Protein AF-0000000087543541 (afdb_homodimer)

pLDDT: mean 94.0, std 7.58, range [51.03, 98.94]

Nearest PDB structures (foldseek):
  6cni-assembly1_A  TM=7.906E-01  e=1.215E-11  Homo sapiens
  3o0t-assembly2_A-2  TM=7.698E-01  e=1.144E-11  Homo sapiens
  3mxo-assembly2_B  TM=7.693E-01  e=2.101E-11  Homo sapiens
  3mxo-assembly2_A-2  TM=7.911E-01  e=8.516E-11  Homo sapiens
  6cni-assembly1_B  TM=8.025E-01  e=9.618E-11  Homo sapiens

InterPro domains:
  IPR013078 Histidine phosphatase superfamily, clade-1 [PF00300] (4-89)
  IPR013078 Histidine phosphatase superfamily, clade-1 [PF00300] (117-219)
  IPR013078 Histidine phosphatase superfamily, clade-1 [SM00855] (3-179)
  IPR013078 Histidine phosphatase superfamily, clade-1 [cd07067] (4-95)
  IPR029033 Histidine phosphatase superfamily [G3DSA:3.40.50.1240] (2-228)
  IPR029033 Histidine phosphatase superfamily [SSF53254] (1-231)
  IPR050275 Phosphoglycerate Mutase/Phosphatase [PTHR48100] (4-212)

Solvent-accessible surface area (backbone atoms only — not comparable to full-atom values): 23632 Å² total; per-residue (Å²): 104,13,37,37,36,41,26,25,24,25,28,41,20,81,77,45,97,54,51,55,32,56,25,75,62,9,49,50,41,14,33,45,42,10,45,41,41,46,63,49,63,65,64,47,68,40,32,34,20,15,72,47,51,25,17,42,50,22,45,50,36,16,45,48,37,19,40,74,71,70,39,70,66,57,70,73,42,75,40,68,41,34,35,56,73,62,61,67,59,52,44,66,69,49,44,71,84,41,30,89,86,36,74,59,48,66,61,30,64,75,38,30,91,82,28,52,71,59,28,52,52,52,49,50,52,50,48,50,46,43,65,65,58,80,69,68,53,90,90,56,82,39,47,68,53,51,40,52,42,36,49,50,42,52,49,54,52,45,72,72,49,58,54,65,36,30,31,38,34,24,22,30,55,58,39,52,27,40,49,47,23,67,62,47,53,22,45,67,72,46,24,54,60,40,36,72,43,41,35,44,45,12,41,28,33,32,35,29,56,68,88,48,60,44,66,44,30,36,39,37,48,61,63,53,45,59,64,72,44,70,83,63,66,40,66,97,103,14,37,38,36,41,26,25,25,23,28,42,20,81,78,44,97,54,53,54,32,55,25,75,62,10,50,50,41,14,33,45,43,12,46,42,42,44,64,49,63,65,64,48,68,40,31,35,19,15,72,47,50,25,16,42,50,23,45,50,35,14,48,47,35,18,41,74,71,70,38,71,66,56,71,72,41,74,41,68,41,35,35,57,72,62,60,66,60,51,44,66,69,49,43,70,83,42,29,89,85,36,72,59,49,65,61,31,64,76,38,29,90,82,28,52,71,60,29,51,52,53,48,50,52,50,47,50,46,44,65,64,59,80,68,67,54,92,89,56,81,40,48,67,53,49,39,50,41,37,49,51,42,53,49,54,51,44,72,73,48,57,53,66,36,30,32,38,34,23,21,29,55,58,38,54,27,40,49,47,24,68,62,47,53,23,45,67,71,48,25,54,59,40,36,71,42,42,36,44,46,11,41,27,34,32,34,28,55,68,88,47,60,43,67,44,30,36,40,36,46,60,62,54,46,59,65,71,43,72,84,65,67,41,67,98

Foldseek 3Di:
DEKEKEWEFFQFDDPDVDRLHHDPLRLVLLQLLLQVCLVVVDAAPAEEEEDGHRLVSSCCNSVVNNVVSVHDHDDYHYDNLQEDFDLVVLCVQQVVVCCVVVVCQVVCCVVCVVNVVVPVVSSLVSVVVQLVVPRDDPPHQGLVNSLVSLVVVLLVPLVPDDQHGYYYYRHHLRSVLSVCCVQVVPRSSVSVVVSQVAWHRFIWMWHDGRSRIHTDDGRHDVSVVVVVPCVSTDRD/DEKEKEWEFFDFDDPDPDRLHHDPLRLVLLQLLLVVCLVVVDAAPAEEEEDGHRLVSSCCNNVVNNVVSVHDHDDYHYDNLQEDFDLVVLCVQQVVVCCVVVVCQVVCCVVCVVNVVVPVVSSLVSVVVQLVQPRDDPPHQGLVNSLVSLVVVLLVPLVPDDQHGYYYYRHHLRSVLSVCCVQVVDRSSVSVVVSQVAWHRFIWMWHDGRSRIHTDDGRHDVSVVVVVPCVSTDND

Structure (mmCIF, N/CA/C/O backbone):
data_AF-0000000087543541-model_v1
#
loop_
_entity.id
_entity.type
_entity.pdbx_description
1 polymer 'Phosphoglycerate mutase'
#
loop_
_atom_site.group_PDB
_atom_site.id
_atom_site.type_symbol
_atom_site.label_atom_id
_atom_site.label_alt_id
_atom_site.label_comp_id
_atom_site.label_asym_id
_atom_site.label_entity_id
_atom_site.label_seq_id
_atom_site.pdbx_PDB_ins_code
_atom_site.Cartn_x
_atom_site.Cartn_y
_atom_site.Cartn_z
_atom_site.occupancy
_atom_site.B_iso_or_equiv
_atom_site.auth_seq_id
_atom_site.auth_comp_id
_atom_site.auth_asym_id
_atom_site.auth_atom_id
_atom_site.pdbx_PDB_model_num
ATOM 1 N N . MET A 1 1 ? 7.945 -7.609 16.188 1 90.81 1 MET A N 1
ATOM 2 C CA . MET A 1 1 ? 6.848 -7.922 15.281 1 90.81 1 MET A CA 1
ATOM 3 C C . MET A 1 1 ? 7.359 -8.664 14.055 1 90.81 1 MET A C 1
ATOM 5 O O . MET A 1 1 ? 8.469 -8.414 13.586 1 90.81 1 MET A O 1
ATOM 9 N N . GLY A 1 2 ? 6.605 -9.703 13.695 1 97 2 GLY A N 1
ATOM 10 C CA . GLY A 1 2 ? 6.969 -10.477 12.516 1 97 2 GLY A CA 1
ATOM 11 C C . GLY A 1 2 ? 6.512 -9.836 11.219 1 97 2 GLY A C 1
ATOM 12 O O . GLY A 1 2 ? 5.707 -8.906 11.227 1 97 2 GLY A O 1
ATOM 13 N N . SER A 1 3 ? 7.117 -10.32 10.117 1 98.06 3 SER A N 1
ATOM 14 C CA . SER A 1 3 ? 6.824 -9.773 8.797 1 98.06 3 SER A CA 1
ATOM 15 C C . SER A 1 3 ? 6.531 -10.875 7.789 1 98.06 3 SER A C 1
ATOM 17 O O . SER A 1 3 ? 7.18 -11.922 7.805 1 98.06 3 SER A O 1
ATOM 19 N N . ILE A 1 4 ? 5.598 -10.625 6.984 1 98.69 4 ILE A N 1
ATOM 20 C CA . ILE A 1 4 ? 5.328 -11.469 5.824 1 98.69 4 ILE A CA 1
ATOM 21 C C . ILE A 1 4 ? 5.398 -10.625 4.551 1 98.69 4 ILE A C 1
ATOM 23 O O . ILE A 1 4 ? 4.672 -9.641 4.41 1 98.69 4 ILE A O 1
ATOM 27 N N . TYR A 1 5 ? 6.281 -10.977 3.674 1 98.88 5 TYR A N 1
ATOM 28 C CA . TYR A 1 5 ? 6.395 -10.344 2.363 1 98.88 5 TYR A CA 1
ATOM 29 C C . TYR A 1 5 ? 5.664 -11.156 1.301 1 98.88 5 TYR A C 1
ATOM 31 O O . TYR A 1 5 ? 6.109 -12.242 0.925 1 98.88 5 TYR A O 1
ATOM 39 N N . LEU A 1 6 ? 4.539 -10.656 0.898 1 98.88 6 LEU A N 1
ATOM 40 C CA . LEU A 1 6 ? 3.855 -11.25 -0.245 1 98.88 6 LEU A CA 1
ATOM 41 C C . LEU A 1 6 ? 4.445 -10.742 -1.556 1 98.88 6 LEU A C 1
ATOM 43 O O . LEU A 1 6 ? 4.441 -9.539 -1.82 1 98.88 6 LEU A O 1
ATOM 47 N N . ILE A 1 7 ? 4.922 -11.672 -2.379 1 98.94 7 ILE A N 1
ATOM 48 C CA . ILE A 1 7 ? 5.629 -11.305 -3.6 1 98.94 7 ILE A CA 1
ATOM 49 C C . ILE A 1 7 ? 4.895 -11.867 -4.812 1 98.94 7 ILE A C 1
ATOM 51 O O . ILE A 1 7 ? 4.754 -13.086 -4.949 1 98.94 7 ILE A O 1
ATOM 55 N N . ARG A 1 8 ? 4.434 -11.016 -5.66 1 98.88 8 ARG A N 1
ATOM 56 C CA . ARG A 1 8 ? 3.838 -11.508 -6.898 1 98.88 8 ARG A CA 1
ATOM 57 C C . ARG A 1 8 ? 4.898 -12.102 -7.82 1 98.88 8 ARG A C 1
ATOM 59 O O . ARG A 1 8 ? 6.012 -11.578 -7.906 1 98.88 8 ARG A O 1
ATOM 66 N N . HIS A 1 9 ? 4.562 -13.055 -8.531 1 98.56 9 HIS A N 1
ATOM 67 C CA . HIS A 1 9 ? 5.504 -13.656 -9.461 1 98.56 9 HIS A CA 1
ATOM 68 C C . HIS A 1 9 ? 5.883 -12.688 -10.578 1 98.56 9 HIS A C 1
ATOM 70 O O . HIS A 1 9 ? 5.191 -11.688 -10.797 1 98.56 9 HIS A O 1
ATOM 76 N N . GLY A 1 10 ? 7.02 -13.016 -11.25 1 98 10 GLY A N 1
ATOM 77 C CA . GLY A 1 10 ? 7.414 -12.266 -12.43 1 98 10 GLY A CA 1
ATOM 78 C C . GLY A 1 10 ? 6.48 -12.477 -13.609 1 98 10 GLY A C 1
ATOM 79 O O . GLY A 1 10 ? 5.602 -13.336 -13.562 1 98 10 GLY A O 1
ATOM 80 N N . GLN A 1 11 ? 6.699 -11.672 -14.641 1 95.69 11 GLN A N 1
ATOM 81 C CA . GLN A 1 11 ? 5.867 -11.773 -15.836 1 95.69 11 GLN A CA 1
ATOM 82 C C . GLN A 1 11 ? 5.902 -13.18 -16.422 1 95.69 11 GLN A C 1
ATOM 84 O O . GLN A 1 11 ? 6.98 -13.742 -16.625 1 95.69 11 GLN A O 1
ATOM 89 N N . ALA A 1 12 ? 4.703 -13.672 -16.594 1 91 12 ALA A N 1
ATOM 90 C CA . ALA A 1 12 ? 4.578 -15 -17.188 1 91 12 ALA A CA 1
ATOM 91 C C . ALA A 1 12 ? 4.547 -14.906 -18.703 1 91 12 ALA A C 1
ATOM 93 O O . ALA A 1 12 ? 4.309 -13.836 -19.266 1 91 12 ALA A O 1
ATOM 94 N N . SER A 1 13 ? 5.035 -15.867 -19.375 1 78 13 SER A N 1
ATOM 95 C CA . SER A 1 13 ? 5.094 -15.898 -20.844 1 78 13 SER A CA 1
ATOM 96 C C . SER A 1 13 ? 3.766 -16.344 -21.438 1 78 13 SER A C 1
ATOM 98 O O . SER A 1 13 ? 3.285 -17.438 -21.141 1 78 13 SER A O 1
ATOM 100 N N . PHE A 1 14 ? 3.09 -15.172 -21.922 1 57.84 14 PHE A N 1
ATOM 101 C CA . PHE A 1 14 ? 1.869 -15.422 -22.688 1 57.84 14 PHE A CA 1
ATOM 102 C C . PHE A 1 14 ? 2.184 -16.109 -24.016 1 57.84 14 PHE A C 1
ATOM 104 O O . PHE A 1 14 ? 3.104 -15.703 -24.719 1 57.84 14 PHE A O 1
ATOM 111 N N . GLY A 1 15 ? 1.741 -17.25 -24.281 1 53.12 15 GLY A N 1
ATOM 112 C CA . GLY A 1 15 ? 1.843 -17.844 -25.609 1 53.12 15 GLY A CA 1
ATOM 113 C C . GLY A 1 15 ? 2.871 -18.953 -25.672 1 53.12 15 GLY A C 1
ATOM 114 O O . GLY A 1 15 ? 2.998 -19.625 -26.703 1 53.12 15 GLY A O 1
ATOM 115 N N . ALA A 1 16 ? 3.814 -18.828 -24.688 1 52.75 16 ALA A N 1
ATOM 116 C CA . ALA A 1 16 ? 4.695 -19.984 -24.797 1 52.75 16 ALA A CA 1
ATOM 117 C C . ALA A 1 16 ? 3.916 -21.281 -24.625 1 52.75 16 ALA A C 1
ATOM 119 O O . ALA A 1 16 ? 2.762 -21.266 -24.188 1 52.75 16 ALA A O 1
ATOM 120 N N . ASP A 1 17 ? 4.273 -22.188 -25.281 1 51.59 17 ASP A N 1
ATOM 121 C CA . ASP A 1 17 ? 3.592 -23.484 -25.203 1 51.59 17 ASP A CA 1
ATOM 122 C C . ASP A 1 17 ? 3.078 -23.734 -23.797 1 51.59 17 ASP A C 1
ATOM 124 O O . ASP A 1 17 ? 2.008 -24.328 -23.609 1 51.59 17 ASP A O 1
ATOM 128 N N . ASN A 1 18 ? 3.816 -23.219 -22.75 1 58.84 18 ASN A N 1
ATOM 129 C CA . ASN A 1 18 ? 3.4 -23.328 -21.359 1 58.84 18 ASN A CA 1
ATOM 130 C C . ASN A 1 18 ? 3.322 -21.969 -20.688 1 58.84 18 ASN A C 1
ATOM 132 O O . ASN A 1 18 ? 4.348 -21.312 -20.453 1 58.84 18 ASN A O 1
ATOM 136 N N . TYR A 1 19 ? 2.059 -21.375 -20.469 1 64.88 19 TYR A N 1
ATOM 137 C CA . TYR A 1 19 ? 1.788 -20.047 -19.906 1 64.88 19 TYR A CA 1
ATOM 138 C C . TYR A 1 19 ? 2.406 -19.922 -18.516 1 64.88 19 TYR A C 1
ATOM 140 O O . TYR A 1 19 ? 2.744 -18.812 -18.094 1 64.88 19 TYR A O 1
ATOM 148 N N . ASP A 1 20 ? 2.764 -20.984 -17.969 1 82.94 20 ASP A N 1
ATOM 149 C CA . ASP A 1 20 ? 3.162 -20.922 -16.562 1 82.94 20 ASP A CA 1
ATOM 150 C C . ASP A 1 20 ? 4.68 -20.859 -16.422 1 82.94 20 ASP A C 1
ATOM 152 O O . ASP A 1 20 ? 5.254 -21.469 -15.516 1 82.94 20 ASP A O 1
ATOM 156 N N . VAL A 1 21 ? 5.355 -20.281 -17.438 1 89.38 21 VAL A N 1
ATOM 157 C CA . VAL A 1 21 ? 6.793 -20.031 -17.375 1 89.38 21 VAL A CA 1
ATOM 158 C C . VAL A 1 21 ? 7.074 -18.531 -17.438 1 89.38 21 VAL A C 1
ATOM 160 O O . VAL A 1 21 ? 6.352 -17.797 -18.109 1 89.38 21 VAL A O 1
ATOM 163 N N . LEU A 1 22 ? 8.117 -18.203 -16.75 1 95 22 LEU A N 1
ATOM 164 C CA . LEU A 1 22 ? 8.469 -16.797 -16.75 1 95 22 LEU A CA 1
ATOM 165 C C . LEU A 1 22 ? 8.945 -16.359 -18.141 1 95 22 LEU A C 1
ATOM 167 O O . LEU A 1 22 ? 9.656 -17.094 -18.812 1 95 22 LEU A O 1
ATOM 171 N N . SER A 1 23 ? 8.531 -15.219 -18.641 1 94.62 23 SER A N 1
ATOM 172 C CA . SER A 1 23 ? 9.125 -14.57 -19.797 1 94.62 23 SER A CA 1
ATOM 173 C C . SER A 1 23 ? 10.547 -14.086 -19.5 1 94.62 23 SER A C 1
ATOM 175 O O . SER A 1 23 ? 10.977 -14.102 -18.344 1 94.62 23 SER A O 1
ATOM 177 N N . PRO A 1 24 ? 11.305 -13.703 -20.484 1 94.88 24 PRO A N 1
ATOM 178 C CA . PRO A 1 24 ? 12.617 -13.102 -20.219 1 94.88 24 PRO A CA 1
ATOM 179 C C . PRO A 1 24 ? 12.539 -11.914 -19.266 1 94.88 24 PRO A C 1
ATOM 181 O O . PRO A 1 24 ? 13.375 -11.766 -18.375 1 94.88 24 PRO A O 1
ATOM 184 N N . ASN A 1 25 ? 11.523 -11.102 -19.438 1 95.88 25 ASN A N 1
ATOM 185 C CA . ASN A 1 25 ? 11.305 -10.008 -18.5 1 95.88 25 ASN A CA 1
ATOM 186 C C . ASN A 1 25 ? 11.062 -10.523 -17.094 1 95.88 25 ASN A C 1
ATOM 188 O O . ASN A 1 25 ? 11.578 -9.961 -16.125 1 95.88 25 ASN A O 1
ATOM 192 N N . GLY A 1 26 ? 10.25 -11.578 -17 1 97.31 26 GLY A N 1
ATOM 193 C CA . GLY A 1 26 ? 9.953 -12.164 -15.711 1 97.31 26 GLY A CA 1
ATOM 194 C C . GLY A 1 26 ? 11.188 -12.656 -14.977 1 97.31 26 GLY A C 1
ATOM 195 O O . GLY A 1 26 ? 11.305 -12.492 -13.766 1 97.31 26 GLY A O 1
ATOM 196 N N . ILE A 1 27 ? 12.047 -13.227 -15.727 1 97.69 27 ILE A N 1
ATOM 197 C CA . ILE A 1 27 ? 13.305 -13.711 -15.156 1 97.69 27 ILE A CA 1
ATOM 198 C C . ILE A 1 27 ? 14.125 -12.531 -14.641 1 97.69 27 ILE A C 1
ATOM 200 O O . ILE A 1 27 ? 14.602 -12.555 -13.5 1 97.69 27 ILE A O 1
ATOM 204 N N . ARG A 1 28 ? 14.195 -11.57 -15.445 1 97.94 28 ARG A N 1
ATOM 205 C CA . ARG A 1 28 ? 14.953 -10.383 -15.055 1 97.94 28 ARG A CA 1
ATOM 206 C C . ARG A 1 28 ? 14.336 -9.711 -13.836 1 97.94 28 ARG A C 1
ATOM 208 O O . ARG A 1 28 ? 15.047 -9.289 -12.922 1 97.94 28 ARG A O 1
ATOM 215 N N . GLN A 1 29 ? 13.047 -9.617 -13.781 1 98.5 29 GLN A N 1
ATOM 216 C CA . GLN A 1 29 ? 12.344 -9.031 -12.648 1 98.5 29 GLN A CA 1
ATOM 217 C C . GLN A 1 29 ? 12.688 -9.75 -11.352 1 98.5 29 GLN A C 1
ATOM 219 O O . GLN A 1 29 ? 12.953 -9.109 -10.328 1 98.5 29 GLN A O 1
ATOM 224 N N . ALA A 1 30 ? 12.68 -11.055 -11.43 1 98.56 30 ALA A N 1
ATOM 225 C CA . ALA A 1 30 ? 12.984 -11.859 -10.258 1 98.56 30 ALA A CA 1
ATOM 226 C C . ALA A 1 30 ? 14.406 -11.602 -9.758 1 98.56 30 ALA A C 1
ATOM 228 O O . ALA A 1 30 ? 14.625 -11.453 -8.555 1 98.56 30 ALA A O 1
ATOM 229 N N . GLU A 1 31 ? 15.266 -11.508 -10.68 1 98.62 31 GLU A N 1
ATOM 230 C CA . GLU A 1 31 ? 16.656 -11.25 -10.32 1 98.62 31 GLU A CA 1
ATOM 231 C C . GLU A 1 31 ? 16.828 -9.867 -9.703 1 98.62 31 GLU A C 1
ATOM 233 O O . GLU A 1 31 ? 17.516 -9.719 -8.688 1 98.62 31 GLU A O 1
ATOM 238 N N . VAL A 1 32 ? 16.219 -8.898 -10.305 1 98.62 32 VAL A N 1
ATOM 239 C CA . VAL A 1 32 ? 16.281 -7.531 -9.812 1 98.62 32 VAL A CA 1
ATOM 240 C C . VAL A 1 32 ? 15.703 -7.461 -8.398 1 98.62 32 VAL A C 1
ATOM 242 O O . VAL A 1 32 ? 16.25 -6.777 -7.527 1 98.62 32 VAL A O 1
ATOM 245 N N . LEU A 1 33 ? 14.633 -8.188 -8.172 1 98.75 33 LEU A N 1
ATOM 246 C CA . LEU A 1 33 ? 14.023 -8.234 -6.848 1 98.75 33 LEU A CA 1
ATOM 247 C C . LEU A 1 33 ? 14.992 -8.797 -5.82 1 98.75 33 LEU A C 1
ATOM 249 O O . LEU A 1 33 ? 15.133 -8.25 -4.727 1 98.75 33 LEU A O 1
ATOM 253 N N . GLY A 1 34 ? 15.609 -9.914 -6.184 1 98.75 34 GLY A N 1
ATOM 254 C CA . GLY A 1 34 ? 16.578 -10.516 -5.277 1 98.75 34 GLY A CA 1
ATOM 255 C C . GLY A 1 34 ? 17.688 -9.57 -4.883 1 98.75 34 GLY A C 1
ATOM 256 O O . GLY A 1 34 ? 18.062 -9.492 -3.707 1 98.75 34 GLY A O 1
ATOM 257 N N . ASN A 1 35 ? 18.219 -8.859 -5.855 1 98.5 35 ASN A N 1
ATOM 258 C CA . ASN A 1 35 ? 19.25 -7.871 -5.582 1 98.5 35 ASN A CA 1
ATOM 259 C C . ASN A 1 35 ? 18.75 -6.777 -4.645 1 98.5 35 ASN A C 1
ATOM 261 O O . ASN A 1 35 ? 19.469 -6.363 -3.729 1 98.5 35 ASN A O 1
ATOM 265 N N . HIS A 1 36 ? 17.578 -6.359 -4.895 1 98.38 36 HIS A N 1
ATOM 266 C CA . HIS A 1 36 ? 16.984 -5.316 -4.074 1 98.38 36 HIS A CA 1
ATOM 267 C C . HIS A 1 36 ? 16.828 -5.777 -2.629 1 98.38 36 HIS A C 1
ATOM 269 O O . HIS A 1 36 ? 17.172 -5.047 -1.697 1 98.38 36 HIS A O 1
ATOM 275 N N . LEU A 1 37 ? 16.297 -6.965 -2.449 1 98.44 37 LEU A N 1
ATOM 276 C CA . LEU A 1 37 ? 16.109 -7.516 -1.113 1 98.44 37 LEU A CA 1
ATOM 277 C C . LEU A 1 37 ? 17.438 -7.66 -0.39 1 98.44 37 LEU A C 1
ATOM 279 O O . LEU A 1 37 ? 17.531 -7.406 0.814 1 98.44 37 LEU A O 1
ATOM 283 N N . ALA A 1 38 ? 18.422 -8.055 -1.125 1 98.06 38 ALA A N 1
ATOM 284 C CA . ALA A 1 38 ? 19.766 -8.141 -0.56 1 98.06 38 ALA A CA 1
ATOM 285 C C . ALA A 1 38 ? 20.266 -6.766 -0.124 1 98.06 38 ALA A C 1
ATOM 287 O O . ALA A 1 38 ? 20.844 -6.621 0.958 1 98.06 38 ALA A O 1
ATOM 288 N N . GLU A 1 39 ? 20.047 -5.789 -0.955 1 96.94 39 GLU A N 1
ATOM 289 C CA . GLU A 1 39 ? 20.453 -4.426 -0.637 1 96.94 39 GLU A CA 1
ATOM 290 C C . GLU A 1 39 ? 19.734 -3.906 0.605 1 96.94 39 GLU A C 1
ATOM 292 O O . GLU A 1 39 ? 20.312 -3.164 1.4 1 96.94 39 GLU A O 1
ATOM 297 N N . LEU A 1 40 ? 18.5 -4.27 0.733 1 96.06 40 LEU A N 1
ATOM 298 C CA . LEU A 1 40 ? 17.719 -3.871 1.9 1 96.06 40 LEU A CA 1
ATOM 299 C C . LEU A 1 40 ? 18.234 -4.562 3.158 1 96.06 40 LEU A C 1
ATOM 301 O O . LEU A 1 40 ? 17.922 -4.141 4.273 1 96.06 40 LEU A O 1
ATOM 305 N N . GLY A 1 41 ? 18.922 -5.66 2.973 1 94.69 41 GLY A N 1
ATOM 306 C CA . GLY A 1 41 ? 19.469 -6.41 4.094 1 94.69 41 GLY A CA 1
ATOM 307 C C . GLY A 1 41 ? 18.453 -7.348 4.727 1 94.69 41 GLY A C 1
ATOM 308 O O . GLY A 1 41 ? 18.562 -7.68 5.91 1 94.69 41 GLY A O 1
ATOM 309 N N . VAL A 1 42 ? 17.469 -7.746 4.008 1 95.81 42 VAL A N 1
ATOM 310 C CA . VAL A 1 42 ? 16.438 -8.648 4.523 1 95.81 42 VAL A CA 1
ATOM 311 C C . VAL A 1 42 ? 16.984 -10.07 4.586 1 95.81 42 VAL A C 1
ATOM 313 O O . VAL A 1 42 ? 17.641 -10.531 3.646 1 95.81 42 VAL A O 1
ATOM 316 N N . VAL A 1 43 ? 16.812 -10.672 5.641 1 97.75 43 VAL A N 1
ATOM 317 C CA . VAL A 1 43 ? 17.125 -12.086 5.812 1 97.75 43 VAL A CA 1
ATOM 318 C C . VAL A 1 43 ? 15.859 -12.859 6.18 1 97.75 43 VAL A C 1
ATOM 320 O O . VAL A 1 43 ? 15.281 -12.648 7.246 1 97.75 43 VAL A O 1
ATOM 323 N N . PHE A 1 44 ? 15.461 -13.773 5.336 1 98.5 44 PHE A N 1
ATOM 324 C CA . PHE A 1 44 ? 14.219 -14.508 5.555 1 98.5 44 PHE A CA 1
ATOM 325 C C . PHE A 1 44 ? 14.453 -15.703 6.473 1 98.5 44 PHE A C 1
ATOM 327 O O . PHE A 1 44 ? 15.445 -16.422 6.332 1 98.5 44 PHE A O 1
ATOM 334 N N . ASP A 1 45 ? 13.547 -15.844 7.383 1 98.5 45 ASP A N 1
ATOM 335 C CA . ASP A 1 45 ? 13.555 -17.031 8.227 1 98.5 45 ASP A CA 1
ATOM 336 C C . ASP A 1 45 ? 12.859 -18.203 7.527 1 98.5 45 ASP A C 1
ATOM 338 O O . ASP A 1 45 ? 13.188 -19.375 7.781 1 98.5 45 ASP A O 1
ATOM 342 N N . ARG A 1 46 ? 11.891 -17.922 6.699 1 98.38 46 ARG A N 1
ATOM 343 C CA . ARG A 1 46 ? 11.133 -18.906 5.938 1 98.38 46 ARG A CA 1
ATOM 344 C C . ARG A 1 46 ? 10.727 -18.359 4.574 1 98.38 46 ARG A C 1
ATOM 346 O O . ARG A 1 46 ? 10.5 -17.156 4.43 1 98.38 46 ARG A O 1
ATOM 353 N N . CYS A 1 47 ? 10.648 -19.219 3.635 1 98.75 47 CYS A N 1
ATOM 354 C CA . CYS A 1 47 ? 10.156 -18.875 2.305 1 98.75 47 CYS A CA 1
ATOM 355 C C . CYS A 1 47 ? 9.125 -19.891 1.833 1 98.75 47 CYS A C 1
ATOM 357 O O . CYS A 1 47 ? 9.32 -21.094 1.987 1 98.75 47 CYS A O 1
ATOM 359 N N . LEU A 1 48 ? 8.047 -19.359 1.372 1 98.88 48 LEU A N 1
ATOM 360 C CA . LEU A 1 48 ? 7 -20.203 0.801 1 98.88 48 LEU A CA 1
ATOM 361 C C . LEU A 1 48 ? 6.695 -19.797 -0.635 1 98.88 48 LEU A C 1
ATOM 363 O O . LEU A 1 48 ? 6.949 -18.641 -1.025 1 98.88 48 LEU A O 1
ATOM 367 N N . SER A 1 49 ? 6.219 -20.688 -1.407 1 98.75 49 SER A N 1
ATOM 368 C CA . SER A 1 49 ? 5.703 -20.438 -2.75 1 98.75 49 SER A CA 1
ATOM 369 C C . SER A 1 49 ? 4.488 -21.312 -3.043 1 98.75 49 SER A C 1
ATOM 371 O O . SER A 1 49 ? 4.324 -22.375 -2.445 1 98.75 49 SER A O 1
ATOM 373 N N . GLY A 1 50 ? 3.615 -20.828 -3.861 1 98.44 50 GLY A N 1
ATOM 374 C CA . GLY A 1 50 ? 2.631 -21.734 -4.43 1 98.44 50 GLY A CA 1
ATOM 375 C C . GLY A 1 50 ? 3.242 -22.781 -5.324 1 98.44 50 GLY A C 1
ATOM 376 O O . GLY A 1 50 ? 4.465 -22.875 -5.457 1 98.44 50 GLY A O 1
ATOM 377 N N . ASP A 1 51 ? 2.346 -23.547 -6 1 97.06 51 ASP A N 1
ATOM 378 C CA . ASP A 1 51 ? 2.756 -24.688 -6.816 1 97.06 51 ASP A CA 1
ATOM 379 C C . ASP A 1 51 ? 3.08 -24.25 -8.242 1 97.06 51 ASP A C 1
ATOM 381 O O . ASP A 1 51 ? 3.711 -24.984 -9 1 97.06 51 ASP A O 1
ATOM 385 N N . LEU A 1 52 ? 2.672 -23.156 -8.664 1 96.31 52 LEU A N 1
ATOM 386 C CA . LEU A 1 52 ? 2.773 -22.766 -10.07 1 96.31 52 LEU A CA 1
ATOM 387 C C . LEU A 1 52 ? 4.223 -22.5 -10.453 1 96.31 52 LEU A C 1
ATOM 389 O O . LEU A 1 52 ? 4.984 -21.922 -9.672 1 96.31 52 LEU A O 1
ATOM 393 N N . ARG A 1 53 ? 4.562 -22.875 -11.617 1 96.38 53 ARG A N 1
ATOM 394 C CA . ARG A 1 53 ? 5.941 -22.75 -12.07 1 96.38 53 ARG A CA 1
ATOM 395 C C . ARG A 1 53 ? 6.402 -21.297 -12.047 1 96.38 53 ARG A C 1
ATOM 397 O O . ARG A 1 53 ? 7.531 -21 -11.648 1 96.38 53 ARG A O 1
ATOM 404 N N . ARG A 1 54 ? 5.594 -20.375 -12.469 1 96.69 54 ARG A N 1
ATOM 405 C CA . ARG A 1 54 ? 5.941 -18.953 -12.477 1 96.69 54 ARG A CA 1
ATOM 406 C C . ARG A 1 54 ? 6.266 -18.469 -11.07 1 96.69 54 ARG A C 1
ATOM 408 O O . ARG A 1 54 ? 7.152 -17.625 -10.891 1 96.69 54 ARG A O 1
ATOM 415 N N . GLN A 1 55 ? 5.578 -18.969 -10.039 1 98.06 55 GLN A N 1
ATOM 416 C CA . GLN A 1 55 ? 5.84 -18.609 -8.648 1 98.06 55 GLN A CA 1
ATOM 417 C C . GLN A 1 55 ? 7.156 -19.203 -8.164 1 98.06 55 GLN A C 1
ATOM 419 O O . GLN A 1 55 ? 7.992 -18.516 -7.59 1 98.06 55 GLN A O 1
ATOM 424 N N . GLN A 1 56 ? 7.328 -20.469 -8.492 1 98.06 56 GLN A N 1
ATOM 425 C CA . GLN A 1 56 ? 8.531 -21.188 -8.086 1 98.06 56 GLN A CA 1
ATOM 426 C C . GLN A 1 56 ? 9.773 -20.609 -8.75 1 98.06 56 GLN A C 1
ATOM 428 O O . GLN A 1 56 ? 10.805 -20.422 -8.102 1 98.06 56 GLN A O 1
ATOM 433 N N . ASP A 1 57 ? 9.625 -20.312 -9.992 1 97.81 57 ASP A N 1
ATOM 434 C CA . ASP A 1 57 ? 10.758 -19.766 -10.734 1 97.81 57 ASP A CA 1
ATOM 435 C C . ASP A 1 57 ? 11.109 -18.375 -10.219 1 97.81 57 ASP A C 1
ATOM 437 O O . ASP A 1 57 ? 12.289 -18 -10.164 1 97.81 57 ASP A O 1
ATOM 441 N N . THR A 1 58 ? 10.125 -17.594 -9.883 1 98.56 58 THR A N 1
ATOM 442 C CA . THR A 1 58 ? 10.383 -16.281 -9.305 1 98.56 58 THR A CA 1
ATOM 443 C C . THR A 1 58 ? 11.133 -16.406 -7.98 1 98.56 58 THR A C 1
ATOM 445 O O . THR A 1 58 ? 12.102 -15.688 -7.742 1 98.56 58 THR A O 1
ATOM 448 N N . ALA A 1 59 ? 10.664 -17.344 -7.156 1 98.81 59 ALA A N 1
ATOM 449 C CA . ALA A 1 59 ? 11.336 -17.594 -5.883 1 98.81 59 ALA A CA 1
ATOM 450 C C . ALA A 1 59 ? 12.805 -17.969 -6.102 1 98.81 59 ALA A C 1
ATOM 452 O O . ALA A 1 59 ? 13.695 -17.406 -5.473 1 98.81 59 ALA A O 1
ATOM 453 N N . SER A 1 60 ? 12.984 -18.891 -7.004 1 98.44 60 SER A N 1
ATOM 454 C CA . SER A 1 60 ? 14.336 -19.375 -7.293 1 98.44 60 SER A CA 1
ATOM 455 C C . SER A 1 60 ? 15.234 -18.234 -7.773 1 98.44 60 SER A C 1
ATOM 457 O O . SER A 1 60 ? 16.375 -18.109 -7.312 1 98.44 60 SER A O 1
ATOM 459 N N . GLY A 1 61 ? 14.758 -17.453 -8.727 1 98.5 61 GLY A N 1
ATOM 460 C CA . GLY A 1 61 ? 15.531 -16.328 -9.25 1 98.5 61 GLY A CA 1
ATOM 461 C C . GLY A 1 61 ? 15.883 -15.297 -8.203 1 98.5 61 GLY A C 1
ATOM 462 O O . GLY A 1 61 ? 17.031 -14.875 -8.109 1 98.5 61 GLY A O 1
ATOM 463 N N . ALA A 1 62 ? 14.898 -14.883 -7.387 1 98.81 62 ALA A N 1
ATOM 464 C CA . ALA A 1 62 ? 15.117 -13.852 -6.371 1 98.81 62 ALA A CA 1
ATOM 465 C C . ALA A 1 62 ? 16.062 -14.352 -5.277 1 98.81 62 ALA A C 1
ATOM 467 O O . ALA A 1 62 ? 17.031 -13.688 -4.941 1 98.81 62 ALA A O 1
ATOM 468 N N . LEU A 1 63 ? 15.742 -15.555 -4.754 1 98.75 63 LEU A N 1
ATOM 469 C CA . LEU A 1 63 ? 16.547 -16.109 -3.666 1 98.75 63 LEU A CA 1
ATOM 470 C C . LEU A 1 63 ? 17.953 -16.438 -4.141 1 98.75 63 LEU A C 1
ATOM 472 O O . LEU A 1 63 ? 18.906 -16.344 -3.373 1 98.75 63 LEU A O 1
ATOM 476 N N . GLY A 1 64 ? 18.016 -16.859 -5.395 1 98.62 64 GLY A N 1
ATOM 477 C CA . GLY A 1 64 ? 19.328 -17.094 -5.973 1 98.62 64 GLY A CA 1
ATOM 478 C C . GLY A 1 64 ? 20.219 -15.867 -5.934 1 98.62 64 GLY A C 1
ATOM 479 O O . GLY A 1 64 ? 21.406 -15.969 -5.59 1 98.62 64 GLY A O 1
ATOM 480 N N . GLN A 1 65 ? 19.672 -14.727 -6.312 1 98.62 65 GLN A N 1
ATOM 481 C CA . GLN A 1 65 ? 20.438 -13.484 -6.285 1 98.62 65 GLN A CA 1
ATOM 482 C C . GLN A 1 65 ? 20.828 -13.109 -4.855 1 98.62 65 GLN A C 1
ATOM 484 O O . GLN A 1 65 ? 21.922 -12.602 -4.613 1 98.62 65 GLN A O 1
ATOM 489 N N . MET A 1 66 ? 19.906 -13.352 -3.922 1 98.5 66 MET A N 1
ATOM 490 C CA . MET A 1 66 ? 20.219 -13.086 -2.521 1 98.5 66 MET A CA 1
ATOM 491 C C . MET A 1 66 ? 21.375 -13.953 -2.045 1 98.5 66 MET A C 1
ATOM 493 O O . MET A 1 66 ? 22.312 -13.453 -1.406 1 98.5 66 MET A O 1
ATOM 497 N N . SER A 1 67 ? 21.281 -15.18 -2.395 1 98.25 67 SER A N 1
ATOM 498 C CA . SER A 1 67 ? 22.359 -16.109 -2.041 1 98.25 67 SER A CA 1
ATOM 499 C C . SER A 1 67 ? 23.688 -15.672 -2.658 1 98.25 67 SER A C 1
ATOM 501 O O . SER A 1 67 ? 24.719 -15.688 -1.992 1 98.25 67 SER A O 1
ATOM 503 N N . ALA A 1 68 ? 23.641 -15.328 -3.861 1 98.25 68 ALA A N 1
ATOM 504 C CA . ALA A 1 68 ? 24.844 -14.883 -4.566 1 98.25 68 ALA A CA 1
ATOM 505 C C . ALA A 1 68 ? 25.453 -13.648 -3.895 1 98.25 68 ALA A C 1
ATOM 507 O O . ALA A 1 68 ? 26.672 -13.445 -3.939 1 98.25 68 ALA A O 1
ATOM 508 N N . ALA A 1 69 ? 24.625 -12.898 -3.283 1 97.94 69 ALA A N 1
ATOM 509 C CA . ALA A 1 69 ? 25.078 -11.695 -2.596 1 97.94 69 ALA A CA 1
ATOM 510 C C . ALA A 1 69 ? 25.547 -12.008 -1.176 1 97.94 69 ALA A C 1
ATOM 512 O O . ALA A 1 69 ? 25.875 -11.102 -0.407 1 97.94 69 ALA A O 1
ATOM 513 N N . GLY A 1 70 ? 25.422 -13.234 -0.792 1 97.81 70 GLY A N 1
ATOM 514 C CA . GLY A 1 70 ? 25.938 -13.672 0.499 1 97.81 70 GLY A CA 1
ATOM 515 C C . GLY A 1 70 ? 24.875 -13.695 1.583 1 97.81 70 GLY A C 1
ATOM 516 O O . GLY A 1 70 ? 25.188 -13.836 2.766 1 97.81 70 GLY A O 1
ATOM 517 N N . ILE A 1 71 ? 23.641 -13.523 1.223 1 97.88 71 ILE A N 1
ATOM 518 C CA . ILE A 1 71 ? 22.531 -13.555 2.178 1 97.88 71 ILE A CA 1
ATOM 519 C C . ILE A 1 71 ? 22 -14.984 2.301 1 97.88 71 ILE A C 1
ATOM 521 O O . ILE A 1 71 ? 21.672 -15.617 1.297 1 97.88 71 ILE A O 1
ATOM 525 N N . PRO A 1 72 ? 21.984 -15.484 3.479 1 97.62 72 PRO A N 1
ATOM 526 C CA . PRO A 1 72 ? 21.406 -16.828 3.629 1 97.62 72 PRO A CA 1
ATOM 527 C C . PRO A 1 72 ? 19.938 -16.891 3.252 1 97.62 72 PRO A C 1
ATOM 529 O O . PRO A 1 72 ? 19.172 -15.984 3.6 1 97.62 72 PRO A O 1
ATOM 532 N N . VAL A 1 73 ? 19.531 -17.906 2.547 1 97.38 73 VAL A N 1
ATOM 533 C CA . VAL A 1 73 ? 18.141 -18.078 2.152 1 97.38 73 VAL A CA 1
ATOM 534 C C . VAL A 1 73 ? 17.656 -19.484 2.529 1 97.38 73 VAL A C 1
ATOM 536 O O . VAL A 1 73 ? 18.391 -20.469 2.352 1 97.38 73 VAL A O 1
ATOM 539 N N . PRO A 1 74 ? 16.578 -19.609 3.123 1 97.5 74 PRO A N 1
ATOM 540 C CA . PRO A 1 74 ? 16.031 -20.922 3.457 1 97.5 74 PRO A CA 1
ATOM 541 C C . PRO A 1 74 ? 15.477 -21.656 2.24 1 97.5 74 PRO A C 1
ATOM 543 O O . PRO A 1 74 ? 15.359 -21.062 1.161 1 97.5 74 PRO A O 1
ATOM 546 N N . GLU A 1 75 ? 15.219 -22.938 2.447 1 97.81 75 GLU A N 1
ATOM 547 C CA . GLU A 1 75 ? 14.508 -23.703 1.422 1 97.81 75 GLU A CA 1
ATOM 548 C C . GLU A 1 75 ? 13.094 -23.172 1.222 1 97.81 75 GLU A C 1
ATOM 550 O O . GLU A 1 75 ? 12.445 -22.734 2.176 1 97.81 75 GLU A O 1
ATOM 555 N N . VAL A 1 76 ? 12.656 -23.312 0.013 1 98.5 76 VAL A N 1
ATOM 556 C CA . VAL A 1 76 ? 11.32 -22.844 -0.302 1 98.5 76 VAL A CA 1
ATOM 557 C C . VAL A 1 76 ? 10.297 -23.938 -0.039 1 98.5 76 VAL A C 1
ATOM 559 O O . VAL A 1 76 ? 10.375 -25.016 -0.636 1 98.5 76 VAL A O 1
ATOM 562 N N . GLU A 1 77 ? 9.414 -23.656 0.862 1 98.44 77 GLU A N 1
ATOM 563 C CA . GLU A 1 77 ? 8.289 -24.547 1.097 1 98.44 77 GLU A CA 1
ATOM 564 C C . GLU A 1 77 ? 7.172 -24.312 0.078 1 98.44 77 GLU A C 1
ATOM 566 O O . GLU A 1 77 ? 6.883 -23.172 -0.281 1 98.44 77 GLU A O 1
ATOM 571 N N . THR A 1 78 ? 6.605 -25.406 -0.368 1 98.5 78 THR A N 1
ATOM 572 C CA . THR A 1 78 ? 5.496 -25.266 -1.308 1 98.5 78 THR A CA 1
ATOM 573 C C . THR A 1 78 ? 4.156 -25.422 -0.594 1 98.5 78 THR A C 1
ATOM 575 O O . THR A 1 78 ? 3.969 -26.359 0.181 1 98.5 78 THR A O 1
ATOM 578 N N . ASP A 1 79 ? 3.244 -24.5 -0.758 1 98.62 79 ASP A N 1
ATOM 579 C CA . ASP A 1 79 ? 1.9 -24.531 -0.189 1 98.62 79 ASP A CA 1
ATOM 580 C C . ASP A 1 79 ? 0.858 -24.094 -1.217 1 98.62 79 ASP A C 1
ATOM 582 O O . ASP A 1 79 ? 0.803 -22.922 -1.595 1 98.62 79 ASP A O 1
ATOM 586 N N . ALA A 1 80 ? -0.012 -24.984 -1.604 1 98.44 80 ALA A N 1
ATOM 587 C CA . ALA A 1 80 ? -0.985 -24.75 -2.67 1 98.44 80 ALA A CA 1
ATOM 588 C C . ALA A 1 80 ? -2.006 -23.703 -2.266 1 98.44 80 ALA A C 1
ATOM 590 O O . ALA A 1 80 ? -2.746 -23.188 -3.109 1 98.44 80 ALA A O 1
ATOM 591 N N . ALA A 1 81 ? -2.076 -23.344 -0.974 1 98.69 81 ALA A N 1
ATOM 592 C CA . ALA A 1 81 ? -2.982 -22.297 -0.507 1 98.69 81 ALA A CA 1
ATOM 593 C C . ALA A 1 81 ? -2.66 -20.953 -1.167 1 98.69 81 ALA A C 1
ATOM 595 O O . ALA A 1 81 ? -3.512 -20.062 -1.227 1 98.69 81 ALA A O 1
ATOM 596 N N . PHE A 1 82 ? -1.433 -20.812 -1.722 1 98.75 82 PHE A N 1
ATOM 597 C CA . PHE A 1 82 ? -0.995 -19.531 -2.248 1 98.75 82 PHE A CA 1
ATOM 598 C C . PHE A 1 82 ? -0.958 -19.547 -3.771 1 98.75 82 PHE A C 1
ATOM 600 O O . PHE A 1 82 ? -0.378 -18.656 -4.395 1 98.75 82 PHE A O 1
ATOM 607 N N . ASN A 1 83 ? -1.612 -20.578 -4.355 1 98.25 83 ASN A N 1
ATOM 608 C CA . ASN A 1 83 ? -1.813 -20.609 -5.801 1 98.25 83 ASN A CA 1
ATOM 609 C C . ASN A 1 83 ? -2.822 -19.547 -6.242 1 98.25 83 ASN A C 1
ATOM 611 O O . ASN A 1 83 ? -3.729 -19.188 -5.484 1 98.25 83 ASN A O 1
ATOM 615 N N . GLU A 1 84 ? -2.631 -19.094 -7.422 1 96.88 84 GLU A N 1
ATOM 616 C CA . GLU A 1 84 ? -3.645 -18.266 -8.062 1 96.88 84 GLU A CA 1
ATOM 617 C C . GLU A 1 84 ? -4.957 -19.031 -8.234 1 96.88 84 GLU A C 1
ATOM 619 O O . GLU A 1 84 ? -4.957 -20.25 -8.312 1 96.88 84 GLU A O 1
ATOM 624 N N . PHE A 1 85 ? -6.062 -18.266 -8.242 1 96.12 85 PHE A N 1
ATOM 625 C CA . PHE A 1 85 ? -7.32 -18.906 -8.602 1 96.12 85 PHE A CA 1
ATOM 626 C C . PHE A 1 85 ? -7.32 -19.312 -10.07 1 96.12 85 PHE A C 1
ATOM 628 O O . PHE A 1 85 ? -6.508 -18.828 -10.852 1 96.12 85 PHE A O 1
ATOM 635 N N . ASP A 1 86 ? -8.172 -20.188 -10.414 1 94.19 86 ASP A N 1
ATOM 636 C CA . ASP A 1 86 ? -8.258 -20.688 -11.781 1 94.19 86 ASP A CA 1
ATOM 637 C C . ASP A 1 86 ? -9.172 -19.797 -12.633 1 94.19 86 ASP A C 1
ATOM 639 O O . ASP A 1 86 ? -10.352 -20.094 -12.797 1 94.19 86 ASP A O 1
ATOM 643 N N . ALA A 1 87 ? -8.562 -18.828 -13.211 1 91.31 87 ALA A N 1
ATOM 644 C CA . ALA A 1 87 ? -9.328 -17.859 -14.008 1 91.31 87 ALA A CA 1
ATOM 645 C C . ALA A 1 87 ? -9.992 -18.531 -15.195 1 91.31 87 ALA A C 1
ATOM 647 O O . ALA A 1 87 ? -11.117 -18.188 -15.57 1 91.31 87 ALA A O 1
ATOM 648 N N . ASP A 1 88 ? -9.273 -19.438 -15.789 1 89.75 88 ASP A N 1
ATOM 649 C CA . ASP A 1 88 ? -9.844 -20.156 -16.922 1 89.75 88 ASP A CA 1
ATOM 650 C C . ASP A 1 88 ? -11.109 -20.922 -16.516 1 89.75 88 ASP A C 1
ATOM 652 O O . ASP A 1 88 ? -12.102 -20.922 -17.25 1 89.75 88 ASP A O 1
ATOM 656 N N . ALA A 1 89 ? -11.023 -21.562 -15.422 1 93.19 89 ALA A N 1
ATOM 657 C CA . ALA A 1 89 ? -12.188 -22.297 -14.93 1 93.19 89 ALA A CA 1
ATOM 658 C C . ALA A 1 89 ? -13.344 -21.344 -14.641 1 93.19 89 ALA A C 1
ATOM 660 O O . ALA A 1 89 ? -14.5 -21.656 -14.93 1 93.19 89 ALA A O 1
ATOM 661 N N . VAL A 1 90 ? -13.055 -20.172 -14.055 1 94.38 90 VAL A N 1
ATOM 662 C CA . VAL A 1 90 ? -14.062 -19.156 -13.75 1 94.38 90 VAL A CA 1
ATOM 663 C C . VAL A 1 90 ? -14.742 -18.703 -15.039 1 94.38 90 VAL A C 1
ATOM 665 O O . VAL A 1 90 ? -15.977 -18.672 -15.117 1 94.38 90 VAL A O 1
ATOM 668 N N . ILE A 1 91 ? -13.961 -18.438 -15.984 1 91.75 91 ILE A N 1
ATOM 669 C CA . ILE A 1 91 ? -14.484 -17.969 -17.266 1 91.75 91 ILE A CA 1
ATOM 670 C C . ILE A 1 91 ? -15.336 -19.062 -17.891 1 91.75 91 ILE A C 1
ATOM 672 O O . ILE A 1 91 ? -16.484 -18.812 -18.297 1 91.75 91 ILE A O 1
ATOM 676 N N . ARG A 1 92 ? -14.781 -20.25 -17.938 1 91.38 92 ARG A N 1
ATOM 677 C CA . ARG A 1 92 ? -15.484 -21.375 -18.562 1 91.38 92 ARG A CA 1
ATOM 678 C C . ARG A 1 92 ? -16.828 -21.609 -17.875 1 91.38 92 ARG A C 1
ATOM 680 O O . ARG A 1 92 ? -17.812 -21.906 -18.547 1 91.38 92 ARG A O 1
ATOM 687 N N . ALA A 1 93 ? -16.844 -21.469 -16.656 1 93.25 93 ALA A N 1
ATOM 688 C CA . ALA A 1 93 ? -18.031 -21.797 -15.883 1 93.25 93 ALA A CA 1
ATOM 689 C C . ALA A 1 93 ? -19.078 -20.703 -16 1 93.25 93 ALA A C 1
ATOM 691 O O . ALA A 1 93 ? -20.281 -20.984 -16.031 1 93.25 93 ALA A O 1
ATOM 692 N N . LEU A 1 94 ? -18.656 -19.453 -16.109 1 93.5 94 LEU A N 1
ATOM 693 C CA . LEU A 1 94 ? -19.609 -18.359 -15.914 1 93.5 94 LEU A CA 1
ATOM 694 C C . LEU A 1 94 ? -19.938 -17.688 -17.234 1 93.5 94 LEU A C 1
ATOM 696 O O . LEU A 1 94 ? -20.984 -17.062 -17.375 1 93.5 94 LEU A O 1
ATOM 700 N N . LEU A 1 95 ? -19.141 -17.875 -18.203 1 91.88 95 LEU A N 1
ATOM 701 C CA . LEU A 1 95 ? -19.281 -17.141 -19.469 1 91.88 95 LEU A CA 1
ATOM 702 C C . LEU A 1 95 ? -20.531 -17.594 -20.203 1 91.88 95 LEU A C 1
ATOM 704 O O . LEU A 1 95 ? -21.25 -16.766 -20.766 1 91.88 95 LEU A O 1
ATOM 708 N N . PRO A 1 96 ? -20.891 -18.875 -20.266 1 91.94 96 PRO A N 1
ATOM 709 C CA . PRO A 1 96 ? -22.031 -19.328 -21.078 1 91.94 96 PRO A CA 1
ATOM 710 C C . PRO A 1 96 ? -23.328 -18.594 -20.734 1 91.94 96 PRO A C 1
ATOM 712 O O . PRO A 1 96 ? -24.062 -18.203 -21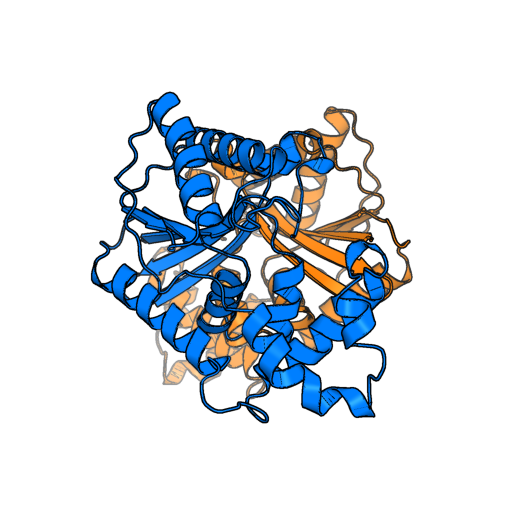.641 1 91.94 96 PRO A O 1
ATOM 715 N N . ASP A 1 97 ? -23.547 -18.344 -19.469 1 92.06 97 ASP A N 1
ATOM 716 C CA . ASP A 1 97 ? -24.781 -17.688 -19.031 1 92.06 97 ASP A CA 1
ATOM 717 C C . ASP A 1 97 ? -24.766 -16.203 -19.391 1 92.06 97 ASP A C 1
ATOM 719 O O . ASP A 1 97 ? -25.797 -15.539 -19.328 1 92.06 97 ASP A O 1
ATOM 723 N N . MET A 1 98 ? -23.609 -15.742 -19.781 1 92.25 98 MET A N 1
ATOM 724 C CA . MET A 1 98 ? -23.484 -14.312 -20.078 1 92.25 98 MET A CA 1
ATOM 725 C C . MET A 1 98 ? -23.594 -14.055 -21.578 1 92.25 98 MET A C 1
ATOM 727 O O . MET A 1 98 ? -23.719 -12.906 -22 1 92.25 98 MET A O 1
ATOM 731 N N . LEU A 1 99 ? -23.625 -15.086 -22.375 1 92.75 99 LEU A N 1
ATOM 732 C CA . LEU A 1 99 ? -23.5 -14.969 -23.828 1 92.75 99 LEU A CA 1
ATOM 733 C C . LEU A 1 99 ? -24.703 -14.25 -24.422 1 92.75 99 LEU A C 1
ATOM 735 O O . LEU A 1 99 ? -24.578 -13.477 -25.375 1 92.75 99 LEU A O 1
ATOM 739 N N . PRO A 1 100 ? -25.938 -14.438 -23.891 1 93.62 100 PRO A N 1
ATOM 740 C CA . PRO A 1 100 ? -27.062 -13.688 -24.453 1 93.62 100 PRO A CA 1
ATOM 741 C C . PRO A 1 100 ? -26.875 -12.18 -24.375 1 93.62 100 PRO A C 1
ATOM 743 O O . PRO A 1 100 ? -27.25 -11.445 -25.281 1 93.62 100 PRO A O 1
ATOM 746 N N . GLN A 1 101 ? -26.219 -11.664 -23.375 1 92.88 101 GLN A N 1
ATOM 747 C CA . GLN A 1 101 ? -25.969 -10.242 -23.188 1 92.88 101 GLN A CA 1
ATOM 748 C C . GLN A 1 101 ? -24.625 -9.828 -23.797 1 92.88 101 GLN A C 1
ATOM 750 O O . GLN A 1 101 ? -24.406 -8.648 -24.062 1 92.88 101 GLN A O 1
ATOM 755 N N . GLU A 1 102 ? -23.766 -10.836 -23.938 1 93.44 102 GLU A N 1
ATOM 756 C CA . GLU A 1 102 ? -22.422 -10.633 -24.484 1 93.44 102 GLU A CA 1
ATOM 757 C C . GLU A 1 102 ? -22.125 -11.641 -25.594 1 93.44 102 GLU A C 1
ATOM 759 O O . GLU A 1 102 ? -21.219 -12.477 -25.453 1 93.44 102 GLU A O 1
ATOM 764 N N . PRO A 1 103 ? -22.688 -11.5 -26.703 1 91.25 103 PRO A N 1
ATOM 765 C CA . PRO A 1 103 ? -22.609 -12.531 -27.75 1 91.25 103 PRO A CA 1
ATOM 766 C C . PRO A 1 103 ? -21.203 -12.68 -28.328 1 91.25 103 PRO A C 1
ATOM 768 O O . PRO A 1 103 ? -20.844 -13.758 -28.812 1 91.25 103 PRO A O 1
ATOM 771 N N . GLU A 1 104 ? -20.438 -11.633 -28.266 1 92.44 104 GLU A N 1
ATOM 772 C CA . GLU A 1 104 ? -19.109 -11.68 -28.875 1 92.44 104 GLU A CA 1
ATOM 773 C C . GLU A 1 104 ? -18.047 -12.094 -27.859 1 92.44 104 GLU A C 1
ATOM 775 O O . GLU A 1 104 ? -16.844 -12.094 -28.172 1 92.44 104 GLU A O 1
ATOM 780 N N . ALA A 1 105 ? -18.453 -12.484 -26.688 1 91.19 105 ALA A N 1
ATOM 781 C CA . ALA A 1 105 ? -17.516 -12.727 -25.594 1 91.19 105 ALA A CA 1
ATOM 782 C C . ALA A 1 105 ? -16.562 -13.867 -25.922 1 91.19 105 ALA A C 1
ATOM 784 O O . ALA A 1 105 ? -15.359 -13.758 -25.688 1 91.19 105 ALA A O 1
ATOM 785 N N . LEU A 1 106 ? -17.062 -14.891 -26.469 1 88.19 106 LEU A N 1
ATOM 786 C CA . LEU A 1 106 ? -16.234 -16.047 -26.797 1 88.19 106 LEU A CA 1
ATOM 787 C C . LEU A 1 106 ? -15.188 -15.68 -27.844 1 88.19 106 LEU A C 1
ATOM 789 O O . LEU A 1 106 ? -14.023 -16.078 -27.719 1 88.19 106 LEU A O 1
ATOM 793 N N . TYR A 1 107 ? -15.641 -14.984 -28.812 1 88.94 107 TYR A N 1
ATOM 794 C CA . TYR A 1 107 ? -14.734 -14.531 -29.859 1 88.94 107 TYR A CA 1
ATOM 795 C C . TYR A 1 107 ? -13.641 -13.641 -29.297 1 88.94 107 TYR A C 1
ATOM 797 O O . TYR A 1 107 ? -12.461 -13.789 -29.625 1 88.94 107 TYR A O 1
ATOM 805 N N . ILE A 1 108 ? -13.984 -12.766 -28.422 1 88.12 108 ILE A N 1
ATOM 806 C CA . ILE A 1 108 ? -13.07 -11.805 -27.812 1 88.12 108 ILE A CA 1
ATOM 807 C C . ILE A 1 108 ? -12.039 -12.547 -26.969 1 88.12 108 ILE A C 1
ATOM 809 O O . ILE A 1 108 ? -10.844 -12.273 -27.031 1 88.12 108 ILE A O 1
ATOM 813 N N . LEU A 1 109 ? -12.523 -13.523 -26.219 1 84.31 109 LEU A N 1
ATOM 814 C CA . LEU A 1 109 ? -11.641 -14.266 -25.328 1 84.31 109 LEU A CA 1
ATOM 815 C C . LEU A 1 109 ? -10.633 -15.086 -26.125 1 84.31 109 LEU A C 1
ATOM 817 O O . LEU A 1 109 ? -9.477 -15.234 -25.703 1 84.31 109 LEU A O 1
ATOM 821 N N . ARG A 1 110 ? -11.016 -15.547 -27.297 1 83.62 110 ARG A N 1
ATOM 822 C CA . ARG A 1 110 ? -10.148 -16.344 -28.156 1 83.62 110 ARG A CA 1
ATOM 823 C C . ARG A 1 110 ? -9.148 -15.469 -28.906 1 83.62 110 ARG A C 1
ATOM 825 O O . ARG A 1 110 ? -8.109 -15.953 -29.359 1 83.62 110 ARG A O 1
ATOM 832 N N . ASN A 1 111 ? -9.508 -14.188 -29.031 1 86.81 111 ASN A N 1
ATOM 833 C CA . ASN A 1 111 ? -8.656 -13.242 -29.75 1 86.81 111 ASN A CA 1
ATOM 834 C C . ASN A 1 111 ? -8.242 -12.078 -28.859 1 86.81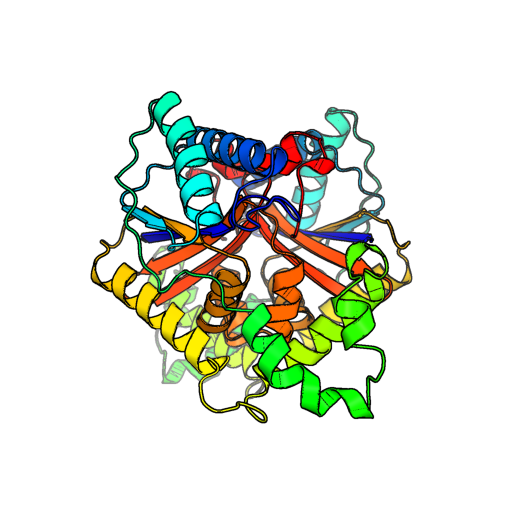 111 ASN A C 1
ATOM 836 O O . ASN A 1 111 ? -8.32 -10.922 -29.266 1 86.81 111 ASN A O 1
ATOM 840 N N . ALA A 1 112 ? -7.918 -12.43 -27.703 1 79.44 112 ALA A N 1
ATOM 841 C CA . ALA A 1 112 ? -7.648 -11.438 -26.672 1 79.44 112 ALA A CA 1
ATOM 842 C C . ALA A 1 112 ? -6.539 -10.484 -27.109 1 79.44 112 ALA A C 1
ATOM 844 O O . ALA A 1 112 ? -6.629 -9.273 -26.875 1 79.44 112 ALA A O 1
ATOM 845 N N . ALA A 1 113 ? -5.488 -10.922 -27.688 1 77.06 113 ALA A N 1
ATOM 846 C CA . ALA A 1 113 ? -4.348 -10.109 -28.094 1 77.06 113 ALA A CA 1
ATOM 847 C C . ALA A 1 113 ? -4.781 -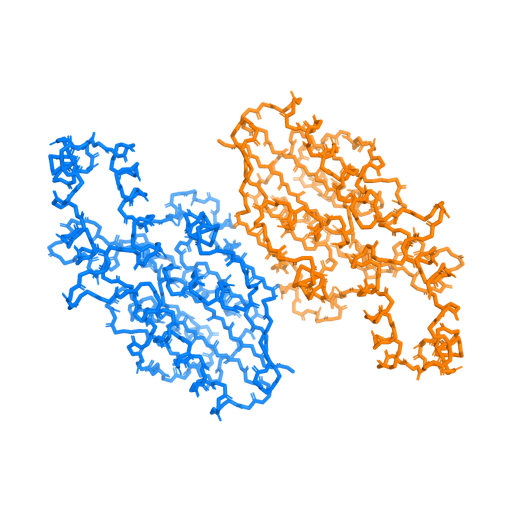8.984 -29.031 1 77.06 113 ALA A C 1
ATOM 849 O O . ALA A 1 113 ? -4.207 -7.895 -29.016 1 77.06 113 ALA A O 1
ATOM 850 N N . GLN A 1 114 ? -5.797 -9.258 -29.781 1 84.31 114 GLN A N 1
ATOM 851 C CA . GLN A 1 114 ? -6.266 -8.289 -30.766 1 84.31 114 GLN A CA 1
ATOM 852 C C . GLN A 1 114 ? -7.398 -7.434 -30.203 1 84.31 114 GLN A C 1
ATOM 854 O O . GLN A 1 114 ? -7.789 -6.434 -30.812 1 84.31 114 GLN A O 1
ATOM 859 N N . ASN A 1 115 ? -7.93 -7.859 -29.109 1 85.81 115 ASN A N 1
ATOM 860 C CA . ASN A 1 115 ? -9.07 -7.184 -28.5 1 85.81 115 ASN A CA 1
ATOM 861 C C . ASN A 1 115 ? -8.844 -6.918 -27.016 1 85.81 115 ASN A C 1
ATOM 863 O O . ASN A 1 115 ? -9.695 -7.246 -26.188 1 85.81 115 ASN A O 1
ATOM 867 N N . ARG A 1 116 ? -7.855 -6.258 -26.734 1 81.56 116 ARG A N 1
ATOM 868 C CA . ARG A 1 116 ? -7.363 -6.137 -25.359 1 81.56 116 ARG A CA 1
ATOM 869 C C . ARG A 1 116 ? -8.383 -5.434 -24.484 1 81.56 116 ARG A C 1
ATOM 871 O O . ARG A 1 116 ? -8.703 -5.91 -23.391 1 81.56 116 ARG A O 1
ATOM 878 N N . ALA A 1 117 ? -8.914 -4.297 -24.984 1 83.44 117 ALA A N 1
ATOM 879 C CA . ALA A 1 117 ? -9.867 -3.516 -24.203 1 83.44 117 ALA A CA 1
ATOM 880 C C . ALA A 1 117 ? -11.141 -4.312 -23.938 1 83.44 117 ALA A C 1
ATOM 882 O O . ALA A 1 117 ? -11.648 -4.332 -22.828 1 83.44 117 ALA A O 1
ATOM 883 N N . GLU A 1 118 ? -11.578 -4.961 -24.953 1 87.44 118 GLU A N 1
ATOM 884 C CA . GLU A 1 118 ? -12.805 -5.746 -24.828 1 87.44 118 GLU A CA 1
ATOM 885 C C . GLU A 1 118 ? -12.586 -6.969 -23.938 1 87.44 118 GLU A C 1
ATOM 887 O O . GLU A 1 118 ? -13.477 -7.371 -23.188 1 87.44 118 GLU A O 1
ATOM 892 N N . PHE A 1 119 ? -11.453 -7.512 -24.094 1 85.38 119 PHE A N 1
ATOM 893 C CA . PHE A 1 119 ? -11.109 -8.641 -23.234 1 85.38 119 PHE A CA 1
ATOM 894 C C . PHE A 1 119 ? -11.156 -8.234 -21.766 1 85.38 119 PHE A C 1
ATOM 896 O O . PHE A 1 119 ? -11.773 -8.914 -20.953 1 85.38 119 PHE A O 1
ATOM 903 N N . GLN A 1 120 ? -10.562 -7.121 -21.422 1 83.44 120 GLN A N 1
ATOM 904 C CA . GLN A 1 120 ? -10.547 -6.629 -20.047 1 83.44 120 GLN A CA 1
ATOM 905 C C . GLN A 1 120 ? -11.961 -6.395 -19.531 1 83.44 120 GLN A C 1
ATOM 907 O O . GLN A 1 120 ? -12.266 -6.715 -18.375 1 83.44 120 GLN A O 1
ATOM 912 N N . ARG A 1 121 ? -12.727 -5.824 -20.391 1 89.19 121 ARG A N 1
ATOM 913 C CA . ARG A 1 121 ? -14.109 -5.551 -20 1 89.19 121 ARG A CA 1
ATOM 914 C C . ARG A 1 121 ? -14.859 -6.844 -19.703 1 89.19 121 ARG A C 1
ATOM 916 O O . ARG A 1 121 ? -15.531 -6.957 -18.672 1 89.19 121 ARG A O 1
ATOM 923 N N . ILE A 1 122 ? -14.773 -7.809 -20.609 1 89.94 122 ILE A N 1
ATOM 924 C CA . ILE A 1 122 ? -15.477 -9.078 -20.453 1 89.94 122 ILE A CA 1
ATOM 925 C C . ILE A 1 122 ? -14.945 -9.812 -19.234 1 89.94 122 ILE A C 1
ATOM 927 O O . ILE A 1 122 ? -15.719 -10.375 -18.453 1 89.94 122 ILE A O 1
ATOM 931 N N . PHE A 1 123 ? -13.664 -9.766 -19.078 1 88.62 123 PHE A N 1
ATOM 932 C CA . PHE A 1 123 ? -13.039 -10.398 -17.922 1 88.62 123 PHE A CA 1
ATOM 933 C C . PHE A 1 123 ? -13.555 -9.789 -16.625 1 88.62 123 PHE A C 1
ATOM 935 O O . PHE A 1 123 ? -13.898 -10.516 -15.695 1 88.62 123 PHE A O 1
ATOM 942 N N . ALA A 1 124 ? -13.625 -8.508 -16.594 1 89.44 124 ALA A N 1
ATOM 943 C CA . ALA A 1 124 ? -14.141 -7.805 -15.422 1 89.44 124 ALA A CA 1
ATOM 944 C C . ALA A 1 124 ? -15.57 -8.219 -15.117 1 89.44 124 ALA A C 1
ATOM 946 O O . ALA A 1 124 ? -15.945 -8.391 -13.953 1 89.44 124 ALA A O 1
ATOM 947 N N . LEU A 1 125 ? -16.359 -8.406 -16.109 1 92.12 125 LEU A N 1
ATOM 948 C CA . LEU A 1 125 ? -17.75 -8.82 -15.922 1 92.12 125 LEU A CA 1
ATOM 949 C C . LEU A 1 125 ? -17.828 -10.227 -15.336 1 92.12 125 LEU A C 1
ATOM 951 O O . LEU A 1 125 ? -18.625 -10.492 -14.438 1 92.12 125 LEU A O 1
ATOM 955 N N . VAL A 1 126 ? -17.016 -11.07 -15.875 1 92.94 126 VAL A N 1
ATOM 956 C CA . VAL A 1 126 ? -17 -12.453 -15.406 1 92.94 126 VAL A CA 1
ATOM 957 C C . VAL A 1 126 ? -16.547 -12.492 -13.953 1 92.94 126 VAL A C 1
ATOM 959 O O . VAL A 1 126 ? -17.141 -13.203 -13.133 1 92.94 126 VAL A O 1
ATOM 962 N N . ILE A 1 127 ? -15.562 -11.719 -13.633 1 93.38 127 ILE A N 1
ATOM 963 C CA . ILE A 1 127 ? -15.016 -11.688 -12.281 1 93.38 127 ILE A CA 1
ATOM 964 C C . ILE A 1 127 ? -16.062 -11.125 -11.32 1 93.38 127 ILE A C 1
ATOM 966 O O . ILE A 1 127 ? -16.234 -11.641 -10.211 1 93.38 127 ILE A O 1
ATOM 970 N N . GLU A 1 128 ? -16.703 -10.117 -11.75 1 93.62 128 GLU A N 1
ATOM 971 C CA . GLU A 1 128 ? -17.766 -9.555 -10.922 1 93.62 128 GLU A CA 1
ATOM 972 C C . GLU A 1 128 ? -18.812 -10.602 -10.578 1 93.62 128 GLU A C 1
ATOM 974 O O . GLU A 1 128 ? -19.297 -10.664 -9.445 1 93.62 128 GLU A O 1
ATOM 979 N N . ARG A 1 129 ? -19.172 -11.336 -11.555 1 93.94 129 ARG A N 1
ATOM 980 C CA . ARG A 1 129 ? -20.125 -12.422 -11.344 1 93.94 129 ARG A CA 1
ATOM 981 C C . ARG A 1 129 ? -19.578 -13.445 -10.352 1 93.94 129 ARG A C 1
ATOM 983 O O . ARG A 1 129 ? -20.297 -13.898 -9.461 1 93.94 129 ARG A O 1
ATOM 990 N N . TRP A 1 130 ? -18.359 -13.734 -10.516 1 95.69 130 TRP A N 1
ATOM 991 C CA . TRP A 1 130 ? -17.688 -14.68 -9.625 1 95.69 130 TRP A CA 1
ATOM 992 C C . TRP A 1 130 ? -17.656 -14.148 -8.195 1 95.69 130 TRP A C 1
ATOM 994 O O . TRP A 1 130 ? -17.984 -14.875 -7.254 1 95.69 130 TRP A O 1
ATOM 1004 N N . LEU A 1 131 ? -17.359 -12.875 -8.016 1 94.94 131 LEU A N 1
ATOM 1005 C CA . LEU A 1 131 ? -17.234 -12.234 -6.711 1 94.94 131 LEU A CA 1
ATOM 1006 C C . LEU A 1 131 ? -18.594 -12.195 -5.996 1 94.94 131 LEU A C 1
ATOM 1008 O O . LEU A 1 131 ? -18.641 -12.258 -4.766 1 94.94 131 LEU A O 1
ATOM 1012 N N . SER A 1 132 ? -19.641 -12.133 -6.746 1 93.19 132 SER A N 1
ATOM 1013 C CA . SER A 1 132 ? -20.969 -11.969 -6.16 1 93.19 132 SER A CA 1
ATOM 1014 C C . SER A 1 132 ? -21.406 -13.227 -5.41 1 93.19 132 SER A C 1
ATOM 1016 O O . SER A 1 132 ? -22.203 -13.156 -4.477 1 93.19 132 SER A O 1
ATOM 1018 N N . GLY A 1 133 ? -20.922 -14.352 -5.848 1 91.5 133 GLY A N 1
ATOM 1019 C CA . GLY A 1 133 ? -21.281 -15.633 -5.254 1 91.5 133 GLY A CA 1
ATOM 1020 C C . GLY A 1 133 ? -22.688 -16.078 -5.617 1 91.5 133 GLY A C 1
ATOM 1021 O O . GLY A 1 133 ? -23.141 -17.125 -5.176 1 91.5 133 GLY A O 1
ATOM 1022 N N . GLN A 1 134 ? -23.328 -15.297 -6.426 1 90.81 134 GLN A N 1
ATOM 1023 C CA . GLN A 1 134 ? -24.719 -15.562 -6.75 1 90.81 134 GLN A CA 1
ATOM 1024 C C . GLN A 1 134 ? -24.844 -16.578 -7.883 1 90.81 134 GLN A C 1
ATOM 1026 O O . GLN A 1 134 ? -25.922 -17.125 -8.117 1 90.81 134 GLN A O 1
ATOM 1031 N N . TYR A 1 135 ? -23.766 -16.828 -8.586 1 88.62 135 TYR A N 1
ATOM 1032 C CA . TYR A 1 135 ? -23.828 -17.656 -9.789 1 88.62 135 TYR A CA 1
ATOM 1033 C C . TYR A 1 135 ? -22.844 -18.828 -9.688 1 88.62 135 TYR A C 1
ATOM 1035 O O . TYR A 1 135 ? -22.375 -19.344 -10.703 1 88.62 135 TYR A O 1
ATOM 1043 N N . ASP A 1 136 ? -22.547 -19.219 -8.539 1 83.31 136 ASP A N 1
ATOM 1044 C CA . ASP A 1 136 ? -21.531 -20.25 -8.352 1 83.31 136 ASP A CA 1
ATOM 1045 C C . ASP A 1 136 ? -22.031 -21.625 -8.797 1 83.31 136 ASP A C 1
ATOM 1047 O O . ASP A 1 136 ? -22.953 -22.172 -8.18 1 83.31 136 ASP A O 1
ATOM 1051 N N . PRO A 1 137 ? -21.422 -22.078 -9.852 1 86.31 137 PRO A N 1
ATOM 1052 C CA . PRO A 1 137 ? -21.812 -23.453 -10.227 1 86.31 137 PRO A CA 1
ATOM 1053 C C . PRO A 1 137 ? -21.078 -24.5 -9.406 1 86.31 137 PRO A C 1
ATOM 1055 O O . PRO A 1 137 ? -20.031 -24.219 -8.812 1 86.31 137 PRO A O 1
ATOM 1058 N N . PRO A 1 138 ? -21.688 -25.734 -9.445 1 86.62 138 PRO A N 1
ATOM 1059 C CA . PRO A 1 138 ? -20.984 -26.812 -8.727 1 86.62 138 PRO A CA 1
ATOM 1060 C C . PRO A 1 138 ? -19.594 -27.094 -9.305 1 86.62 138 PRO A C 1
ATOM 1062 O O . PRO A 1 138 ? -19.406 -27.062 -10.523 1 86.62 138 PRO A O 1
ATOM 1065 N N . GLY A 1 139 ? -18.625 -27.266 -8.461 1 88.5 139 GLY A N 1
ATOM 1066 C CA . GLY A 1 139 ? -17.281 -27.641 -8.906 1 88.5 139 GLY A CA 1
ATOM 1067 C C . GLY A 1 139 ? -16.344 -26.469 -9.055 1 88.5 139 GLY A C 1
ATOM 1068 O O . GLY A 1 139 ? -15.125 -26.641 -9.062 1 88.5 139 GLY A O 1
ATOM 1069 N N . LEU A 1 140 ? -16.875 -25.297 -9.289 1 92.31 140 LEU A N 1
ATOM 1070 C CA . LEU A 1 140 ? -16.031 -24.109 -9.391 1 92.31 140 LEU A CA 1
ATOM 1071 C C . LEU A 1 140 ? -15.672 -23.578 -8.008 1 92.31 140 LEU A C 1
ATOM 1073 O O . LEU A 1 140 ? -16.531 -23.5 -7.125 1 92.31 140 LEU A O 1
ATOM 1077 N N . GLU A 1 141 ? -14.391 -23.344 -7.797 1 95.75 141 GLU A N 1
ATOM 1078 C CA . GLU A 1 141 ? -14.008 -22.656 -6.574 1 95.75 141 GLU A CA 1
ATOM 1079 C C . GLU A 1 141 ? -14.617 -21.25 -6.527 1 95.75 141 GLU A C 1
ATOM 1081 O O . GLU A 1 141 ? -14.32 -20.406 -7.379 1 95.75 141 GLU A O 1
ATOM 1086 N N . SER A 1 142 ? -15.5 -21.062 -5.543 1 96.12 142 SER A N 1
ATOM 1087 C CA . SER A 1 142 ? -16.109 -19.734 -5.383 1 96.12 142 SER A CA 1
ATOM 1088 C C . SER A 1 142 ? -15.086 -18.719 -4.867 1 96.12 142 SER A C 1
ATOM 1090 O O . SER A 1 142 ? -14.008 -19.094 -4.402 1 96.12 142 SER A O 1
ATOM 1092 N N . TRP A 1 143 ? -15.406 -17.484 -4.992 1 96.06 143 TRP A N 1
ATOM 1093 C CA . TRP A 1 143 ? -14.57 -16.438 -4.402 1 96.06 143 TRP A CA 1
ATOM 1094 C C . TRP A 1 143 ? -14.375 -16.672 -2.91 1 96.06 143 TRP A C 1
ATOM 1096 O O . TRP A 1 143 ? -13.25 -16.625 -2.408 1 96.06 143 TRP A O 1
ATOM 1106 N N . GLN A 1 144 ? -15.492 -16.969 -2.254 1 96.38 144 GLN A N 1
ATOM 1107 C CA . GLN A 1 144 ? -15.406 -17.219 -0.82 1 96.38 144 GLN A CA 1
ATOM 1108 C C . GLN A 1 144 ? -14.516 -18.422 -0.529 1 96.38 144 GLN A C 1
ATOM 1110 O O . GLN A 1 144 ? -13.742 -18.422 0.433 1 96.38 144 GLN A O 1
ATOM 1115 N N . GLY A 1 145 ? -14.695 -19.438 -1.352 1 97.12 145 GLY A N 1
ATOM 1116 C CA . GLY A 1 145 ? -13.828 -20.594 -1.21 1 97.12 145 GLY A CA 1
ATOM 1117 C C . GLY A 1 145 ? -12.359 -20.266 -1.415 1 97.12 145 GLY A C 1
ATOM 1118 O O . GLY A 1 145 ? -11.508 -20.75 -0.666 1 97.12 145 GLY A O 1
ATOM 1119 N N . PHE A 1 146 ? -12.094 -19.484 -2.406 1 98.06 146 PHE A N 1
ATOM 1120 C CA . PHE A 1 146 ? -10.734 -19.047 -2.676 1 98.06 146 PHE A CA 1
ATOM 1121 C C . PHE A 1 146 ? -10.172 -18.266 -1.489 1 98.06 146 PHE A C 1
ATOM 1123 O O . PHE A 1 146 ? -9.055 -18.531 -1.04 1 98.06 146 PHE A O 1
ATOM 1130 N N . VAL A 1 147 ? -10.914 -17.359 -0.909 1 98.12 147 VAL A N 1
ATOM 1131 C CA . VAL A 1 147 ? -10.508 -16.547 0.236 1 98.12 147 VAL A CA 1
ATOM 1132 C C . VAL A 1 147 ? -10.242 -17.453 1.438 1 98.12 147 VAL A C 1
ATOM 1134 O O . VAL A 1 147 ? -9.242 -17.281 2.143 1 98.12 147 VAL A O 1
ATOM 1137 N N . GLU A 1 148 ? -11.055 -18.406 1.623 1 98.25 148 GLU A N 1
ATOM 1138 C CA . GLU A 1 148 ? -10.891 -19.344 2.738 1 98.25 148 GLU A CA 1
ATOM 1139 C C . GLU A 1 148 ? -9.617 -20.172 2.596 1 98.25 148 GLU A C 1
ATOM 1141 O O . GLU A 1 148 ? -8.93 -20.438 3.584 1 98.25 148 GLU A O 1
ATOM 1146 N N . ARG A 1 149 ? -9.406 -20.578 1.386 1 98.38 149 ARG A N 1
ATOM 1147 C CA . ARG A 1 149 ? -8.188 -21.328 1.109 1 98.38 149 ARG A CA 1
ATOM 1148 C C . ARG A 1 149 ? -6.949 -20.5 1.44 1 98.38 149 ARG A C 1
ATOM 1150 O O . ARG A 1 149 ? -6.035 -20.969 2.113 1 98.38 149 ARG A O 1
ATOM 1157 N N . VAL A 1 150 ? -6.898 -19.281 1.008 1 98.69 150 VAL A N 1
ATOM 1158 C CA . VAL A 1 150 ? -5.777 -18.375 1.246 1 98.69 150 VAL A CA 1
ATOM 1159 C C . VAL A 1 150 ? -5.66 -18.078 2.74 1 98.69 150 VAL A C 1
ATOM 1161 O O . VAL A 1 150 ? -4.559 -18.062 3.291 1 98.69 150 VAL A O 1
ATOM 1164 N N . GLN A 1 151 ? -6.758 -17.875 3.393 1 98.62 151 GLN A N 1
ATOM 1165 C CA . GLN A 1 151 ? -6.789 -17.625 4.828 1 98.62 151 GLN A CA 1
ATOM 1166 C C . GLN A 1 151 ? -6.191 -18.797 5.602 1 98.62 151 GLN A C 1
ATOM 1168 O O . GLN A 1 151 ? -5.457 -18.609 6.574 1 98.62 151 GLN A O 1
ATOM 1173 N N . ALA A 1 152 ? -6.559 -19.984 5.18 1 98.69 152 ALA A N 1
ATOM 1174 C CA . ALA A 1 152 ? -6.008 -21.172 5.828 1 98.69 152 ALA A CA 1
ATOM 1175 C C . ALA A 1 152 ? -4.488 -21.203 5.707 1 98.69 152 ALA A C 1
ATOM 1177 O O . ALA A 1 152 ? -3.793 -21.578 6.66 1 98.69 152 ALA A O 1
ATOM 1178 N N . GLY A 1 153 ? -4 -20.875 4.555 1 98.62 153 GLY A N 1
ATOM 1179 C CA . GLY A 1 153 ? -2.561 -20.766 4.375 1 98.62 153 GLY A CA 1
ATOM 1180 C C . GLY A 1 153 ? -1.914 -19.766 5.301 1 98.62 153 GLY A C 1
ATOM 1181 O O . GLY A 1 153 ? -0.888 -20.047 5.922 1 98.62 153 GLY A O 1
ATOM 1182 N N . LEU A 1 154 ? -2.516 -18.562 5.395 1 98.62 154 LEU A N 1
ATOM 1183 C CA . LEU A 1 154 ? -2.014 -17.516 6.289 1 98.62 154 LEU A CA 1
ATOM 1184 C C . LEU A 1 154 ? -1.994 -18.016 7.73 1 98.62 154 LEU A C 1
ATOM 1186 O O . LEU A 1 154 ? -1.015 -17.797 8.453 1 98.62 154 LEU A O 1
ATOM 1190 N N . GLN A 1 155 ? -3.039 -18.688 8.141 1 98.06 155 GLN A N 1
ATOM 1191 C CA . GLN A 1 155 ? -3.125 -19.188 9.508 1 98.06 155 GLN A CA 1
ATOM 1192 C C . GLN A 1 155 ? -2.014 -20.188 9.797 1 98.06 155 GLN A C 1
ATOM 1194 O O . GLN A 1 155 ? -1.42 -20.172 10.883 1 98.06 155 GLN A O 1
ATOM 1199 N N . ARG A 1 156 ? -1.754 -21.062 8.875 1 98 156 ARG A N 1
ATOM 1200 C CA . ARG A 1 156 ? -0.673 -22.031 9.047 1 98 156 ARG A CA 1
ATOM 1201 C C . ARG A 1 156 ? 0.67 -21.328 9.203 1 98 156 ARG A C 1
ATOM 1203 O O . ARG A 1 156 ? 1.49 -21.719 10.039 1 98 156 ARG A O 1
ATOM 1210 N N . ILE A 1 157 ? 0.897 -20.25 8.422 1 97.88 157 ILE A N 1
ATOM 1211 C CA . ILE A 1 157 ? 2.123 -19.469 8.531 1 97.88 157 ILE A CA 1
ATOM 1212 C C . ILE A 1 157 ? 2.234 -18.891 9.945 1 97.88 157 ILE A C 1
ATOM 1214 O O . ILE A 1 157 ? 3.273 -19.016 10.594 1 97.88 157 ILE A O 1
ATOM 1218 N N . LEU A 1 158 ? 1.174 -18.281 10.43 1 97.81 158 LEU A N 1
ATOM 1219 C CA . LEU A 1 158 ? 1.188 -17.562 11.703 1 97.81 158 LEU A CA 1
ATOM 1220 C C . LEU A 1 158 ? 1.355 -18.531 12.867 1 97.81 158 LEU A C 1
ATOM 1222 O O . LEU A 1 158 ? 2.021 -18.219 13.859 1 97.81 158 LEU A O 1
ATOM 1226 N N . GLU A 1 159 ? 0.787 -19.734 12.727 1 96.94 159 GLU A N 1
ATOM 1227 C CA . GLU A 1 159 ? 0.862 -20.734 13.781 1 96.94 159 GLU A CA 1
ATOM 1228 C C . GLU A 1 159 ? 2.289 -21.25 13.961 1 96.94 159 GLU A C 1
ATOM 1230 O O . GLU A 1 159 ? 2.684 -21.641 15.062 1 96.94 159 GLU A O 1
ATOM 1235 N N . GLN A 1 160 ? 3.002 -21.219 12.938 1 96.25 160 GLN A N 1
ATOM 1236 C CA . GLN A 1 160 ? 4.332 -21.812 12.953 1 96.25 160 GLN A CA 1
ATOM 1237 C C . GLN A 1 160 ? 5.41 -20.75 13.125 1 96.25 160 GLN A C 1
ATOM 1239 O O . GLN A 1 160 ? 6.59 -21.078 13.289 1 96.25 160 GLN A O 1
ATOM 1244 N N . ALA A 1 161 ? 5.031 -19.484 13.078 1 96.12 161 ALA A N 1
ATOM 1245 C CA . ALA A 1 161 ? 6.027 -18.422 13.039 1 96.12 161 ALA A CA 1
ATOM 1246 C C . ALA A 1 161 ? 6.348 -17.922 14.445 1 96.12 161 ALA A C 1
ATOM 1248 O O . ALA A 1 161 ? 5.457 -17.828 15.297 1 96.12 161 ALA A O 1
ATOM 1249 N N . ASP A 1 162 ? 7.594 -17.578 14.633 1 94.44 162 ASP A N 1
ATOM 1250 C CA . ASP A 1 162 ? 7.961 -16.781 15.805 1 94.44 162 ASP A CA 1
ATOM 1251 C C . ASP A 1 162 ? 7.59 -15.312 15.609 1 94.44 162 ASP A C 1
ATOM 1253 O O . ASP A 1 162 ? 7.395 -14.859 14.484 1 94.44 162 ASP A O 1
ATOM 1257 N N . SER A 1 163 ? 7.594 -14.562 16.672 1 91.31 163 SER A N 1
ATOM 1258 C CA . SER A 1 163 ? 7.074 -13.195 16.688 1 91.31 163 SER A CA 1
ATOM 1259 C C . SER A 1 163 ? 7.969 -12.258 15.883 1 91.31 163 SER A C 1
ATOM 1261 O O . SER A 1 163 ? 7.551 -11.148 15.531 1 91.31 163 SER A O 1
ATOM 1263 N N . SER A 1 164 ? 9.148 -12.711 15.531 1 94.75 164 SER A N 1
ATOM 1264 C CA . SER A 1 164 ? 10.055 -11.797 14.836 1 94.75 164 SER A CA 1
ATOM 1265 C C . SER A 1 164 ? 10.406 -12.32 13.445 1 94.75 164 SER A C 1
ATOM 1267 O O . SER A 1 164 ? 11.242 -11.734 12.75 1 94.75 164 SER A O 1
ATOM 1269 N N . HIS A 1 165 ? 9.758 -13.406 13.039 1 97.5 165 HIS A N 1
ATOM 1270 C CA . HIS A 1 165 ? 10.125 -14.039 11.773 1 97.5 165 HIS A CA 1
ATOM 1271 C C . HIS A 1 165 ? 9.82 -13.133 10.594 1 97.5 165 HIS A C 1
ATOM 1273 O O . HIS A 1 165 ? 8.805 -12.43 10.578 1 97.5 165 HIS A O 1
ATOM 1279 N N . LYS A 1 166 ? 10.742 -13.188 9.688 1 98.38 166 LYS A N 1
ATOM 1280 C CA . LYS A 1 166 ? 10.523 -12.633 8.359 1 98.38 166 LYS A CA 1
ATOM 1281 C C . LYS A 1 166 ? 10.266 -13.734 7.336 1 98.38 166 LYS A C 1
ATOM 1283 O O . LYS A 1 166 ? 11.133 -14.578 7.098 1 98.38 166 LYS A O 1
ATOM 1288 N N . ILE A 1 167 ? 9.102 -13.672 6.703 1 98.81 167 ILE A N 1
ATOM 1289 C CA . ILE A 1 167 ? 8.664 -14.773 5.859 1 98.81 167 ILE A CA 1
ATOM 1290 C C . ILE A 1 167 ? 8.336 -14.258 4.461 1 98.81 167 ILE A C 1
ATOM 1292 O O . ILE A 1 167 ? 7.605 -13.273 4.312 1 98.81 167 ILE A O 1
ATOM 1296 N N . ALA A 1 168 ? 8.898 -14.844 3.439 1 98.88 168 ALA A N 1
ATOM 1297 C CA . ALA A 1 168 ? 8.547 -14.523 2.057 1 98.88 168 ALA A CA 1
ATOM 1298 C C . ALA A 1 168 ? 7.52 -15.508 1.51 1 98.88 168 ALA A C 1
ATOM 1300 O O . ALA A 1 168 ? 7.625 -16.719 1.734 1 98.88 168 ALA A O 1
ATOM 1301 N N . VAL A 1 169 ? 6.543 -15 0.908 1 98.94 169 VAL A N 1
ATOM 1302 C CA . VAL A 1 169 ? 5.566 -15.82 0.208 1 98.94 169 VAL A CA 1
ATOM 1303 C C . VAL A 1 169 ? 5.496 -15.406 -1.261 1 98.94 169 VAL A C 1
ATOM 1305 O O . VAL A 1 169 ? 4.969 -14.344 -1.589 1 98.94 169 VAL A O 1
ATOM 1308 N N . PHE A 1 170 ? 6.062 -16.219 -2.162 1 98.94 170 PHE A N 1
ATOM 1309 C CA . PHE A 1 170 ? 5.957 -16.016 -3.602 1 98.94 170 PHE A CA 1
ATOM 1310 C C . PHE A 1 170 ? 4.617 -16.516 -4.121 1 98.94 170 PHE A C 1
ATOM 1312 O O . PHE A 1 170 ? 4.301 -17.703 -3.984 1 98.94 170 PHE A O 1
ATOM 1319 N N . THR A 1 171 ? 3.863 -15.672 -4.676 1 98.75 171 THR A N 1
ATOM 1320 C CA . THR A 1 171 ? 2.471 -15.984 -4.984 1 98.75 171 THR A CA 1
ATOM 1321 C C . THR A 1 171 ? 1.983 -15.164 -6.172 1 98.75 171 THR A C 1
ATOM 1323 O O . THR A 1 171 ? 2.773 -14.789 -7.043 1 98.75 171 THR A O 1
ATOM 1326 N N . SER A 1 172 ? 0.649 -14.961 -6.348 1 98.12 172 SER A N 1
ATOM 1327 C CA . SER A 1 172 ? 0.044 -14.289 -7.492 1 98.12 172 SER A CA 1
ATOM 1328 C C . SER A 1 172 ? -0.854 -13.141 -7.047 1 98.12 172 SER A C 1
ATOM 1330 O O . SER A 1 172 ? -1.097 -12.961 -5.852 1 98.12 172 SER A O 1
ATOM 1332 N N . GLY A 1 173 ? -1.234 -12.391 -8.039 1 97.62 173 GLY A N 1
ATOM 1333 C CA . GLY A 1 173 ? -2.035 -11.203 -7.777 1 97.62 173 GLY A CA 1
ATOM 1334 C C . GLY A 1 173 ? -3.34 -11.508 -7.066 1 97.62 173 GLY A C 1
ATOM 1335 O O . GLY A 1 173 ? -3.752 -10.773 -6.168 1 97.62 173 GLY A O 1
ATOM 1336 N N . GLY A 1 174 ? -4.043 -12.594 -7.52 1 97.56 174 GLY A N 1
ATOM 1337 C CA . GLY A 1 174 ? -5.301 -12.961 -6.883 1 97.56 174 GLY A CA 1
ATOM 1338 C C . GLY A 1 174 ? -5.152 -13.281 -5.41 1 97.56 174 GLY A C 1
ATOM 1339 O O . GLY A 1 174 ? -5.992 -12.891 -4.598 1 97.56 174 GLY A O 1
ATOM 1340 N N . THR A 1 175 ? -4.148 -13.992 -5.059 1 98.5 175 THR A N 1
ATOM 1341 C CA . THR A 1 175 ? -3.893 -14.359 -3.67 1 98.5 175 THR A CA 1
ATOM 1342 C C . THR A 1 175 ? -3.604 -13.125 -2.822 1 98.5 175 THR A C 1
ATOM 1344 O O . THR A 1 175 ? -4.121 -12.992 -1.712 1 98.5 175 THR A O 1
ATOM 1347 N N . ILE A 1 176 ? -2.775 -12.227 -3.332 1 98.62 176 ILE A N 1
ATOM 1348 C CA . ILE A 1 176 ? -2.488 -10.977 -2.639 1 98.62 176 ILE A CA 1
ATOM 1349 C C . ILE A 1 176 ? -3.781 -10.195 -2.43 1 98.62 176 ILE A C 1
ATOM 1351 O O . ILE A 1 176 ? -4.027 -9.672 -1.34 1 98.62 176 ILE A O 1
ATOM 1355 N N . THR A 1 177 ? -4.629 -10.188 -3.438 1 97.94 177 THR A N 1
ATOM 1356 C CA . THR A 1 177 ? -5.918 -9.508 -3.389 1 97.94 177 THR A CA 1
ATOM 1357 C C . THR A 1 177 ? -6.797 -10.094 -2.287 1 97.94 177 THR A C 1
ATOM 1359 O O . THR A 1 177 ? -7.402 -9.352 -1.509 1 97.94 177 THR A O 1
ATOM 1362 N N . ALA A 1 178 ? -6.859 -11.414 -2.203 1 98.25 178 ALA A N 1
ATOM 1363 C CA . ALA A 1 178 ? -7.641 -12.094 -1.173 1 98.25 178 ALA A CA 1
ATOM 1364 C C . ALA A 1 178 ? -7.152 -11.719 0.223 1 98.25 178 ALA A C 1
ATOM 1366 O O . ALA A 1 178 ? -7.957 -11.484 1.128 1 98.25 178 ALA A O 1
ATOM 1367 N N . LEU A 1 179 ? -5.879 -11.641 0.393 1 98.31 179 LEU A N 1
ATOM 1368 C CA . LEU A 1 179 ? -5.316 -11.312 1.698 1 98.31 179 LEU A CA 1
ATOM 1369 C C . LEU A 1 179 ? -5.598 -9.859 2.057 1 98.31 179 LEU A C 1
ATOM 1371 O O . LEU A 1 179 ? -5.875 -9.539 3.217 1 98.31 179 LEU A O 1
ATOM 1375 N N . LEU A 1 180 ? -5.484 -8.961 1.04 1 97.12 180 LEU A N 1
ATOM 1376 C CA . LEU A 1 180 ? -5.84 -7.562 1.277 1 97.12 180 LEU A CA 1
ATOM 1377 C C . LEU A 1 180 ? -7.293 -7.441 1.726 1 97.12 180 LEU A C 1
ATOM 1379 O O . LEU A 1 180 ? -7.598 -6.719 2.676 1 97.12 180 LEU A O 1
ATOM 1383 N N . HIS A 1 181 ? -8.148 -8.172 1.005 1 97.56 181 HIS A N 1
ATOM 1384 C CA . HIS A 1 181 ? -9.562 -8.211 1.361 1 97.56 181 HIS A CA 1
ATOM 1385 C C . HIS A 1 181 ? -9.75 -8.688 2.799 1 97.56 181 HIS A C 1
ATOM 1387 O O . HIS A 1 181 ? -10.461 -8.047 3.576 1 97.56 181 HIS A O 1
ATOM 1393 N N . LEU A 1 182 ? -9.062 -9.695 3.207 1 96.88 182 LEU A N 1
ATOM 1394 C CA . LEU A 1 182 ? -9.188 -10.312 4.523 1 96.88 182 LEU A CA 1
ATOM 1395 C C . LEU A 1 182 ? -8.68 -9.375 5.613 1 96.88 182 LEU A C 1
ATOM 1397 O O . LEU A 1 182 ? -9.336 -9.188 6.641 1 96.88 182 LEU A O 1
ATOM 1401 N N . ILE A 1 183 ? -7.574 -8.75 5.383 1 96.5 183 ILE A N 1
ATOM 1402 C CA . ILE A 1 183 ? -6.832 -8.047 6.426 1 96.5 183 ILE A CA 1
ATOM 1403 C C . ILE A 1 183 ? -7.387 -6.629 6.582 1 96.5 183 ILE A C 1
ATOM 1405 O O . ILE A 1 183 ? -7.523 -6.133 7.703 1 96.5 183 ILE A O 1
ATOM 1409 N N . THR A 1 184 ? -7.727 -5.973 5.477 1 96.56 184 THR A N 1
ATOM 1410 C CA . THR A 1 184 ? -8.125 -4.57 5.523 1 96.56 184 THR A CA 1
ATOM 1411 C C . THR A 1 184 ? -9.648 -4.438 5.438 1 96.56 184 THR A C 1
ATOM 1413 O O . THR A 1 184 ? -10.188 -3.344 5.617 1 96.56 184 THR A O 1
ATOM 1416 N N . ARG A 1 185 ? -10.352 -5.492 5.082 1 96.56 185 ARG A N 1
ATOM 1417 C CA . ARG A 1 185 ? -11.805 -5.547 4.941 1 96.56 185 ARG A CA 1
ATOM 1418 C C . ARG A 1 185 ? -12.281 -4.676 3.783 1 96.56 185 ARG A C 1
ATOM 1420 O O . ARG A 1 185 ? -13.414 -4.195 3.783 1 96.56 185 ARG A O 1
ATOM 1427 N N . ILE A 1 186 ? -11.352 -4.445 2.875 1 96.81 186 ILE A N 1
ATOM 1428 C CA . ILE A 1 186 ? -11.758 -3.84 1.614 1 96.81 186 ILE A CA 1
ATOM 1429 C C . ILE A 1 186 ? -12.797 -4.73 0.93 1 96.81 186 ILE A C 1
ATOM 1431 O O . ILE A 1 186 ? -12.633 -5.949 0.869 1 96.81 186 ILE A O 1
ATOM 1435 N N . PRO A 1 187 ? -13.914 -4.113 0.431 1 96.12 187 PRO A N 1
ATOM 1436 C CA . PRO A 1 187 ? -14.875 -4.957 -0.279 1 96.12 187 PRO A CA 1
ATOM 1437 C C . PRO A 1 187 ? -14.258 -5.688 -1.467 1 96.12 187 PRO A C 1
ATOM 1439 O O . PRO A 1 187 ? -13.344 -5.164 -2.111 1 96.12 187 PRO A O 1
ATOM 1442 N N . ALA A 1 188 ? -14.773 -6.848 -1.768 1 95.19 188 ALA A N 1
ATOM 1443 C CA . ALA A 1 188 ? -14.211 -7.734 -2.781 1 95.19 188 ALA A CA 1
ATOM 1444 C C . ALA A 1 188 ? -14.062 -7.016 -4.121 1 95.19 188 ALA A C 1
ATOM 1446 O O . ALA A 1 188 ? -13.039 -7.137 -4.789 1 95.19 188 ALA A O 1
ATOM 1447 N N . GLN A 1 189 ? -15.062 -6.293 -4.52 1 93.12 189 GLN A N 1
ATOM 1448 C CA . GLN A 1 189 ? -15.031 -5.59 -5.797 1 93.12 189 GLN A CA 1
ATOM 1449 C C . GLN A 1 189 ? -13.883 -4.59 -5.852 1 93.12 189 GLN A C 1
ATOM 1451 O O . GLN A 1 189 ? -13.148 -4.535 -6.836 1 93.12 189 GLN A O 1
ATOM 1456 N N . GLN A 1 190 ? -13.688 -3.779 -4.777 1 94.12 190 GLN A N 1
ATOM 1457 C CA . GLN A 1 190 ? -12.602 -2.803 -4.715 1 94.12 190 GLN A CA 1
ATOM 1458 C C . GLN A 1 190 ? -11.242 -3.494 -4.629 1 94.12 190 GLN A C 1
ATOM 1460 O O . GLN A 1 190 ? -10.258 -2.996 -5.172 1 94.12 190 GLN A O 1
ATOM 1465 N N . ALA A 1 191 ? -11.25 -4.621 -3.926 1 94.5 191 ALA A N 1
ATOM 1466 C CA . ALA 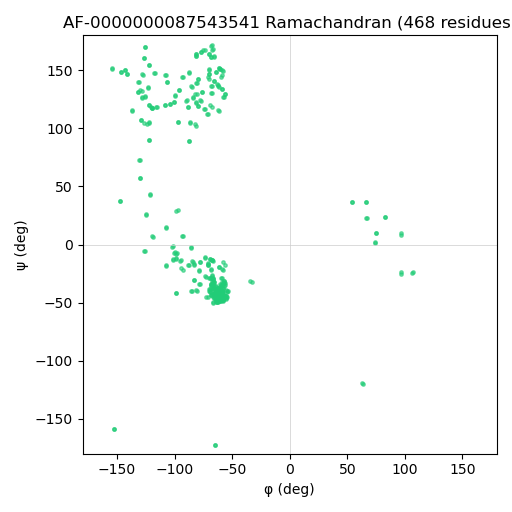A 1 191 ? -10.008 -5.387 -3.848 1 94.5 191 ALA A CA 1
ATOM 1467 C C . ALA A 1 191 ? -9.539 -5.812 -5.234 1 94.5 191 ALA A C 1
ATOM 1469 O O . ALA A 1 191 ? -8.344 -5.762 -5.535 1 94.5 191 ALA A O 1
ATOM 1470 N N . PHE A 1 192 ? -10.43 -6.215 -6.039 1 91.94 192 PHE A N 1
ATOM 1471 C CA . PHE A 1 192 ? -10.055 -6.648 -7.383 1 91.94 192 PHE A CA 1
ATOM 1472 C C . PHE A 1 192 ? -9.672 -5.453 -8.25 1 91.94 192 PHE A C 1
ATOM 1474 O O . PHE A 1 192 ? -8.883 -5.586 -9.18 1 91.94 192 PHE A O 1
ATOM 1481 N N . GLU A 1 193 ? -10.227 -4.27 -7.973 1 89.19 193 GLU A N 1
ATOM 1482 C CA . GLU A 1 193 ? -9.742 -3.066 -8.641 1 89.19 193 GLU A CA 1
ATOM 1483 C C . GLU A 1 193 ? -8.273 -2.805 -8.312 1 89.19 193 GLU A C 1
ATOM 1485 O O . GLU A 1 193 ? -7.5 -2.406 -9.188 1 89.19 193 GLU A O 1
ATOM 1490 N N . LEU A 1 194 ? -7.891 -3.084 -7.035 1 93.31 194 LEU A N 1
ATOM 1491 C CA . LEU A 1 194 ? -6.496 -2.969 -6.621 1 93.31 194 LEU A CA 1
ATOM 1492 C C . LEU A 1 194 ? -5.633 -4.004 -7.332 1 93.31 194 LEU A C 1
ATOM 1494 O O . LEU A 1 194 ? -4.473 -3.734 -7.652 1 93.31 194 LEU A O 1
ATOM 1498 N N . ASN A 1 195 ? -6.238 -5.129 -7.602 1 94.25 195 ASN A N 1
ATOM 1499 C CA . ASN A 1 195 ? -5.508 -6.223 -8.234 1 94.25 195 ASN A CA 1
ATOM 1500 C C . ASN A 1 195 ? -4.887 -5.789 -9.562 1 94.25 195 ASN A C 1
ATOM 1502 O O . ASN A 1 195 ? -3.752 -6.152 -9.867 1 94.25 195 ASN A O 1
ATOM 1506 N N . TRP A 1 196 ? -5.57 -4.945 -10.266 1 90.69 196 TRP A N 1
ATOM 1507 C CA . TRP A 1 196 ? -5.121 -4.488 -11.578 1 90.69 196 TRP A CA 1
ATOM 1508 C C . TRP A 1 196 ? -3.865 -3.631 -11.453 1 90.69 196 TRP A C 1
ATOM 1510 O O . TRP A 1 196 ? -3.188 -3.367 -12.445 1 90.69 196 TRP A O 1
ATOM 1520 N N . GLN A 1 197 ? -3.578 -3.225 -10.227 1 94.81 197 GLN A N 1
ATOM 1521 C CA . GLN A 1 197 ? -2.445 -2.332 -10 1 94.81 197 GLN A CA 1
ATOM 1522 C C . GLN A 1 197 ? -1.216 -3.109 -9.539 1 94.81 197 GLN A C 1
ATOM 1524 O O . GLN A 1 197 ? -0.107 -2.57 -9.523 1 94.81 197 GLN A O 1
ATOM 1529 N N . ILE A 1 198 ? -1.384 -4.379 -9.164 1 97.81 198 ILE A N 1
ATOM 1530 C CA . ILE A 1 198 ? -0.293 -5.113 -8.539 1 97.81 198 ILE A CA 1
ATOM 1531 C C . ILE A 1 198 ? 0.756 -5.477 -9.586 1 97.81 198 ILE A C 1
ATOM 1533 O O . ILE A 1 198 ? 0.489 -6.27 -10.492 1 97.81 198 ILE A O 1
ATOM 1537 N N . VAL A 1 199 ? 1.955 -4.965 -9.445 1 98.19 199 VAL A N 1
ATOM 1538 C CA . VAL A 1 199 ? 3.061 -5.117 -10.391 1 98.19 199 VAL A CA 1
ATOM 1539 C C . VAL A 1 199 ? 3.723 -6.477 -10.195 1 98.19 199 VAL A C 1
ATOM 1541 O O . VAL A 1 199 ? 3.828 -6.969 -9.07 1 98.19 199 VAL A O 1
ATOM 1544 N N . ASN A 1 200 ? 4.145 -7.105 -11.312 1 98.19 200 ASN A N 1
ATOM 1545 C CA . ASN A 1 200 ? 4.945 -8.32 -11.18 1 98.19 200 ASN A CA 1
ATOM 1546 C C . ASN A 1 200 ? 6.199 -8.07 -10.344 1 98.19 200 ASN A C 1
ATOM 1548 O O . ASN A 1 200 ? 6.902 -7.082 -10.547 1 98.19 200 ASN A O 1
ATOM 1552 N N . THR A 1 201 ? 6.41 -8.93 -9.344 1 98.69 201 THR A N 1
ATOM 1553 C CA . THR A 1 201 ? 7.516 -8.969 -8.391 1 98.69 201 THR A CA 1
ATOM 1554 C C . THR A 1 201 ? 7.367 -7.863 -7.348 1 98.69 201 THR A C 1
ATOM 1556 O O . THR A 1 201 ? 8.305 -7.582 -6.598 1 98.69 201 THR A O 1
ATOM 1559 N N . SER A 1 202 ? 6.199 -7.199 -7.336 1 98.69 202 SER A N 1
ATOM 1560 C CA . SER A 1 202 ? 5.961 -6.195 -6.305 1 98.69 202 SER A CA 1
ATOM 1561 C C . SER A 1 202 ? 6.008 -6.816 -4.91 1 98.69 202 SER A C 1
ATOM 1563 O O . SER A 1 202 ? 5.754 -8.008 -4.746 1 98.69 202 SER A O 1
ATOM 1565 N N . LEU A 1 203 ? 6.391 -6.016 -3.949 1 98.69 203 LEU A N 1
ATOM 1566 C CA . LEU A 1 203 ? 6.438 -6.398 -2.543 1 98.69 203 LEU A CA 1
ATOM 1567 C C . LEU A 1 203 ? 5.219 -5.871 -1.794 1 98.69 203 LEU A C 1
ATOM 1569 O O . LEU A 1 203 ? 4.918 -4.676 -1.852 1 98.69 203 LEU A O 1
ATOM 1573 N N . ASN A 1 204 ? 4.492 -6.742 -1.191 1 98.75 204 ASN A N 1
ATOM 1574 C CA . ASN A 1 204 ? 3.398 -6.441 -0.275 1 98.75 204 ASN A CA 1
ATOM 1575 C C . ASN A 1 204 ? 3.697 -6.938 1.138 1 98.75 204 ASN A C 1
ATOM 1577 O O . ASN A 1 204 ? 3.891 -8.133 1.354 1 98.75 204 ASN A O 1
ATOM 1581 N N . HIS A 1 205 ? 3.746 -5.984 2.049 1 98.5 205 HIS A N 1
ATOM 1582 C CA . HIS A 1 205 ? 4.316 -6.266 3.361 1 98.5 205 HIS A CA 1
ATOM 1583 C C . HIS A 1 205 ? 3.232 -6.316 4.434 1 98.5 205 HIS A C 1
ATOM 1585 O O . HIS A 1 205 ? 2.494 -5.348 4.621 1 98.5 205 HIS A O 1
ATOM 1591 N N . LEU A 1 206 ? 3.137 -7.445 5.059 1 98.31 206 LEU A N 1
ATOM 1592 C CA . LEU A 1 206 ? 2.283 -7.629 6.23 1 98.31 206 LEU A CA 1
ATOM 1593 C C . LEU A 1 206 ? 3.121 -7.723 7.5 1 98.31 206 LEU A C 1
ATOM 1595 O O . LEU A 1 206 ? 4.18 -8.352 7.508 1 98.31 206 LEU A O 1
ATOM 1599 N N . LYS A 1 207 ? 2.666 -7.129 8.555 1 97.44 207 LYS A N 1
ATOM 1600 C CA . LYS A 1 207 ? 3.221 -7.32 9.891 1 97.44 207 LYS A CA 1
ATOM 1601 C C . LYS A 1 207 ? 2.275 -8.133 10.766 1 97.44 207 LYS A C 1
ATOM 1603 O O . LYS A 1 207 ? 1.055 -8.055 10.609 1 97.44 207 LYS A O 1
ATOM 1608 N N . PHE A 1 208 ? 2.859 -8.914 11.625 1 97.25 208 PHE A N 1
ATOM 1609 C CA . PHE A 1 208 ? 1.972 -9.703 12.461 1 97.25 208 PHE A CA 1
ATOM 1610 C C . PHE A 1 208 ? 2.506 -9.789 13.891 1 97.25 208 PHE A C 1
ATOM 1612 O O . PHE A 1 208 ? 3.715 -9.688 14.109 1 97.25 208 PHE A O 1
ATOM 1619 N N . ARG A 1 209 ? 1.744 -9.844 14.844 1 94.31 209 ARG A N 1
ATOM 1620 C CA . ARG A 1 209 ? 1.941 -10.172 16.25 1 94.31 209 ARG A CA 1
ATOM 1621 C C . ARG A 1 209 ? 0.945 -11.227 16.719 1 94.31 209 ARG A C 1
ATOM 1623 O O . ARG A 1 209 ? -0.238 -10.938 16.891 1 94.31 209 ARG A O 1
ATOM 1630 N N . GLY A 1 210 ? 1.491 -12.406 16.906 1 92.19 210 GLY A N 1
ATOM 1631 C CA . GLY A 1 210 ? 0.572 -13.516 17.094 1 92.19 210 GLY A CA 1
ATOM 1632 C C . GLY A 1 210 ? -0.309 -13.781 15.898 1 92.19 210 GLY A C 1
ATOM 1633 O O . GLY A 1 210 ? 0.191 -14.008 14.789 1 92.19 210 GLY A O 1
ATOM 1634 N N . ARG A 1 211 ? -1.623 -13.664 16.109 1 91.75 211 ARG A N 1
ATOM 1635 C CA . ARG A 1 211 ? -2.551 -13.945 15.023 1 91.75 211 ARG A CA 1
ATOM 1636 C C . ARG A 1 211 ? -3.07 -12.656 14.398 1 91.75 211 ARG A C 1
ATOM 1638 O O . ARG A 1 211 ? -3.809 -12.688 13.414 1 91.75 211 ARG A O 1
ATOM 1645 N N . ASP A 1 212 ? -2.621 -11.531 14.969 1 93.62 212 ASP A N 1
ATOM 1646 C CA . ASP A 1 212 ? -3.023 -10.242 14.414 1 93.62 212 ASP A CA 1
ATOM 1647 C C . ASP A 1 212 ? -2.127 -9.844 13.25 1 93.62 212 ASP A C 1
ATOM 1649 O O . ASP A 1 212 ? -0.901 -9.906 13.344 1 93.62 212 ASP A O 1
ATOM 1653 N N . VAL A 1 213 ? -2.768 -9.555 12.172 1 96.81 213 VAL A N 1
ATOM 1654 C CA . VAL A 1 213 ? -2.027 -9.188 10.969 1 96.81 213 VAL A CA 1
ATOM 1655 C C . VAL A 1 213 ? -2.469 -7.812 10.484 1 96.81 213 VAL A C 1
ATOM 1657 O O . VAL A 1 213 ? -3.662 -7.5 10.477 1 96.81 213 VAL A O 1
ATOM 1660 N N . ALA A 1 214 ? -1.523 -6.977 10.117 1 96.25 214 ALA A N 1
ATOM 1661 C CA . ALA A 1 214 ? -1.794 -5.652 9.57 1 96.25 214 ALA A CA 1
ATOM 1662 C C . ALA A 1 214 ? -1.04 -5.438 8.258 1 96.25 214 ALA A C 1
ATOM 1664 O O . ALA A 1 214 ? 0.045 -5.988 8.062 1 96.25 214 ALA A O 1
ATOM 1665 N N . LEU A 1 215 ? -1.639 -4.703 7.379 1 97.88 215 LEU A N 1
ATOM 1666 C CA . LEU A 1 215 ? -0.951 -4.316 6.152 1 97.88 215 LEU A CA 1
ATOM 1667 C C . LEU A 1 215 ? 0.033 -3.182 6.414 1 97.88 215 LEU A C 1
ATOM 1669 O O . LEU A 1 215 ? -0.359 -2.113 6.887 1 97.88 215 LEU A O 1
ATOM 1673 N N . ALA A 1 216 ? 1.302 -3.344 6.086 1 97.75 216 ALA A N 1
ATOM 1674 C CA . ALA A 1 216 ? 2.338 -2.34 6.316 1 97.75 216 ALA A CA 1
ATOM 1675 C C . ALA A 1 216 ? 2.619 -1.539 5.051 1 97.75 216 ALA A C 1
ATOM 1677 O O . ALA A 1 216 ? 2.854 -0.33 5.109 1 97.75 216 ALA A O 1
ATOM 1678 N N . SER A 1 217 ? 2.672 -2.143 3.961 1 98.31 217 SER A N 1
ATOM 1679 C CA . SER A 1 217 ? 2.842 -1.497 2.664 1 98.31 217 SER A CA 1
ATOM 1680 C C . SER A 1 217 ? 2.262 -2.352 1.541 1 98.31 217 SER A C 1
ATOM 1682 O O . SER A 1 217 ? 2.117 -3.566 1.689 1 98.31 217 SER A O 1
ATOM 1684 N N . PHE A 1 218 ? 1.827 -1.71 0.5 1 98.5 218 PHE A N 1
ATOM 1685 C CA . PHE A 1 218 ? 1.177 -2.377 -0.622 1 98.5 218 PHE A CA 1
ATOM 1686 C C . PHE A 1 218 ? 1.835 -1.984 -1.939 1 98.5 218 PHE A C 1
ATOM 1688 O O . PHE A 1 218 ? 2.031 -0.798 -2.213 1 98.5 218 PHE A O 1
ATOM 1695 N N . ASN A 1 219 ? 2.275 -3.016 -2.777 1 98.62 219 ASN A N 1
ATOM 1696 C CA . ASN A 1 219 ? 2.656 -2.918 -4.18 1 98.62 219 ASN A CA 1
ATOM 1697 C C . ASN A 1 219 ? 3.916 -2.076 -4.363 1 98.62 219 ASN A C 1
ATOM 1699 O O . ASN A 1 219 ? 4.008 -1.286 -5.305 1 98.62 219 ASN A O 1
ATOM 1703 N N . SER A 1 220 ? 4.836 -2.227 -3.396 1 98.44 220 SER A N 1
ATOM 1704 C CA . SER A 1 220 ? 6.133 -1.576 -3.551 1 98.44 220 SER A CA 1
ATOM 1705 C C . SER A 1 220 ? 6.934 -2.205 -4.688 1 98.44 220 SER A C 1
ATOM 1707 O O . SER A 1 220 ? 7.023 -3.43 -4.785 1 98.44 220 SER A O 1
ATOM 1709 N N . HIS A 1 221 ? 7.465 -1.39 -5.586 1 98.44 221 HIS A N 1
ATOM 1710 C CA . HIS A 1 221 ? 8.242 -1.914 -6.699 1 98.44 221 HIS A CA 1
ATOM 1711 C C . HIS A 1 221 ? 9.352 -0.944 -7.102 1 98.44 221 HIS A C 1
ATOM 1713 O O . HIS A 1 221 ? 9.641 -0.782 -8.289 1 98.44 221 HIS A O 1
ATOM 1719 N N . ALA A 1 222 ? 9.938 -0.297 -6.086 1 97.06 222 ALA A N 1
ATOM 1720 C CA . ALA A 1 222 ? 11.031 0.644 -6.289 1 97.06 222 ALA A CA 1
ATOM 1721 C C . ALA A 1 222 ? 12.195 -0.019 -7.023 1 97.06 222 ALA A C 1
ATOM 1723 O O . ALA A 1 222 ? 12.891 0.629 -7.812 1 97.06 222 ALA A O 1
ATOM 1724 N N . HIS A 1 223 ? 12.391 -1.319 -6.773 1 97.81 223 HIS A N 1
ATOM 1725 C CA . HIS A 1 223 ? 13.492 -2.039 -7.402 1 97.81 223 HIS A CA 1
ATOM 1726 C C . HIS A 1 223 ? 13.375 -2.01 -8.922 1 97.81 223 HIS A C 1
ATOM 1728 O O . HIS A 1 223 ? 14.383 -1.992 -9.633 1 97.81 223 HIS A O 1
ATOM 1734 N N . LEU A 1 224 ? 12.172 -2.045 -9.414 1 98.06 224 LEU A N 1
ATOM 1735 C CA . LEU A 1 224 ? 11.953 -1.959 -10.852 1 98.06 224 LEU A CA 1
ATOM 1736 C C . LEU A 1 224 ? 12.031 -0.512 -11.328 1 98.06 224 LEU A C 1
ATOM 1738 O O . LEU A 1 224 ? 12.617 -0.228 -12.375 1 98.06 224 LEU A O 1
ATOM 1742 N N . GLN A 1 225 ? 11.484 0.415 -10.562 1 96.44 225 GLN A N 1
ATOM 1743 C CA . GLN A 1 225 ? 11.43 1.824 -10.93 1 96.44 225 GLN A CA 1
ATOM 1744 C C . GLN A 1 225 ? 12.828 2.422 -11.031 1 96.44 225 GLN A C 1
ATOM 1746 O O . GLN A 1 225 ? 13.094 3.262 -11.891 1 96.44 225 GLN A O 1
ATOM 1751 N N . LEU A 1 226 ? 13.719 1.994 -10.188 1 95.5 226 LEU A N 1
ATOM 1752 C CA . LEU A 1 226 ? 15.062 2.551 -10.094 1 95.5 226 LEU A CA 1
ATOM 1753 C C . LEU A 1 226 ? 15.898 2.166 -11.312 1 95.5 226 LEU A C 1
ATOM 1755 O O . LEU A 1 226 ? 16.938 2.768 -11.57 1 95.5 226 LEU A O 1
ATOM 1759 N N . LEU A 1 227 ? 15.453 1.146 -12.039 1 94.38 227 LEU A N 1
ATOM 1760 C CA . LEU A 1 227 ? 16.156 0.737 -13.25 1 94.38 227 LEU A CA 1
ATOM 1761 C C . LEU A 1 227 ? 15.836 1.681 -14.406 1 94.38 227 LEU A C 1
ATOM 1763 O O . LEU A 1 227 ? 16.531 1.679 -15.422 1 94.38 227 LEU A O 1
ATOM 1767 N N . LYS A 1 228 ? 14.836 2.469 -14.289 1 91.5 228 LYS A N 1
ATOM 1768 C CA . LYS A 1 228 ? 14.422 3.428 -15.312 1 91.5 228 LYS A CA 1
ATOM 1769 C C . LYS A 1 228 ? 14.219 2.744 -16.656 1 91.5 228 LYS A C 1
ATOM 1771 O O . LYS A 1 228 ? 14.68 3.242 -17.688 1 91.5 228 LYS A O 1
ATOM 1776 N N . THR A 1 229 ? 13.695 1.52 -16.594 1 89.75 229 THR A N 1
ATOM 1777 C CA . THR A 1 229 ? 13.273 0.725 -17.75 1 89.75 229 THR A CA 1
ATOM 1778 C C . THR A 1 229 ? 11.797 0.351 -17.641 1 89.75 229 THR A C 1
ATOM 1780 O O . THR A 1 229 ? 11.461 -0.703 -17.094 1 89.75 229 THR A O 1
ATOM 1783 N N . PRO A 1 230 ? 10.945 1.188 -18.156 1 89.69 230 PRO A N 1
ATOM 1784 C CA . PRO A 1 230 ? 9.508 1.053 -17.953 1 89.69 230 PRO A CA 1
ATOM 1785 C C . PRO A 1 230 ? 8.961 -0.285 -18.438 1 89.69 230 PRO A C 1
ATOM 1787 O O . PRO A 1 230 ? 7.973 -0.792 -17.891 1 89.69 230 PRO A O 1
ATOM 1790 N N . ASP A 1 231 ? 9.695 -0.913 -19.328 1 92.5 231 ASP A N 1
ATOM 1791 C CA . ASP A 1 231 ? 9.219 -2.17 -19.906 1 92.5 231 ASP A CA 1
ATOM 1792 C C . ASP A 1 231 ? 9.273 -3.295 -18.875 1 92.5 231 ASP A C 1
ATOM 1794 O O . ASP A 1 231 ? 8.633 -4.336 -19.047 1 92.5 231 ASP A O 1
ATOM 1798 N N . LEU A 1 232 ? 9.992 -3.084 -17.812 1 94.88 232 LEU A N 1
ATOM 1799 C CA . LEU A 1 232 ? 10.117 -4.102 -16.781 1 94.88 232 LEU A CA 1
ATOM 1800 C C . LEU A 1 232 ? 8.93 -4.047 -15.82 1 94.88 232 LEU A C 1
ATOM 1802 O O . LEU A 1 232 ? 8.719 -4.977 -15.039 1 94.88 232 LEU A O 1
ATOM 1806 N N . ILE A 1 233 ? 8.25 -2.951 -15.859 1 96.12 233 ILE A N 1
ATOM 1807 C CA . ILE A 1 233 ? 7.062 -2.836 -15.016 1 96.12 233 ILE A CA 1
ATOM 1808 C C . ILE A 1 233 ? 5.852 -3.408 -15.75 1 96.12 233 ILE A C 1
ATOM 1810 O O . ILE A 1 233 ? 5.359 -2.807 -16.703 1 96.12 233 ILE A O 1
ATOM 1814 N N . THR A 1 234 ? 5.414 -4.59 -15.359 1 94.62 234 THR A N 1
ATOM 1815 C CA . THR A 1 234 ? 4.324 -5.293 -16.016 1 94.62 234 THR A CA 1
ATOM 1816 C C . THR A 1 234 ? 3.248 -5.699 -15.016 1 94.62 234 THR A C 1
ATOM 1818 O O . THR A 1 234 ? 3.498 -5.734 -13.812 1 94.62 234 THR A O 1
ATOM 1821 N N . PHE A 1 235 ? 2.023 -5.996 -15.477 1 89 235 PHE A N 1
ATOM 1822 C CA . PHE A 1 235 ? 0.854 -6.227 -14.641 1 89 235 PHE A CA 1
ATOM 1823 C C . PHE A 1 235 ? 0.204 -7.566 -14.969 1 89 235 PHE A C 1
ATOM 1825 O O . PHE A 1 235 ? -0.839 -7.91 -14.406 1 89 235 PHE A O 1
ATOM 1832 N N . ARG A 1 236 ? 0.66 -8.281 -15.992 1 79.88 236 ARG A N 1
ATOM 1833 C CA . ARG A 1 236 ? 0.11 -9.555 -16.438 1 79.88 236 ARG A CA 1
ATOM 1834 C C . ARG A 1 236 ? 1.222 -10.531 -16.828 1 79.88 236 ARG A C 1
ATOM 1836 O O . ARG A 1 236 ? 2.314 -10.109 -17.203 1 79.88 236 ARG A O 1
ATOM 1843 N N . MET B 1 1 ? -2.107 8.031 -18.078 1 90.62 1 MET B N 1
ATOM 1844 C CA . MET B 1 1 ? -2.738 8.133 -16.766 1 90.62 1 MET B CA 1
ATOM 1845 C C . MET B 1 1 ? -1.93 9.047 -15.852 1 90.62 1 MET B C 1
ATOM 1847 O O . MET B 1 1 ? -0.701 9.078 -15.93 1 90.62 1 MET B O 1
ATOM 1851 N N . GLY B 1 2 ? -2.67 9.906 -15.141 1 96.94 2 GLY B N 1
ATOM 1852 C CA . GLY B 1 2 ? -2.02 10.805 -14.211 1 96.94 2 GLY B CA 1
ATOM 1853 C C . GLY B 1 2 ? -1.694 10.148 -12.875 1 96.94 2 GLY B C 1
ATOM 1854 O O . GLY B 1 2 ? -2.178 9.055 -12.586 1 96.94 2 GLY B O 1
ATOM 1855 N N . SER B 1 3 ? -0.796 10.82 -12.125 1 98.06 3 SER B N 1
ATOM 1856 C CA . SER B 1 3 ? -0.341 10.289 -10.844 1 98.06 3 SER B CA 1
ATOM 1857 C C . SER B 1 3 ? -0.408 11.352 -9.75 1 98.06 3 SER B C 1
ATOM 1859 O O . SER B 1 3 ? -0.099 12.516 -9.984 1 98.06 3 SER B O 1
ATOM 1861 N N . ILE B 1 4 ? -0.812 10.938 -8.633 1 98.69 4 ILE B N 1
ATOM 1862 C CA . ILE B 1 4 ? -0.733 11.758 -7.426 1 98.69 4 ILE B CA 1
ATOM 1863 C C . ILE B 1 4 ? 0.085 11.031 -6.359 1 98.69 4 ILE B C 1
ATOM 1865 O O . ILE B 1 4 ? -0.245 9.906 -5.977 1 98.69 4 ILE B O 1
ATOM 1869 N N . TYR B 1 5 ? 1.147 11.625 -5.938 1 98.88 5 TYR B N 1
ATOM 1870 C CA . TYR B 1 5 ? 1.971 11.109 -4.848 1 98.88 5 TYR B CA 1
ATOM 1871 C C . TYR B 1 5 ? 1.611 11.781 -3.529 1 98.88 5 TYR B C 1
ATOM 1873 O O . TYR B 1 5 ? 1.905 12.961 -3.328 1 98.88 5 TYR B O 1
ATOM 1881 N N . LEU B 1 6 ? 0.927 11.055 -2.707 1 98.88 6 LEU B N 1
ATOM 1882 C CA . LEU B 1 6 ? 0.697 11.539 -1.35 1 98.88 6 LEU B CA 1
ATOM 1883 C C . LEU B 1 6 ? 1.906 11.258 -0.462 1 98.88 6 LEU B C 1
ATOM 1885 O O . LEU B 1 6 ? 2.303 10.102 -0.292 1 98.88 6 LEU B O 1
ATOM 1889 N N . ILE B 1 7 ? 2.457 12.312 0.123 1 98.94 7 ILE B N 1
ATOM 1890 C CA . ILE B 1 7 ? 3.695 12.195 0.885 1 98.94 7 ILE B CA 1
ATOM 1891 C C . ILE B 1 7 ? 3.459 12.641 2.328 1 98.94 7 ILE B C 1
ATOM 1893 O O . ILE B 1 7 ? 3.115 13.797 2.58 1 98.94 7 ILE B O 1
ATOM 1897 N N . ARG B 1 8 ? 3.643 11.75 3.236 1 98.88 8 ARG B N 1
ATOM 1898 C CA . ARG B 1 8 ? 3.551 12.156 4.637 1 98.88 8 ARG B CA 1
ATOM 1899 C C . ARG B 1 8 ? 4.734 13.031 5.031 1 98.88 8 ARG B C 1
ATOM 1901 O O . ARG B 1 8 ? 5.863 12.797 4.598 1 98.88 8 ARG B O 1
ATOM 1908 N N . HIS B 1 9 ? 4.523 13.922 5.867 1 98.56 9 HIS B N 1
ATOM 1909 C CA . HIS B 1 9 ? 5.605 14.781 6.324 1 98.56 9 HIS B CA 1
ATOM 1910 C C . HIS B 1 9 ? 6.652 13.992 7.105 1 98.56 9 HIS B C 1
ATOM 1912 O O . HIS B 1 9 ? 6.387 12.875 7.551 1 98.56 9 HIS B O 1
ATOM 1918 N N . GLY B 1 10 ? 7.855 14.609 7.223 1 98 10 GLY B N 1
ATOM 1919 C CA . GLY B 1 10 ? 8.898 14.047 8.07 1 98 10 GLY B CA 1
ATOM 1920 C C . GLY B 1 10 ? 8.555 14.094 9.547 1 98 10 GLY B C 1
ATOM 1921 O O . GLY B 1 10 ? 7.574 14.727 9.938 1 98 10 GLY B O 1
ATOM 1922 N N . GLN B 1 11 ? 9.391 13.438 10.328 1 95.69 11 GLN B N 1
ATOM 1923 C CA . GLN B 1 11 ? 9.172 13.398 11.766 1 95.69 11 GLN B CA 1
ATOM 1924 C C . GLN B 1 11 ? 9.125 14.812 12.352 1 95.69 11 GLN B C 1
ATOM 1926 O O . GLN B 1 11 ? 10.023 15.617 12.094 1 95.69 11 GLN B O 1
ATOM 1931 N N . ALA B 1 12 ? 8.047 15.008 13.062 1 90.94 12 ALA B N 1
ATOM 1932 C CA . ALA B 1 12 ? 7.895 16.297 13.727 1 90.94 12 ALA B CA 1
ATOM 1933 C C . ALA B 1 12 ? 8.562 16.297 15.102 1 90.94 12 ALA B C 1
ATOM 1935 O O . ALA B 1 12 ? 8.859 15.234 15.648 1 90.94 12 ALA B O 1
ATOM 1936 N N . SER B 1 13 ? 9.055 17.375 15.516 1 77.62 13 SER B N 1
ATOM 1937 C CA . SER B 1 13 ? 9.742 17.5 16.797 1 77.62 13 SER B CA 1
ATOM 1938 C C . SER B 1 13 ? 8.75 17.688 17.938 1 77.62 13 SER B C 1
ATOM 1940 O O . SER B 1 13 ? 7.953 18.625 17.938 1 77.62 13 SER B O 1
ATOM 1942 N N . PHE B 1 14 ? 8.664 16.422 18.641 1 57.53 14 PHE B N 1
ATOM 1943 C CA . PHE B 1 14 ? 7.887 16.453 19.859 1 57.53 14 PHE B CA 1
ATOM 1944 C C . PHE B 1 14 ? 8.602 17.266 20.938 1 57.53 14 PHE B C 1
ATOM 1946 O O . PHE B 1 14 ? 9.805 17.125 21.141 1 57.53 14 PHE B O 1
ATOM 1953 N N . GLY B 1 15 ? 8.055 18.297 21.438 1 52.34 15 GLY B N 1
ATOM 1954 C CA . GLY B 1 15 ? 8.594 18.984 22.594 1 52.34 15 GLY B CA 1
ATOM 1955 C C . GLY B 1 15 ? 9.266 20.312 22.25 1 52.34 15 GLY B C 1
ATOM 1956 O O . GLY B 1 15 ? 9.664 21.062 23.141 1 52.34 15 GLY B O 1
ATOM 1957 N N . ALA B 1 16 ? 9.688 20.297 20.953 1 52.84 16 ALA B N 1
ATOM 1958 C CA . ALA B 1 16 ? 10.25 21.625 20.719 1 52.84 16 ALA B CA 1
ATOM 1959 C C . ALA B 1 16 ? 9.203 22.703 20.969 1 52.84 16 ALA B C 1
ATOM 1961 O O . ALA B 1 16 ? 8.016 22.406 21.141 1 52.84 16 ALA B O 1
ATOM 1962 N N . ASP B 1 17 ? 9.594 23.734 21.422 1 51.03 17 ASP B N 1
ATOM 1963 C CA . ASP B 1 17 ? 8.672 24.828 21.719 1 51.03 17 ASP B CA 1
ATOM 1964 C C . ASP B 1 17 ? 7.527 24.875 20.719 1 51.03 17 ASP B C 1
ATOM 1966 O O . ASP B 1 17 ? 6.387 25.172 21.062 1 51.03 17 ASP B O 1
ATOM 1970 N N . ASN B 1 18 ? 7.805 24.453 19.438 1 58.12 18 ASN B N 1
ATOM 1971 C CA . ASN B 1 18 ? 6.781 24.375 18.406 1 58.12 18 ASN B CA 1
ATOM 1972 C C . ASN B 1 18 ? 6.734 23 17.766 1 58.12 18 ASN 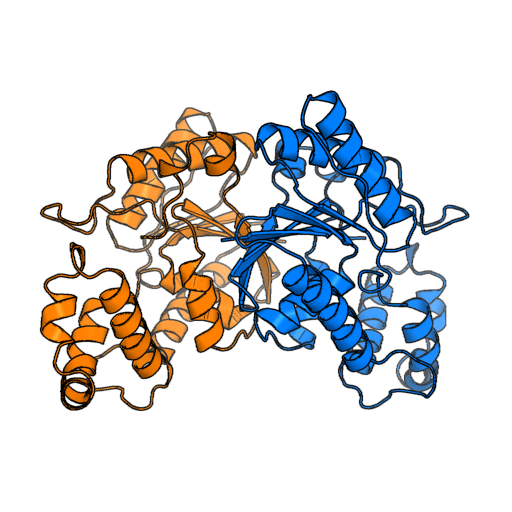B C 1
ATOM 1974 O O . ASN B 1 18 ? 7.668 22.594 17.078 1 58.12 18 ASN B O 1
ATOM 1978 N N . TYR B 1 19 ? 5.672 22.109 18.125 1 64.56 19 TYR B N 1
ATOM 1979 C CA . TYR B 1 19 ? 5.496 20.734 17.672 1 64.56 19 TYR B CA 1
ATOM 1980 C C . TYR B 1 19 ? 5.461 20.656 16.156 1 64.56 19 TYR B C 1
ATOM 1982 O O . TYR B 1 19 ? 5.859 19.656 15.562 1 64.56 19 TYR B O 1
ATOM 1990 N N . ASP B 1 20 ? 5.246 21.719 15.539 1 82.75 20 ASP B N 1
ATOM 1991 C CA . ASP B 1 20 ? 4.984 21.672 14.102 1 82.75 20 ASP B CA 1
ATOM 1992 C C . ASP B 1 20 ? 6.254 21.969 13.305 1 82.75 20 ASP B C 1
ATOM 1994 O O . ASP B 1 20 ? 6.207 22.672 12.297 1 82.75 20 ASP B O 1
ATOM 1998 N N . VAL B 1 21 ? 7.422 21.609 13.883 1 89.19 21 VAL B N 1
ATOM 1999 C CA . VAL B 1 21 ? 8.695 21.719 13.18 1 89.19 21 VAL B CA 1
ATOM 2000 C C . VAL B 1 21 ? 9.32 20.328 13.039 1 89.19 21 VAL B C 1
ATOM 2002 O O . VAL B 1 21 ? 9.172 19.484 13.914 1 89.19 21 VAL B O 1
ATOM 2005 N N . LEU B 1 22 ? 10.008 20.203 11.945 1 94.94 22 LEU B N 1
ATOM 2006 C CA . LEU B 1 22 ? 10.641 18.922 11.727 1 94.94 22 LEU B CA 1
ATOM 2007 C C . LEU B 1 22 ? 11.766 18.688 12.727 1 94.94 22 LEU B C 1
ATOM 2009 O O . LEU B 1 22 ? 12.508 19.609 13.062 1 94.94 22 LEU B O 1
ATOM 2013 N N . SER B 1 23 ? 11.898 17.516 13.305 1 94.56 23 SER B N 1
ATOM 2014 C CA . SER B 1 23 ? 13.078 17.094 14.047 1 94.56 23 SER B CA 1
ATOM 2015 C C . SER B 1 23 ? 14.289 16.938 13.125 1 94.56 23 SER B C 1
ATOM 2017 O O . SER B 1 23 ? 14.156 16.984 11.906 1 94.56 23 SER B O 1
ATOM 2019 N N . PRO B 1 24 ? 15.477 16.797 13.656 1 94.88 24 PRO B N 1
ATOM 2020 C CA . PRO B 1 24 ? 16.641 16.516 12.812 1 94.88 24 PRO B CA 1
ATOM 2021 C C . PRO B 1 24 ? 16.422 15.281 11.922 1 94.88 24 PRO B C 1
ATOM 2023 O O . PRO B 1 24 ? 16.797 15.297 10.75 1 94.88 24 PRO B O 1
ATOM 2026 N N . ASN B 1 25 ? 15.82 14.266 12.477 1 95.81 25 ASN B N 1
ATOM 2027 C CA . ASN B 1 25 ? 15.477 13.102 11.664 1 95.81 25 ASN B CA 1
ATOM 2028 C C . ASN B 1 25 ? 14.523 13.469 10.531 1 95.81 25 ASN B C 1
ATOM 2030 O O . ASN B 1 25 ? 14.68 12.984 9.406 1 95.81 25 ASN B O 1
ATOM 2034 N N . GLY B 1 26 ? 13.523 14.297 10.883 1 97.25 26 GLY B N 1
ATOM 2035 C CA . GLY B 1 26 ? 12.562 14.719 9.883 1 97.25 26 GLY B CA 1
ATOM 2036 C C . GLY B 1 26 ? 13.195 15.453 8.711 1 97.25 26 GLY B C 1
ATOM 2037 O O . GLY B 1 26 ? 12.797 15.258 7.562 1 97.25 26 GLY B O 1
ATOM 2038 N N . ILE B 1 27 ? 14.133 16.266 9.039 1 97.62 27 ILE B N 1
ATOM 2039 C CA . ILE B 1 27 ? 14.859 17 8.008 1 97.62 27 ILE B CA 1
ATOM 2040 C C . ILE B 1 27 ? 15.625 16.016 7.113 1 97.62 27 ILE B C 1
ATOM 2042 O O . ILE B 1 27 ? 15.531 16.094 5.887 1 97.62 27 ILE B O 1
ATOM 2046 N N . ARG B 1 28 ? 16.266 15.141 7.746 1 97.94 28 ARG B N 1
ATOM 2047 C CA . ARG B 1 28 ? 17.031 14.141 7.004 1 97.94 28 ARG B CA 1
ATOM 2048 C C . ARG B 1 28 ? 16.125 13.281 6.141 1 97.94 28 ARG B C 1
ATOM 2050 O O . ARG B 1 28 ? 16.438 12.992 4.984 1 97.94 28 ARG B O 1
ATOM 2057 N N . GLN B 1 29 ? 15.008 12.883 6.648 1 98.5 29 GLN B N 1
ATOM 2058 C CA . GLN B 1 29 ? 14.039 12.086 5.91 1 98.5 29 GLN B CA 1
ATOM 2059 C C . GLN B 1 29 ? 13.602 12.789 4.633 1 98.5 29 GLN B C 1
ATOM 2061 O O . GLN B 1 29 ? 13.531 12.18 3.566 1 98.5 29 GLN B O 1
ATOM 2066 N N . ALA B 1 30 ? 13.32 14.062 4.789 1 98.56 30 ALA B N 1
ATOM 2067 C CA . ALA B 1 30 ? 12.867 14.852 3.645 1 98.56 30 ALA B CA 1
ATOM 2068 C C . ALA B 1 30 ? 13.945 14.906 2.562 1 98.56 30 ALA B C 1
ATOM 2070 O O . ALA B 1 30 ? 13.648 14.75 1.376 1 98.56 30 ALA B O 1
ATOM 2071 N N . GLU B 1 31 ? 15.117 15.07 3.006 1 98.62 31 GLU B N 1
ATOM 2072 C CA . GLU B 1 31 ? 16.234 15.133 2.061 1 98.62 31 GLU B CA 1
ATOM 2073 C C . GLU B 1 31 ? 16.422 13.797 1.354 1 98.62 31 GLU B C 1
ATOM 2075 O O . GLU B 1 31 ? 16.609 13.75 0.135 1 98.62 31 GLU B O 1
ATOM 2080 N N . VAL B 1 32 ? 16.391 12.75 2.1 1 98.62 32 VAL B N 1
ATOM 2081 C CA . VAL B 1 32 ? 16.562 11.406 1.552 1 98.62 32 VAL B CA 1
ATOM 2082 C C . VAL B 1 32 ? 15.453 11.117 0.54 1 98.62 32 VAL B C 1
ATOM 2084 O O . VAL B 1 32 ? 15.703 10.539 -0.517 1 98.62 32 VAL B O 1
ATOM 2087 N N . LEU B 1 33 ? 14.258 11.562 0.856 1 98.75 33 LEU B N 1
ATOM 2088 C CA . LEU B 1 33 ? 13.133 11.391 -0.06 1 98.75 33 LEU B CA 1
ATOM 2089 C C . LEU B 1 33 ? 13.391 12.109 -1.379 1 98.75 33 LEU B C 1
ATOM 2091 O O . LEU B 1 33 ? 13.164 11.547 -2.453 1 98.75 33 LEU B O 1
ATOM 2095 N N . GLY B 1 34 ? 13.812 13.359 -1.261 1 98.75 34 GLY B N 1
ATOM 2096 C CA . GLY B 1 34 ? 14.109 14.125 -2.463 1 98.75 34 GLY B CA 1
ATOM 2097 C C . GLY B 1 34 ? 15.125 13.445 -3.363 1 98.75 34 GLY B C 1
ATOM 2098 O O . GLY B 1 34 ? 14.945 13.391 -4.582 1 98.75 34 GLY B O 1
ATOM 2099 N N . ASN B 1 35 ? 16.188 12.93 -2.762 1 98.5 35 ASN B N 1
ATOM 2100 C CA . ASN B 1 35 ? 17.203 12.203 -3.518 1 98.5 35 ASN B CA 1
ATOM 2101 C C . ASN B 1 35 ? 16.609 10.969 -4.199 1 98.5 35 ASN B C 1
ATOM 2103 O O . ASN B 1 35 ? 16.938 10.688 -5.359 1 98.5 35 ASN B O 1
ATOM 2107 N N . HIS B 1 36 ? 15.812 10.297 -3.49 1 98.38 36 HIS B N 1
ATOM 2108 C CA . HIS B 1 36 ? 15.18 9.102 -4.02 1 98.38 36 HIS B CA 1
ATOM 2109 C C . HIS B 1 36 ? 14.289 9.422 -5.219 1 98.38 36 HIS B C 1
ATOM 2111 O O . HIS B 1 36 ? 14.359 8.75 -6.246 1 98.38 36 HIS B O 1
ATOM 2117 N N . LEU B 1 37 ? 13.477 10.445 -5.082 1 98.38 37 LEU B N 1
ATOM 2118 C CA . LEU B 1 37 ? 12.594 10.859 -6.168 1 98.38 37 LEU B CA 1
ATOM 2119 C C . LEU B 1 37 ? 13.398 11.273 -7.395 1 98.38 37 LEU B C 1
ATOM 2121 O O . LEU B 1 37 ? 13.008 10.984 -8.523 1 98.38 37 LEU B O 1
ATOM 2125 N N . ALA B 1 38 ? 14.477 11.938 -7.141 1 98 38 ALA B N 1
ATOM 2126 C CA . ALA B 1 38 ? 15.375 12.305 -8.234 1 98 38 ALA B CA 1
ATOM 2127 C C . ALA B 1 38 ? 15.938 11.07 -8.922 1 98 38 ALA B C 1
ATOM 2129 O O . ALA B 1 38 ? 15.992 11 -10.148 1 98 38 ALA B O 1
ATOM 2130 N N . GLU B 1 39 ? 16.344 10.102 -8.133 1 96.94 39 GLU B N 1
ATOM 2131 C CA . GLU B 1 39 ? 16.891 8.859 -8.68 1 96.94 39 GLU B CA 1
ATOM 2132 C C . GLU B 1 39 ? 15.844 8.117 -9.508 1 96.94 39 GLU B C 1
ATOM 2134 O O . GLU B 1 39 ? 16.172 7.492 -10.516 1 96.94 39 GLU B O 1
ATOM 2139 N N . LEU B 1 40 ? 14.625 8.172 -9.055 1 96 40 LEU B N 1
ATOM 2140 C CA . LEU B 1 40 ? 13.531 7.539 -9.781 1 96 40 LEU B CA 1
ATOM 2141 C C . LEU B 1 40 ? 13.258 8.266 -11.102 1 96 40 LEU B C 1
ATOM 2143 O O . LEU B 1 40 ? 12.602 7.719 -11.984 1 96 40 LEU B O 1
ATOM 2147 N N . GLY B 1 41 ? 13.68 9.492 -11.172 1 94.56 41 GLY B N 1
ATOM 2148 C CA . GLY B 1 41 ? 13.477 10.289 -12.375 1 94.56 41 GLY B CA 1
ATOM 2149 C C . GLY B 1 41 ? 12.102 10.922 -12.445 1 94.56 41 GLY B C 1
ATOM 2150 O O . GLY B 1 41 ? 11.594 11.203 -13.531 1 94.56 41 GLY B O 1
ATOM 2151 N N . VAL B 1 42 ? 11.469 11.117 -11.344 1 95.69 42 VAL B N 1
ATOM 2152 C CA . VAL B 1 42 ? 10.141 11.719 -11.305 1 95.69 42 VAL B CA 1
ATOM 2153 C C . VAL B 1 42 ? 10.25 13.227 -11.516 1 95.69 42 VAL B C 1
ATOM 2155 O O . VAL B 1 42 ? 11.117 13.883 -10.938 1 95.69 42 VAL B O 1
ATOM 2158 N N . VAL B 1 43 ? 9.484 13.711 -12.352 1 97.69 43 VAL B N 1
ATOM 2159 C CA . VAL B 1 43 ? 9.344 15.148 -12.57 1 97.69 43 VAL B CA 1
ATOM 2160 C C . VAL B 1 43 ? 7.906 15.578 -12.297 1 97.69 43 VAL B C 1
ATOM 2162 O O . VAL B 1 43 ? 6.988 15.18 -13.016 1 97.69 43 VAL B O 1
ATOM 2165 N N . PHE B 1 44 ? 7.719 16.422 -11.312 1 98.5 44 PHE B N 1
ATOM 2166 C CA . PHE B 1 44 ? 6.371 16.812 -10.922 1 98.5 44 PHE B CA 1
ATOM 2167 C C . PHE B 1 44 ? 5.887 17.984 -11.781 1 98.5 44 PHE B C 1
ATOM 2169 O O . PHE B 1 44 ? 6.641 18.922 -12.047 1 98.5 44 PHE B O 1
ATOM 2176 N N . ASP B 1 45 ? 4.672 17.859 -12.195 1 98.5 45 ASP B N 1
ATOM 2177 C CA . ASP B 1 45 ? 4.023 18.969 -12.883 1 98.5 45 ASP B CA 1
ATOM 2178 C C . ASP B 1 45 ? 3.449 19.984 -11.891 1 98.5 45 ASP B C 1
ATOM 2180 O O . ASP B 1 45 ? 3.346 21.172 -12.195 1 98.5 45 ASP B O 1
ATOM 2184 N N . ARG B 1 46 ? 3.039 19.516 -10.734 1 98.38 46 ARG B N 1
ATOM 2185 C CA . ARG B 1 46 ? 2.484 20.344 -9.664 1 98.38 46 ARG B CA 1
ATOM 2186 C C . ARG B 1 46 ? 2.863 19.781 -8.297 1 98.38 46 ARG B C 1
ATOM 2188 O O . ARG B 1 46 ? 3.018 18.562 -8.133 1 98.38 46 ARG B O 1
ATOM 2195 N N . CYS B 1 47 ? 3.01 20.656 -7.371 1 98.75 47 CYS B N 1
ATOM 2196 C CA . CYS B 1 47 ? 3.248 20.281 -5.984 1 98.75 47 CYS B CA 1
ATOM 2197 C C . CYS B 1 47 ? 2.322 21.047 -5.047 1 98.75 47 CYS B C 1
ATOM 2199 O O . CYS B 1 47 ? 2.135 22.25 -5.203 1 98.75 47 CYS B O 1
ATOM 2201 N N . LEU B 1 48 ? 1.715 20.312 -4.188 1 98.88 48 LEU B N 1
ATOM 2202 C CA . LEU B 1 48 ? 0.86 20.906 -3.17 1 98.88 48 LEU B CA 1
ATOM 2203 C C . LEU B 1 48 ? 1.326 20.516 -1.771 1 98.88 48 LEU B C 1
ATOM 2205 O O . LEU B 1 48 ? 1.986 19.484 -1.597 1 98.88 48 LEU B O 1
ATOM 2209 N N . SER B 1 49 ? 1.031 21.312 -0.825 1 98.75 49 SER B N 1
ATOM 2210 C CA . SER B 1 49 ? 1.229 21.031 0.592 1 98.75 49 SER B CA 1
ATOM 2211 C C . SER B 1 49 ? 0.096 21.594 1.436 1 98.75 49 SER B C 1
ATOM 2213 O O . SER B 1 49 ? -0.562 22.562 1.03 1 98.75 49 SER B O 1
ATOM 2215 N N . GLY B 1 50 ? -0.182 20.969 2.525 1 98.44 50 GLY B N 1
ATOM 2216 C CA . GLY B 1 50 ? -1.005 21.656 3.518 1 98.44 50 GLY B CA 1
ATOM 2217 C C . GLY B 1 50 ? -0.339 22.875 4.109 1 98.44 50 GLY B C 1
ATOM 2218 O O . GLY B 1 50 ? 0.759 23.25 3.693 1 98.44 50 GLY B O 1
ATOM 2219 N N . ASP B 1 51 ? -1.003 23.438 5.148 1 97.06 51 ASP B N 1
ATOM 2220 C CA . ASP B 1 51 ? -0.561 24.672 5.766 1 97.06 51 ASP B CA 1
ATOM 2221 C C . ASP B 1 51 ? 0.454 24.406 6.875 1 97.06 51 ASP B C 1
ATOM 2223 O O . ASP B 1 51 ? 1.152 25.328 7.32 1 97.06 51 ASP B O 1
ATOM 2227 N N . LEU B 1 52 ? 0.555 23.281 7.371 1 96.31 52 LEU B N 1
ATOM 2228 C CA . LEU B 1 52 ? 1.352 23.016 8.562 1 96.31 52 LEU B CA 1
ATOM 2229 C C . LEU B 1 52 ? 2.842 23.125 8.258 1 96.31 52 LEU B C 1
ATOM 2231 O O . LEU B 1 52 ? 3.291 22.703 7.188 1 96.31 52 LEU B O 1
ATOM 2235 N N . ARG B 1 53 ? 3.559 23.609 9.172 1 96.31 53 ARG B N 1
ATOM 2236 C CA . ARG B 1 53 ? 4.984 23.844 8.969 1 96.31 53 ARG B CA 1
ATOM 2237 C C . ARG B 1 53 ? 5.715 22.547 8.664 1 96.31 53 ARG B C 1
ATOM 2239 O O . ARG B 1 53 ? 6.59 22.5 7.801 1 96.31 53 ARG B O 1
ATOM 2246 N N . ARG B 1 54 ? 5.418 21.484 9.352 1 96.62 54 ARG B N 1
ATOM 2247 C CA . ARG B 1 54 ? 6.059 20.188 9.125 1 96.62 54 ARG B CA 1
ATOM 2248 C C . ARG B 1 54 ? 5.836 19.703 7.695 1 96.62 54 ARG B C 1
ATOM 2250 O O . ARG B 1 54 ? 6.723 19.094 7.098 1 96.62 54 ARG B O 1
ATOM 2257 N N . GLN B 1 55 ? 4.668 19.984 7.098 1 98.06 55 GLN B N 1
ATOM 2258 C CA . GLN B 1 55 ? 4.371 19.609 5.719 1 98.06 55 GLN B CA 1
ATOM 2259 C C . GLN B 1 55 ? 5.16 20.484 4.738 1 98.06 55 GLN B C 1
ATOM 2261 O O . GLN B 1 55 ? 5.793 19.969 3.816 1 98.06 55 GLN B O 1
ATOM 2266 N N . GLN B 1 56 ? 5.152 21.766 5.031 1 98.06 56 GLN B N 1
ATOM 2267 C CA . GLN B 1 56 ? 5.844 22.719 4.176 1 98.06 56 GLN B CA 1
ATOM 2268 C C . GLN B 1 56 ? 7.352 22.484 4.195 1 98.06 56 GLN B C 1
ATOM 2270 O O . GLN B 1 56 ? 8.008 22.531 3.152 1 98.06 56 GLN B O 1
ATOM 2275 N N . ASP B 1 57 ? 7.84 22.25 5.355 1 97.75 57 ASP B N 1
ATOM 2276 C CA . ASP B 1 57 ? 9.273 22.016 5.492 1 97.75 57 ASP B CA 1
ATOM 2277 C C . ASP B 1 57 ? 9.688 20.719 4.801 1 97.75 57 ASP B C 1
ATOM 2279 O O . ASP B 1 57 ? 10.773 20.641 4.215 1 97.75 57 ASP B O 1
ATOM 2283 N N . THR B 1 58 ? 8.867 19.719 4.887 1 98.56 58 THR B N 1
ATOM 2284 C CA . THR B 1 58 ? 9.148 18.469 4.184 1 98.56 58 THR B CA 1
ATOM 2285 C C . THR B 1 58 ? 9.188 18.703 2.676 1 98.56 58 THR B C 1
ATOM 2287 O O . THR B 1 58 ? 10.102 18.219 1.995 1 98.56 58 THR B O 1
ATOM 2290 N N . ALA B 1 59 ? 8.203 19.438 2.191 1 98.81 59 ALA B N 1
ATOM 2291 C CA . ALA B 1 59 ? 8.164 19.766 0.77 1 98.81 59 ALA B CA 1
ATOM 2292 C C . ALA B 1 59 ? 9.438 20.5 0.342 1 98.81 59 ALA B C 1
ATOM 2294 O O . ALA B 1 59 ? 10.07 20.125 -0.645 1 98.81 59 ALA B O 1
ATOM 2295 N N . SER B 1 60 ? 9.781 21.484 1.116 1 98.38 60 SER B N 1
ATOM 2296 C CA . SER B 1 60 ? 10.961 22.281 0.805 1 98.38 60 SER B CA 1
ATOM 2297 C C . SER B 1 60 ? 12.219 21.438 0.779 1 98.38 60 SER B C 1
ATOM 2299 O O . SER B 1 60 ? 13.031 21.547 -0.14 1 98.38 60 SER B O 1
ATOM 2301 N N . GLY B 1 61 ? 12.406 20.609 1.803 1 98.5 61 GLY B N 1
ATOM 2302 C CA . GLY B 1 61 ? 13.578 19.734 1.876 1 98.5 61 GLY B CA 1
ATOM 2303 C C . GLY B 1 61 ? 13.664 18.766 0.722 1 98.5 61 GLY B C 1
ATOM 2304 O O . GLY B 1 61 ? 14.719 18.609 0.105 1 98.5 61 GLY B O 1
ATOM 2305 N N . ALA B 1 62 ? 12.555 18.078 0.401 1 98.81 62 ALA B N 1
ATOM 2306 C CA . ALA B 1 62 ? 12.539 17.078 -0.66 1 98.81 62 ALA B CA 1
ATOM 2307 C C . ALA B 1 62 ? 12.75 17.719 -2.027 1 98.81 62 ALA B C 1
ATOM 2309 O O . ALA B 1 62 ? 13.617 17.281 -2.795 1 98.81 62 ALA B O 1
ATOM 2310 N N . LEU B 1 63 ? 11.961 18.781 -2.295 1 98.75 63 LEU B N 1
ATOM 2311 C CA . LEU B 1 63 ? 12.047 19.438 -3.592 1 98.75 63 LEU B CA 1
ATOM 2312 C C . LEU B 1 63 ? 13.398 20.125 -3.77 1 98.75 63 LEU B C 1
ATOM 2314 O O . LEU B 1 63 ? 13.914 20.203 -4.887 1 98.75 63 LEU B O 1
ATOM 2318 N N . GLY B 1 64 ? 13.906 20.609 -2.646 1 98.62 64 GLY B N 1
ATOM 2319 C CA . GLY B 1 64 ? 15.242 21.188 -2.695 1 98.62 64 GLY B CA 1
ATOM 2320 C C . GLY B 1 64 ? 16.297 20.203 -3.18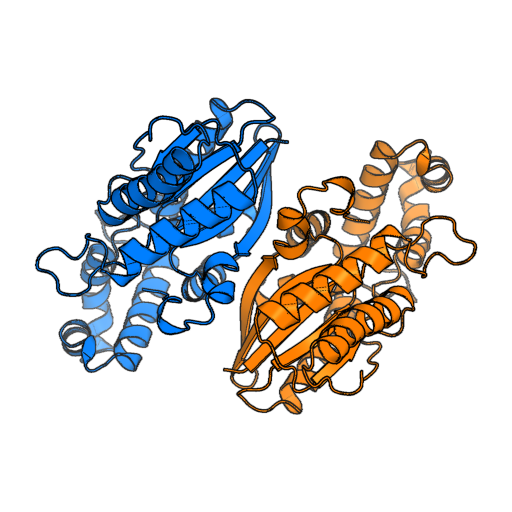8 1 98.62 64 GLY B C 1
ATOM 2321 O O . GLY B 1 64 ? 17.141 20.562 -4.008 1 98.62 64 GLY B O 1
ATOM 2322 N N . GLN B 1 65 ? 16.25 18.984 -2.672 1 98.56 65 GLN B N 1
ATOM 2323 C CA . GLN B 1 65 ? 17.203 17.969 -3.102 1 98.56 65 GLN B CA 1
ATOM 2324 C C . GLN B 1 65 ? 16.984 17.609 -4.57 1 98.56 65 GLN B C 1
ATOM 2326 O O . GLN B 1 65 ? 17.953 17.359 -5.293 1 98.56 65 GLN B O 1
ATOM 2331 N N . MET B 1 66 ? 15.727 17.578 -4.988 1 98.5 66 MET B N 1
ATOM 2332 C CA . MET B 1 66 ? 15.445 17.312 -6.395 1 98.5 66 MET B CA 1
ATOM 2333 C C . MET B 1 66 ? 16.031 18.391 -7.285 1 98.5 66 MET B C 1
ATOM 2335 O O . MET B 1 66 ? 16.688 18.094 -8.297 1 98.5 66 MET B O 1
ATOM 2339 N N . SER B 1 67 ? 15.812 19.594 -6.859 1 98.25 67 SER B N 1
ATOM 2340 C CA . SER B 1 67 ? 16.375 20.719 -7.598 1 98.25 67 SER B CA 1
ATOM 2341 C C . SER B 1 67 ? 17.891 20.641 -7.648 1 98.25 67 SER B C 1
ATOM 2343 O O . SER B 1 67 ? 18.5 20.875 -8.703 1 98.25 67 SER B O 1
ATOM 2345 N N . ALA B 1 68 ? 18.484 20.375 -6.574 1 98.25 68 ALA B N 1
ATOM 2346 C CA . ALA B 1 68 ? 19.938 20.266 -6.492 1 98.25 68 ALA B CA 1
ATOM 2347 C C . ALA B 1 68 ? 20.453 19.188 -7.426 1 98.25 68 ALA B C 1
ATOM 2349 O O . ALA B 1 68 ? 21.578 19.266 -7.93 1 98.25 68 ALA B O 1
ATOM 2350 N N . ALA B 1 69 ? 19.656 18.219 -7.664 1 97.94 69 ALA B N 1
ATOM 2351 C CA . ALA B 1 69 ? 20.031 17.125 -8.539 1 97.94 69 ALA B CA 1
ATOM 2352 C C . ALA B 1 69 ? 19.734 17.453 -10 1 97.94 69 ALA B C 1
ATOM 2354 O O . ALA B 1 69 ? 19.891 16.609 -10.883 1 97.94 69 ALA B O 1
ATOM 2355 N N . GLY B 1 70 ? 19.172 18.594 -10.227 1 97.81 70 GLY B N 1
ATOM 2356 C CA . GLY B 1 70 ? 18.938 19.062 -11.586 1 97.81 70 GLY B CA 1
ATOM 2357 C C . GLY B 1 70 ? 17.547 18.781 -12.094 1 97.81 70 GLY B C 1
ATOM 2358 O O . GLY B 1 70 ? 17.266 18.922 -13.281 1 97.81 70 GLY B O 1
ATOM 2359 N N . ILE B 1 71 ? 16.688 18.328 -11.234 1 97.88 71 ILE B N 1
ATOM 2360 C CA . ILE B 1 71 ? 15.297 18.047 -11.602 1 97.88 71 ILE B CA 1
ATOM 2361 C C . ILE B 1 71 ? 14.445 19.297 -11.398 1 97.88 71 ILE B C 1
ATOM 2363 O O . ILE B 1 71 ? 14.445 19.891 -10.32 1 97.88 71 ILE B O 1
ATOM 2367 N N . PRO B 1 72 ? 13.781 19.719 -12.414 1 97.62 72 PRO B N 1
ATOM 2368 C CA . PRO B 1 72 ? 12.906 20.875 -12.227 1 97.62 72 PRO B CA 1
ATOM 2369 C C . PRO B 1 72 ? 11.773 20.594 -11.242 1 97.62 72 PRO B C 1
ATOM 2371 O O . PRO B 1 72 ? 11.172 19.531 -11.266 1 97.62 72 PRO B O 1
ATOM 2374 N N . VAL B 1 73 ? 11.477 21.547 -10.383 1 97.38 73 VAL B N 1
ATOM 2375 C CA . VAL B 1 73 ? 10.398 21.406 -9.406 1 97.38 73 VAL B CA 1
ATOM 2376 C C . VAL B 1 73 ? 9.492 22.625 -9.461 1 97.38 73 VAL B C 1
ATOM 2378 O O . VAL B 1 73 ? 9.977 23.75 -9.562 1 97.38 73 VAL B O 1
ATOM 2381 N N . PRO B 1 74 ? 8.273 22.453 -9.5 1 97.5 74 PRO B N 1
ATOM 2382 C CA . PRO B 1 74 ? 7.348 23.594 -9.484 1 97.5 74 PRO B CA 1
ATOM 2383 C C . PRO B 1 74 ? 7.219 24.234 -8.109 1 97.5 74 PRO B C 1
ATOM 2385 O O . PRO B 1 74 ? 7.734 23.703 -7.125 1 97.5 74 PRO B O 1
ATOM 2388 N N . GLU B 1 75 ? 6.602 25.406 -8.117 1 97.75 75 GLU B N 1
ATOM 2389 C CA . GLU B 1 75 ? 6.258 26.031 -6.844 1 97.75 75 GLU B CA 1
ATOM 2390 C C . GLU B 1 75 ? 5.246 25.203 -6.07 1 97.75 75 GLU B C 1
ATOM 2392 O O . GLU B 1 75 ? 4.371 24.562 -6.664 1 97.75 75 GLU B O 1
ATOM 2397 N N . VAL B 1 76 ? 5.367 25.297 -4.789 1 98.5 76 VAL B N 1
ATOM 2398 C CA . VAL B 1 76 ? 4.453 24.531 -3.941 1 98.5 76 VAL B CA 1
ATOM 2399 C C . VAL B 1 76 ? 3.195 25.359 -3.666 1 98.5 76 VAL B C 1
ATOM 2401 O O . VAL B 1 76 ? 3.27 26.453 -3.1 1 98.5 76 VAL B O 1
ATOM 2404 N N . GLU B 1 77 ? 2.102 24.828 -4.105 1 98.44 77 GLU B N 1
ATOM 2405 C CA . GLU B 1 77 ? 0.81 25.406 -3.77 1 98.44 77 GLU B CA 1
ATOM 2406 C C . GLU B 1 77 ? 0.351 24.984 -2.379 1 98.44 77 GLU B C 1
ATOM 2408 O O . GLU B 1 77 ? 0.53 23.828 -1.993 1 98.44 77 GLU B O 1
ATOM 2413 N N . THR B 1 78 ? -0.207 25.922 -1.664 1 98.5 78 THR B N 1
ATOM 2414 C CA . THR B 1 78 ? -0.721 25.578 -0.344 1 98.5 78 THR B CA 1
ATOM 2415 C C . THR B 1 78 ? -2.232 25.375 -0.39 1 98.5 78 THR B C 1
ATOM 2417 O O . THR B 1 78 ? -2.959 26.188 -0.952 1 98.5 78 THR B O 1
ATOM 2420 N N . ASP B 1 79 ? -2.744 24.266 0.118 1 98.62 79 ASP B N 1
ATOM 2421 C CA . ASP B 1 79 ? -4.164 23.953 0.199 1 98.62 79 ASP B CA 1
ATOM 2422 C C . ASP B 1 79 ? -4.512 23.344 1.555 1 98.62 79 ASP B C 1
ATOM 2424 O O . ASP B 1 79 ? -4.117 22.203 1.853 1 98.62 79 ASP B O 1
ATOM 2428 N N . ALA B 1 80 ? -5.312 24.016 2.328 1 98.38 80 ALA B N 1
ATOM 2429 C CA . ALA B 1 80 ? -5.637 23.625 3.699 1 98.38 80 ALA B CA 1
ATOM 2430 C C . ALA B 1 80 ? -6.445 22.328 3.725 1 98.38 80 ALA B C 1
ATOM 2432 O O . ALA B 1 80 ? -6.594 21.703 4.777 1 98.38 80 ALA B O 1
ATOM 2433 N N . ALA B 1 81 ? -6.984 21.891 2.58 1 98.69 81 ALA B N 1
ATOM 2434 C CA . ALA B 1 81 ? -7.723 20.641 2.5 1 98.69 81 ALA B CA 1
ATOM 2435 C C . ALA B 1 81 ? -6.836 19.453 2.877 1 98.69 81 ALA B C 1
ATOM 2437 O O . ALA B 1 81 ? -7.336 18.391 3.254 1 98.69 81 ALA B O 1
ATOM 2438 N N . PHE B 1 82 ? -5.5 19.641 2.824 1 98.75 82 PHE B N 1
ATOM 2439 C CA . PHE B 1 82 ? -4.586 18.531 3.031 1 98.75 82 PHE B CA 1
ATOM 2440 C C . PHE B 1 82 ? -3.891 18.641 4.383 1 98.75 82 PHE B C 1
ATOM 2442 O O . PHE B 1 82 ? -2.906 17.953 4.641 1 98.75 82 PHE B O 1
ATOM 2449 N N . ASN B 1 83 ? -4.441 19.531 5.254 1 98.25 83 ASN B N 1
ATOM 2450 C CA . ASN B 1 83 ? -3.986 19.578 6.637 1 98.25 83 ASN B CA 1
ATOM 2451 C C . ASN B 1 83 ? -4.414 18.344 7.422 1 98.25 83 ASN B C 1
ATOM 2453 O O . ASN B 1 83 ? -5.445 17.734 7.121 1 98.25 83 ASN B O 1
ATOM 2457 N N . GLU B 1 84 ? -3.633 18.016 8.375 1 96.94 84 GLU B N 1
ATOM 2458 C CA . GLU B 1 84 ? -4.031 17.016 9.352 1 96.94 84 GLU B CA 1
ATOM 2459 C C . GLU B 1 84 ? -5.273 17.438 10.125 1 96.94 84 GLU B C 1
ATOM 2461 O O . GLU B 1 84 ? -5.539 18.641 10.258 1 96.94 84 GLU B O 1
ATOM 2466 N N . PHE B 1 85 ? -6.031 16.438 10.57 1 96.12 85 PHE B N 1
ATOM 2467 C CA . PHE B 1 85 ? -7.121 16.781 11.477 1 96.12 85 PHE B CA 1
ATOM 2468 C C . PHE B 1 85 ? -6.574 17.25 12.82 1 96.12 85 PHE B C 1
ATOM 2470 O O . PHE B 1 85 ? -5.41 17.016 13.141 1 96.12 85 PHE B O 1
ATOM 2477 N N . ASP B 1 86 ? -7.371 17.906 13.547 1 94.12 86 ASP B N 1
ATOM 2478 C CA . ASP B 1 86 ? -6.969 18.453 14.844 1 94.12 86 ASP B CA 1
ATOM 2479 C C . ASP B 1 86 ? -7.176 17.422 15.953 1 94.12 86 ASP B C 1
ATOM 2481 O O . ASP B 1 86 ? -8.195 17.453 16.641 1 94.12 86 ASP B O 1
ATOM 2485 N N . ALA B 1 87 ? -6.164 16.641 16.156 1 91.44 87 ALA B N 1
ATOM 2486 C CA . ALA B 1 87 ? -6.246 15.57 17.141 1 91.44 87 ALA B CA 1
ATOM 2487 C C . ALA B 1 87 ? -6.461 16.125 18.547 1 91.44 87 ALA B C 1
ATOM 2489 O O . ALA B 1 87 ? -7.195 15.547 19.344 1 91.44 87 ALA B O 1
ATOM 2490 N N . ASP B 1 88 ? -5.801 17.203 18.828 1 89.81 88 ASP B N 1
ATOM 2491 C CA . ASP B 1 88 ? -5.969 17.828 20.141 1 89.81 88 ASP B CA 1
ATOM 2492 C C . ASP B 1 88 ? -7.418 18.25 20.359 1 89.81 88 ASP B C 1
ATOM 2494 O O . ASP B 1 88 ? -7.961 18.062 21.453 1 89.81 88 ASP B O 1
ATOM 2498 N N . ALA B 1 89 ? -7.969 18.844 19.375 1 93.25 89 ALA B N 1
ATOM 2499 C CA . ALA B 1 89 ? -9.367 19.25 19.484 1 93.25 89 ALA B CA 1
ATOM 2500 C C . ALA B 1 89 ? -10.273 18.031 19.672 1 93.25 89 ALA B C 1
ATOM 2502 O O . ALA B 1 89 ? -11.227 18.078 20.453 1 93.25 89 ALA B O 1
ATOM 2503 N N . VAL B 1 90 ? -10 16.938 18.969 1 94.44 90 VAL B N 1
ATOM 2504 C CA . VAL B 1 90 ? -10.773 15.711 19.078 1 94.44 90 VAL B CA 1
ATOM 2505 C C . VAL B 1 90 ? -10.695 15.172 20.5 1 94.44 90 VAL B C 1
ATOM 2507 O O . VAL B 1 90 ? -11.719 14.859 21.109 1 94.44 90 VAL B O 1
ATOM 2510 N N . ILE B 1 91 ? -9.539 15.141 20.984 1 91.88 91 ILE B N 1
ATOM 2511 C CA . ILE B 1 91 ? -9.328 14.633 22.344 1 91.88 91 ILE B CA 1
ATOM 2512 C C . ILE B 1 91 ? -10.047 15.523 23.344 1 91.88 91 ILE B C 1
ATOM 2514 O O . ILE B 1 91 ? -10.797 15.039 24.188 1 91.88 91 ILE B O 1
ATOM 2518 N N . ARG B 1 92 ? -9.82 16.812 23.203 1 91.44 92 ARG B N 1
ATOM 2519 C CA . ARG B 1 92 ? -10.422 17.766 24.125 1 91.44 92 ARG B CA 1
ATOM 2520 C C . ARG B 1 92 ? -11.945 17.656 24.125 1 91.44 92 ARG B C 1
ATOM 2522 O O . ARG B 1 92 ? -12.578 17.734 25.172 1 91.44 92 ARG B O 1
ATOM 2529 N N . ALA B 1 93 ? -12.453 17.438 23.031 1 93.38 93 ALA B N 1
ATOM 2530 C CA . ALA B 1 93 ? -13.906 17.438 22.875 1 93.38 93 ALA B CA 1
ATOM 2531 C C . ALA B 1 93 ? -14.516 16.125 23.375 1 93.38 93 ALA B C 1
ATOM 2533 O O . ALA B 1 93 ? -15.609 16.125 23.938 1 93.38 93 ALA B O 1
ATOM 2534 N N . LEU B 1 94 ? -13.797 15.023 23.203 1 93.62 94 LEU B N 1
ATOM 2535 C CA . LEU B 1 94 ? -14.453 13.734 23.391 1 93.62 94 LEU B CA 1
ATOM 2536 C C . LEU B 1 94 ? -14 13.062 24.688 1 93.62 94 LEU B C 1
ATOM 2538 O O . LEU B 1 94 ? -14.711 12.211 25.234 1 93.62 94 LEU B O 1
ATOM 2542 N N . LEU B 1 95 ? -12.93 1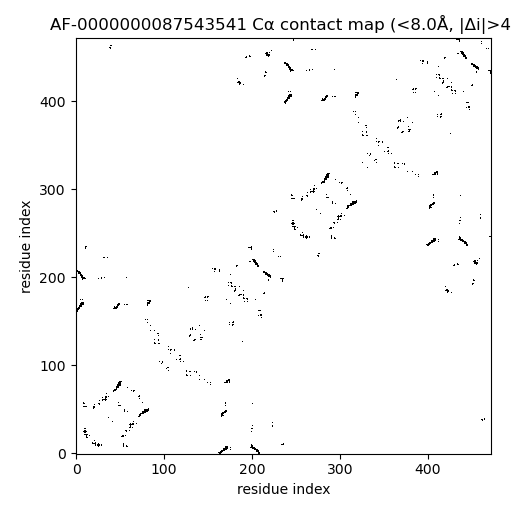3.492 25.203 1 92 95 LEU B N 1
ATOM 2543 C CA . LEU B 1 95 ? -12.328 12.82 26.359 1 92 95 LEU B CA 1
ATOM 2544 C C . LEU B 1 95 ? -13.203 12.984 27.594 1 92 95 LEU B C 1
ATOM 2546 O O . LEU B 1 95 ? -13.391 12.039 28.359 1 92 95 LEU B O 1
ATOM 2550 N N . PRO B 1 96 ? -13.781 14.141 27.891 1 92.12 96 PRO B N 1
ATOM 2551 C CA . PRO B 1 96 ? -14.531 14.352 29.141 1 92.12 96 PRO B CA 1
ATOM 2552 C C . PRO B 1 96 ? -15.625 13.312 29.344 1 92.12 96 PRO B C 1
ATOM 2554 O O . PRO B 1 96 ? -15.789 12.797 30.453 1 92.12 96 PRO B O 1
ATOM 2557 N N . ASP B 1 97 ? -16.312 12.961 28.297 1 92.12 97 ASP B N 1
ATOM 2558 C CA . ASP B 1 97 ? -17.422 12.008 28.406 1 92.12 97 ASP B CA 1
ATOM 2559 C C . ASP B 1 97 ? -16.906 10.594 28.625 1 92.12 97 ASP B C 1
ATOM 2561 O O . ASP B 1 97 ? -17.672 9.695 28.984 1 92.12 97 ASP B O 1
ATOM 2565 N N . MET B 1 98 ? -15.609 10.438 28.453 1 92.38 98 MET B N 1
ATOM 2566 C CA . MET B 1 98 ? -15.039 9.102 28.578 1 92.38 98 MET B CA 1
ATOM 2567 C C . MET B 1 98 ? -14.422 8.898 29.953 1 92.38 98 MET B C 1
ATOM 2569 O O . MET B 1 98 ? -14.07 7.781 30.328 1 92.38 98 MET B O 1
ATOM 2573 N N . LEU B 1 99 ? -14.336 9.938 30.75 1 92.81 99 LEU B N 1
ATOM 2574 C CA . LEU B 1 99 ? -13.57 9.93 32 1 92.81 99 LEU B CA 1
ATOM 2575 C C . LEU B 1 99 ? -14.195 8.977 33 1 92.81 99 LEU B C 1
ATOM 2577 O O . LEU B 1 99 ? -13.484 8.305 33.75 1 92.81 99 LEU B O 1
ATOM 2581 N N . PRO B 1 100 ? -15.547 8.844 33.094 1 93.69 100 PRO B N 1
ATOM 2582 C CA . PRO B 1 100 ? -16.109 7.883 34.031 1 93.69 100 PRO B CA 1
ATOM 2583 C C . PRO B 1 100 ? -15.617 6.457 33.781 1 93.69 100 PRO B C 1
ATOM 2585 O O . PRO B 1 100 ? -15.375 5.711 34.75 1 93.69 100 PRO B O 1
ATOM 2588 N N . GLN B 1 101 ? -15.359 6.055 32.594 1 93 101 GLN B N 1
ATOM 2589 C CA . GLN B 1 101 ? -14.891 4.719 32.25 1 93 101 GLN B CA 1
ATOM 2590 C C . GLN B 1 101 ? -13.367 4.672 32.156 1 93 101 GLN B C 1
ATOM 2592 O O . GLN B 1 101 ? -12.773 3.596 32.25 1 93 101 GLN B O 1
ATOM 2597 N N . GLU B 1 102 ? -12.789 5.859 31.984 1 93.5 102 GLU B N 1
ATOM 2598 C CA . GLU B 1 102 ? -11.336 6.004 31.875 1 93.5 102 GLU B CA 1
ATOM 2599 C C . GLU B 1 102 ? -10.828 7.109 32.812 1 93.5 102 GLU B C 1
ATOM 2601 O O . GLU B 1 102 ? -10.305 8.125 32.344 1 93.5 102 GLU B O 1
ATOM 2606 N N . PRO B 1 103 ? -10.805 6.914 34.031 1 91.19 103 PRO B N 1
ATOM 2607 C CA . PRO B 1 103 ? -10.531 7.988 35 1 91.19 103 PRO B CA 1
ATOM 2608 C C . PRO B 1 103 ? -9.094 8.492 34.906 1 91.19 103 PRO B C 1
ATOM 2610 O O . PRO B 1 103 ? -8.82 9.648 35.25 1 91.19 103 PRO B O 1
ATOM 2613 N N . GLU B 1 104 ? -8.195 7.648 34.469 1 92.5 104 GLU B N 1
ATOM 2614 C CA . GLU B 1 104 ? -6.789 8.047 34.438 1 92.5 104 GLU B CA 1
ATOM 2615 C C . GLU B 1 104 ? -6.41 8.641 33.094 1 92.5 104 GLU B C 1
ATOM 2617 O O . GLU B 1 104 ? -5.238 8.945 32.844 1 92.5 104 GLU B O 1
ATOM 2622 N N . ALA B 1 105 ? -7.371 8.859 32.219 1 91.25 105 ALA B N 1
ATOM 2623 C CA . ALA B 1 105 ? -7.094 9.25 30.844 1 91.25 105 ALA B CA 1
ATOM 2624 C C . ALA B 1 105 ? -6.387 10.609 30.797 1 91.25 105 ALA B C 1
ATOM 2626 O O . ALA B 1 105 ? -5.422 10.781 30.047 1 91.25 105 ALA B O 1
ATOM 2627 N N . LEU B 1 106 ? -6.824 11.523 31.562 1 88.31 106 LEU B N 1
ATOM 2628 C CA . LEU B 1 106 ? -6.234 12.852 31.562 1 88.31 106 LEU B CA 1
ATOM 2629 C C . LEU B 1 106 ? -4.781 12.812 32.031 1 88.31 106 LEU B C 1
ATOM 2631 O O . LEU B 1 106 ? -3.916 13.461 31.422 1 88.31 106 LEU B O 1
ATOM 2635 N N . TYR B 1 107 ? -4.586 12.062 33.062 1 89.06 107 TYR B N 1
ATOM 2636 C CA . TYR B 1 107 ? -3.232 11.906 33.562 1 89.06 107 TYR B CA 1
ATOM 2637 C C . TYR B 1 107 ? -2.322 11.266 32.531 1 89.06 107 TYR B C 1
ATOM 2639 O O . TYR B 1 107 ? -1.188 11.711 32.344 1 89.06 107 TYR B O 1
ATOM 2647 N N . ILE B 1 108 ? -2.793 10.297 31.859 1 88.12 108 ILE B N 1
ATOM 2648 C CA . ILE B 1 108 ? -2.037 9.555 30.844 1 88.12 108 ILE B CA 1
ATOM 2649 C C . ILE B 1 108 ? -1.697 10.477 29.672 1 88.12 108 ILE B C 1
ATOM 2651 O O . ILE B 1 108 ? -0.557 10.5 29.203 1 88.12 108 ILE B O 1
ATOM 2655 N N . LEU B 1 109 ? -2.668 11.273 29.281 1 84.5 109 LEU B N 1
ATOM 2656 C CA . LEU B 1 109 ? -2.467 12.156 28.141 1 84.5 109 LEU B CA 1
ATOM 2657 C C . LEU B 1 109 ? -1.437 13.234 28.453 1 84.5 109 LEU B C 1
ATOM 2659 O O . LEU B 1 109 ? -0.651 13.633 27.594 1 84.5 109 LEU B O 1
ATOM 2663 N N . ARG B 1 110 ? -1.36 13.656 29.719 1 83.81 110 ARG B N 1
ATOM 2664 C CA . ARG B 1 110 ? -0.423 14.688 30.156 1 83.81 110 ARG B CA 1
ATOM 2665 C C . ARG B 1 110 ? 0.977 14.109 30.328 1 83.81 110 ARG B C 1
ATOM 2667 O O . ARG B 1 110 ? 1.964 14.852 30.328 1 83.81 110 ARG B O 1
ATOM 2674 N N . ASN B 1 111 ? 1.019 12.781 30.531 1 86.88 111 ASN B N 1
ATOM 2675 C CA . ASN B 1 111 ? 2.289 12.102 30.75 1 86.88 111 ASN B CA 1
ATOM 2676 C C . ASN B 1 111 ? 2.537 11.023 29.703 1 86.88 111 ASN B C 1
ATOM 2678 O O . ASN B 1 111 ? 2.922 9.898 30.047 1 86.88 111 ASN B O 1
ATOM 2682 N N . ALA B 1 112 ? 2.244 11.391 28.547 1 79.62 112 ALA B N 1
ATOM 2683 C CA . ALA B 1 112 ? 2.262 10.438 27.438 1 79.62 112 ALA B CA 1
ATOM 2684 C C . ALA B 1 112 ? 3.641 9.797 27.281 1 79.62 112 ALA B C 1
ATOM 2686 O O . ALA B 1 112 ? 3.75 8.594 27.047 1 79.62 112 ALA B O 1
ATOM 2687 N N . ALA B 1 113 ? 4.684 10.516 27.391 1 77.38 113 ALA B N 1
ATOM 2688 C CA . ALA B 1 113 ? 6.047 10.023 27.219 1 77.38 113 ALA B CA 1
ATOM 2689 C C . ALA B 1 113 ? 6.344 8.875 28.172 1 77.38 113 ALA B C 1
ATOM 2691 O O . ALA B 1 113 ? 7.086 7.953 27.844 1 77.38 113 ALA B O 1
ATOM 2692 N N . GLN B 1 114 ? 5.727 8.914 29.312 1 84.5 114 GLN B N 1
ATOM 2693 C CA . GLN B 1 114 ? 5.98 7.914 30.344 1 84.5 114 GLN B CA 1
ATOM 2694 C C . GLN B 1 114 ? 4.953 6.789 30.266 1 84.5 114 GLN B C 1
ATOM 2696 O O . GLN B 1 114 ? 5.113 5.754 30.922 1 84.5 114 GLN B O 1
ATOM 2701 N N . ASN B 1 115 ? 3.926 7 29.562 1 85.81 115 ASN B N 1
ATOM 2702 C CA . ASN B 1 115 ? 2.828 6.043 29.469 1 85.81 115 ASN B CA 1
ATOM 2703 C C . ASN B 1 115 ? 2.445 5.762 28.016 1 85.81 115 ASN B C 1
ATOM 2705 O O . ASN B 1 115 ? 1.27 5.836 27.656 1 85.81 115 ASN B O 1
ATOM 2709 N N . ARG B 1 116 ? 3.336 5.348 27.297 1 81.44 116 ARG B N 1
ATOM 2710 C CA . ARG B 1 116 ? 3.195 5.273 25.844 1 81.44 116 ARG B CA 1
ATOM 2711 C C . ARG B 1 116 ? 2.086 4.305 25.453 1 81.44 116 ARG B C 1
ATOM 2713 O O . ARG B 1 116 ? 1.227 4.633 24.641 1 81.44 116 ARG B O 1
ATOM 2720 N N . ALA B 1 117 ? 2.121 3.107 26.078 1 83.62 117 ALA B N 1
ATOM 2721 C CA . ALA B 1 117 ? 1.135 2.084 25.75 1 83.62 117 ALA B CA 1
ATOM 2722 C C . ALA B 1 117 ? -0.275 2.539 26.109 1 83.62 117 ALA B C 1
ATOM 2724 O O . ALA B 1 117 ? -1.209 2.383 25.312 1 83.62 117 ALA B O 1
ATOM 2725 N N . GLU B 1 118 ? -0.376 3.117 27.25 1 87.62 118 GLU B N 1
ATOM 2726 C CA . GLU B 1 118 ? -1.682 3.584 27.703 1 87.62 118 GLU B CA 1
ATOM 2727 C C . GLU B 1 118 ? -2.164 4.773 26.875 1 87.62 118 GLU B C 1
ATOM 2729 O O . GLU B 1 118 ? -3.361 4.91 26.609 1 87.62 118 GLU B O 1
ATOM 2734 N N . PHE B 1 119 ? -1.231 5.57 26.578 1 85.56 119 PHE B N 1
ATOM 2735 C CA . PHE B 1 119 ? -1.571 6.699 25.719 1 85.56 119 PHE B CA 1
ATOM 2736 C C . PHE B 1 119 ? -2.16 6.215 24.391 1 85.56 119 PHE B C 1
ATOM 2738 O O . PHE B 1 119 ? -3.213 6.688 23.969 1 85.56 119 PHE B O 1
ATOM 2745 N N . GLN B 1 120 ? -1.533 5.262 23.75 1 83.44 120 GLN B N 1
ATOM 2746 C CA . GLN B 1 120 ? -2.002 4.715 22.484 1 83.44 120 GLN B CA 1
ATOM 2747 C C . GLN B 1 120 ? -3.402 4.125 22.609 1 83.44 120 GLN B C 1
ATOM 2749 O O . GLN B 1 120 ? -4.246 4.305 21.734 1 83.44 120 GLN B O 1
ATOM 2754 N N . ARG B 1 121 ? -3.564 3.438 23.688 1 89.12 121 ARG B N 1
ATOM 2755 C CA . ARG B 1 121 ? -4.867 2.824 23.922 1 89.12 121 ARG B CA 1
ATOM 2756 C C . ARG B 1 121 ? -5.953 3.885 24.062 1 89.12 121 ARG B C 1
ATOM 2758 O O . ARG B 1 121 ? -7.008 3.783 23.438 1 89.12 121 ARG B O 1
ATOM 2765 N N . ILE B 1 122 ? -5.719 4.895 24.891 1 90 122 ILE B N 1
ATOM 2766 C CA . ILE B 1 122 ? -6.695 5.953 25.125 1 90 122 ILE B CA 1
ATOM 2767 C C . ILE B 1 122 ? -6.938 6.73 23.844 1 90 122 ILE B C 1
ATOM 2769 O O . ILE B 1 122 ? -8.078 7.051 23.5 1 90 122 ILE B O 1
ATOM 2773 N N . PHE B 1 123 ? -5.883 6.98 23.141 1 88.56 123 PHE B N 1
ATOM 2774 C CA . PHE B 1 123 ? -5.992 7.68 21.859 1 88.56 123 PHE B CA 1
ATOM 2775 C C . PHE B 1 123 ? -6.867 6.898 20.891 1 88.56 123 PHE B C 1
ATOM 2777 O O . PHE B 1 123 ? -7.742 7.469 20.234 1 88.56 123 PHE B O 1
ATOM 2784 N N . ALA B 1 124 ? -6.629 5.629 20.828 1 89.5 124 ALA B N 1
ATOM 2785 C CA . ALA B 1 124 ? -7.422 4.766 19.953 1 89.5 124 ALA B CA 1
ATOM 2786 C C . ALA B 1 124 ? -8.898 4.812 20.328 1 89.5 124 ALA B C 1
ATOM 2788 O O . ALA B 1 124 ? -9.766 4.824 19.453 1 89.5 124 ALA B O 1
ATOM 2789 N N . LEU B 1 125 ? -9.203 4.852 21.578 1 92.19 125 LEU B N 1
ATOM 2790 C CA . LEU B 1 125 ? -10.586 4.918 22.031 1 92.19 125 LEU B CA 1
ATOM 2791 C C . LEU B 1 125 ? -11.234 6.234 21.625 1 92.19 125 LEU B C 1
ATOM 2793 O O . LEU B 1 125 ? -12.383 6.254 21.188 1 92.19 125 LEU B O 1
ATOM 2797 N N . VAL B 1 126 ? -10.5 7.27 21.812 1 93.06 126 VAL B N 1
ATOM 2798 C CA . VAL B 1 126 ? -11.016 8.586 21.469 1 93.06 126 VAL B CA 1
ATOM 2799 C C . VAL B 1 126 ? -11.273 8.664 19.953 1 93.06 126 VAL B C 1
ATOM 2801 O O . VAL B 1 126 ? -12.312 9.164 19.531 1 93.06 126 VAL B O 1
ATOM 2804 N N . ILE B 1 127 ? -10.359 8.125 19.203 1 93.44 127 ILE B N 1
ATOM 2805 C CA . ILE B 1 127 ? -10.469 8.156 17.75 1 93.44 127 ILE B CA 1
ATOM 2806 C C . ILE B 1 127 ? -11.664 7.312 17.297 1 93.44 127 ILE B C 1
ATOM 2808 O O . ILE B 1 127 ? -12.422 7.715 16.422 1 93.44 127 ILE B O 1
ATOM 2812 N N . GLU B 1 128 ? -11.797 6.195 17.922 1 93.69 128 GLU B N 1
ATOM 2813 C CA . GLU B 1 128 ? -12.945 5.352 17.594 1 93.69 128 GLU B CA 1
ATOM 2814 C C . GLU B 1 128 ? -14.258 6.102 17.812 1 93.69 128 GLU B C 1
ATOM 2816 O O . GLU B 1 128 ? -15.188 5.984 17.016 1 93.69 128 GLU B O 1
ATOM 2821 N N . ARG B 1 129 ? -14.312 6.777 18.875 1 94 129 ARG B N 1
ATOM 2822 C CA . ARG B 1 129 ? -15.492 7.598 19.172 1 94 129 ARG B CA 1
ATOM 2823 C C . ARG B 1 129 ? -15.688 8.664 18.109 1 94 129 ARG B C 1
ATOM 2825 O O . ARG B 1 129 ? -16.812 8.883 17.641 1 94 129 ARG B O 1
ATOM 2832 N N . TRP B 1 130 ? -14.648 9.25 17.734 1 95.75 130 TRP B N 1
ATOM 2833 C CA . TRP B 1 130 ? -14.672 10.273 16.703 1 95.75 130 TRP B CA 1
ATOM 2834 C C . TRP B 1 130 ? -15.148 9.688 15.367 1 95.75 130 TRP B C 1
ATOM 2836 O O . TRP B 1 130 ? -16.016 10.266 14.703 1 95.75 130 TRP B O 1
ATOM 2846 N N . LEU B 1 131 ? -14.664 8.516 15.016 1 95.12 131 LEU B N 1
ATOM 2847 C CA . LEU B 1 131 ? -14.969 7.852 13.75 1 95.12 131 LEU B CA 1
ATOM 2848 C C . LEU B 1 131 ? -16.438 7.449 13.688 1 95.12 131 LEU B C 1
ATOM 2850 O O . LEU B 1 131 ? -17.031 7.426 12.609 1 95.12 131 LEU B O 1
ATOM 2854 N N . SER B 1 132 ? -17.031 7.188 14.82 1 93.31 132 SER B N 1
ATOM 2855 C CA . SER B 1 132 ? -18.406 6.684 14.859 1 93.31 132 SER B CA 1
ATOM 2856 C C . SER B 1 132 ? -19.391 7.762 14.445 1 93.31 132 SER B C 1
ATOM 2858 O O . SER B 1 132 ? -20.484 7.449 13.945 1 93.31 132 SER B O 1
ATOM 2860 N N . GLY B 1 133 ? -19.047 8.984 14.688 1 91.62 133 GLY B N 1
ATOM 2861 C CA . GLY B 1 133 ? -19.922 10.102 14.383 1 91.62 133 GLY B CA 1
ATOM 2862 C C . GLY B 1 133 ? -21.078 10.219 15.352 1 91.62 133 GLY B C 1
ATOM 2863 O O . GLY B 1 133 ? -21.922 11.125 15.219 1 91.62 133 GLY B O 1
ATOM 2864 N N . GLN B 1 134 ? -21.109 9.352 16.312 1 91.06 134 GLN B N 1
ATOM 2865 C CA . GLN B 1 134 ? -22.234 9.297 17.219 1 91.06 134 GLN B CA 1
ATOM 2866 C C . GLN B 1 134 ? -22.078 10.305 18.359 1 91.06 134 GLN B C 1
ATOM 2868 O O . GLN B 1 134 ? -23.031 10.602 19.078 1 91.06 134 GLN B O 1
ATOM 2873 N N . TYR B 1 135 ? -20.891 10.852 18.531 1 89.06 135 TYR B N 1
ATOM 2874 C CA . TYR B 1 135 ? -20.609 11.695 19.688 1 89.06 135 TYR B CA 1
ATOM 2875 C C . TYR B 1 135 ? -20.094 13.055 19.25 1 89.06 135 TYR B C 1
ATOM 2877 O O . TYR B 1 135 ? -19.344 13.719 19.984 1 89.06 135 TYR B O 1
ATOM 2885 N N . ASP B 1 136 ? -20.422 13.445 18.109 1 83.94 136 ASP B N 1
ATOM 2886 C CA . ASP B 1 136 ? -19.875 14.68 17.547 1 83.94 136 ASP B CA 1
ATOM 2887 C C . ASP B 1 136 ? -20.453 15.906 18.266 1 83.94 136 ASP B C 1
ATOM 2889 O O . ASP B 1 136 ? -21.641 16.188 18.156 1 83.94 136 ASP B O 1
ATOM 2893 N N . PRO B 1 137 ? -19.562 16.562 18.969 1 86.75 137 PRO B N 1
ATOM 2894 C CA . PRO B 1 137 ? -20.062 17.812 19.547 1 86.75 137 PRO B CA 1
ATOM 2895 C C . PRO B 1 137 ? -20.047 18.969 18.547 1 86.75 137 PRO B C 1
ATOM 2897 O O . PRO B 1 137 ? -19.344 18.906 17.531 1 86.75 137 PRO B O 1
ATOM 2900 N N . PRO B 1 138 ? -20.844 20.016 18.906 1 86.88 138 PRO B N 1
ATOM 2901 C CA . PRO B 1 138 ? -20.812 21.188 18.031 1 86.88 138 PRO B CA 1
ATOM 2902 C C . PRO B 1 138 ? -19.438 21.828 17.953 1 86.88 138 PRO B C 1
ATOM 2904 O O . PRO B 1 138 ? -18.719 21.906 18.953 1 86.88 138 PRO B O 1
ATOM 2907 N N . GLY B 1 139 ? -18.984 22.188 16.781 1 88.56 139 GLY B N 1
ATOM 2908 C CA . GLY B 1 139 ? -17.734 22.906 16.609 1 88.56 139 GLY B CA 1
ATOM 2909 C C . GLY B 1 139 ? -16.562 22 16.281 1 88.56 139 GLY B C 1
ATOM 2910 O O . GLY B 1 139 ? -15.539 22.453 15.766 1 88.56 139 GLY B O 1
ATOM 2911 N N . LEU B 1 140 ? -16.641 20.75 16.641 1 92.38 140 LEU B N 1
ATOM 2912 C CA . LEU B 1 140 ? -15.586 19.812 16.297 1 92.38 140 LEU B CA 1
ATOM 2913 C C . LEU B 1 140 ? -15.75 19.297 14.867 1 92.38 140 LEU B C 1
ATOM 2915 O O . LEU B 1 140 ? -16.859 18.969 14.445 1 92.38 140 LEU B O 1
ATOM 2919 N N . GLU B 1 141 ? -14.688 19.375 14.102 1 95.69 141 GLU B N 1
ATOM 2920 C CA . GLU B 1 141 ? -14.727 18.719 12.797 1 95.69 141 GLU B CA 1
ATOM 2921 C C . GLU B 1 141 ? -14.938 17.219 12.938 1 95.69 141 GLU B C 1
ATOM 2923 O O . GLU B 1 141 ? -14.102 16.516 13.523 1 95.69 141 GLU B O 1
ATOM 2928 N N . SER B 1 142 ? -16.078 16.766 12.438 1 96.12 142 SER B N 1
ATOM 2929 C CA . SER B 1 142 ? -16.359 15.336 12.484 1 96.12 142 SER B CA 1
ATOM 2930 C C . SER B 1 142 ? -15.469 14.562 11.523 1 96.12 142 SER B C 1
ATOM 2932 O O . SER B 1 142 ? -14.828 15.156 10.656 1 96.12 142 SER B O 1
ATOM 2934 N N . TRP B 1 143 ? -15.398 13.289 11.703 1 96.12 143 TRP B N 1
ATOM 2935 C CA . TRP B 1 143 ? -14.68 12.445 10.75 1 96.12 143 TRP B CA 1
ATOM 2936 C C . TRP B 1 143 ? -15.227 12.641 9.344 1 96.12 143 TRP B C 1
ATOM 2938 O O . TRP B 1 143 ? -14.453 12.82 8.391 1 96.12 143 TRP B O 1
ATOM 2948 N N . GLN B 1 144 ? -16.547 12.617 9.266 1 96.44 144 GLN B N 1
ATOM 2949 C CA . GLN B 1 144 ? -17.156 12.812 7.953 1 96.44 144 GLN B CA 1
ATOM 2950 C C . GLN B 1 144 ? -16.797 14.172 7.371 1 96.44 144 GLN B C 1
ATOM 2952 O O . GLN B 1 144 ? -16.547 14.297 6.168 1 96.44 144 GLN B O 1
ATOM 2957 N N . GLY B 1 145 ? -16.844 15.141 8.242 1 97.12 145 GLY B N 1
ATOM 2958 C CA . GLY B 1 145 ? -16.422 16.469 7.801 1 97.12 145 GLY B CA 1
ATOM 2959 C C . GLY B 1 145 ? -14.992 16.516 7.324 1 97.12 145 GLY B C 1
ATOM 2960 O O . GLY B 1 145 ? -14.688 17.141 6.305 1 97.12 145 GLY B O 1
ATOM 2961 N N . PHE B 1 146 ? -14.141 15.883 8.055 1 98.06 146 PHE B N 1
ATOM 2962 C CA . PHE B 1 146 ? -12.734 15.789 7.668 1 98.06 146 PHE B CA 1
ATOM 2963 C C . PHE B 1 146 ? -12.586 15.102 6.316 1 98.06 146 PHE B C 1
ATOM 2965 O O . PHE B 1 146 ? -11.875 15.594 5.441 1 98.06 146 PHE B O 1
ATOM 2972 N N . VAL B 1 147 ? -13.266 14 6.074 1 98.12 147 VAL B N 1
ATOM 2973 C CA . VAL B 1 147 ? -13.219 13.25 4.824 1 98.12 147 VAL B CA 1
ATOM 2974 C C . VAL B 1 147 ? -13.727 14.125 3.678 1 98.12 147 VAL B C 1
ATOM 2976 O O . VAL B 1 147 ? -13.125 14.156 2.6 1 98.12 147 VAL B O 1
ATOM 2979 N N . GLU B 1 148 ? -14.734 14.852 3.916 1 98.31 148 GLU B N 1
ATOM 2980 C CA . GLU B 1 148 ? -15.305 15.727 2.896 1 98.31 148 GLU B CA 1
ATOM 2981 C C . GLU B 1 148 ? -14.336 16.844 2.512 1 98.31 148 GLU B C 1
ATOM 2983 O O . GLU B 1 148 ? -14.234 17.203 1.338 1 98.31 148 GLU B O 1
ATOM 2988 N N . ARG B 1 149 ? -13.719 17.359 3.531 1 98.38 149 ARG B N 1
ATOM 2989 C CA . ARG B 1 149 ? -12.719 18.391 3.283 1 98.38 149 ARG B CA 1
ATOM 2990 C C . ARG B 1 149 ? -11.594 17.859 2.4 1 98.38 149 ARG B C 1
ATOM 2992 O O . ARG B 1 149 ? -11.211 18.5 1.422 1 98.38 149 ARG B O 1
ATOM 2999 N N . VAL B 1 150 ? -11.07 16.719 2.695 1 98.69 150 VAL B N 1
ATOM 3000 C CA . VAL B 1 150 ? -9.984 16.094 1.941 1 98.69 150 VAL B CA 1
ATOM 3001 C C . VAL B 1 150 ? -10.469 15.742 0.534 1 98.69 150 VAL B C 1
ATOM 3003 O O . VAL B 1 150 ? -9.75 15.953 -0.445 1 98.69 150 VAL B O 1
ATOM 3006 N N . GLN B 1 151 ? -11.656 15.242 0.423 1 98.62 151 GLN B N 1
ATOM 3007 C CA . GLN B 1 151 ? -12.25 14.914 -0.868 1 98.62 151 GLN B CA 1
ATOM 3008 C C . GLN B 1 151 ? -12.352 16.156 -1.759 1 98.62 151 GLN B C 1
ATOM 3010 O O . GLN B 1 151 ? -12.094 16.078 -2.961 1 98.62 151 GLN B O 1
ATOM 3015 N N . ALA B 1 152 ? -12.766 17.234 -1.155 1 98.62 152 ALA B N 1
ATOM 3016 C CA . ALA B 1 152 ? -12.859 18.469 -1.912 1 98.62 152 ALA B CA 1
ATOM 3017 C C . ALA B 1 152 ? -11.5 18.875 -2.469 1 98.62 152 ALA B C 1
ATOM 3019 O O . ALA B 1 152 ? -11.398 19.344 -3.605 1 98.62 152 ALA B O 1
ATOM 3020 N N . GLY B 1 153 ? -10.484 18.734 -1.667 1 98.62 153 GLY B N 1
ATOM 3021 C CA . GLY B 1 153 ? -9.133 18.984 -2.143 1 98.62 153 GLY B CA 1
ATOM 3022 C C . GLY B 1 153 ? -8.742 18.109 -3.311 1 98.62 153 GLY B C 1
ATOM 3023 O O . GLY B 1 153 ? -8.188 18.594 -4.305 1 98.62 153 GLY B O 1
ATOM 3024 N N . LEU B 1 154 ? -9.023 16.797 -3.203 1 98.56 154 LEU B N 1
ATOM 3025 C CA . LEU B 1 154 ? -8.734 15.859 -4.281 1 98.56 154 LEU B CA 1
ATOM 3026 C C . LEU B 1 154 ? -9.469 16.25 -5.559 1 98.56 154 LEU B C 1
ATOM 3028 O O . LEU B 1 154 ? -8.883 16.25 -6.645 1 98.56 154 LEU B O 1
ATOM 3032 N N . GLN B 1 155 ? -10.719 16.641 -5.426 1 98 155 GLN B N 1
ATOM 3033 C CA . GLN B 1 155 ? -11.508 17.031 -6.59 1 98 155 GLN B CA 1
ATOM 3034 C C . GLN B 1 155 ? -10.914 18.25 -7.281 1 98 155 GLN B C 1
ATOM 3036 O O . GLN B 1 155 ? -10.867 18.312 -8.508 1 98 155 GLN B O 1
ATOM 3041 N N . ARG B 1 156 ? -10.484 19.219 -6.512 1 98 156 ARG B N 1
ATOM 3042 C CA . ARG B 1 156 ? -9.852 20.391 -7.086 1 98 156 ARG B CA 1
ATOM 3043 C C . ARG B 1 156 ? -8.586 20.016 -7.863 1 98 156 ARG B C 1
ATOM 3045 O O . ARG B 1 156 ? -8.344 20.547 -8.945 1 98 156 ARG B O 1
ATOM 3052 N N . ILE B 1 157 ? -7.793 19.078 -7.312 1 97.81 157 ILE B N 1
ATOM 3053 C CA . ILE B 1 157 ? -6.594 18.609 -7.996 1 97.81 157 ILE B CA 1
ATOM 3054 C C . ILE B 1 157 ? -6.98 17.984 -9.344 1 97.81 157 ILE B C 1
ATOM 3056 O O . ILE B 1 157 ? -6.398 18.328 -10.375 1 97.81 157 ILE B O 1
ATOM 3060 N N . LEU B 1 158 ? -7.973 17.125 -9.359 1 97.75 158 LEU B N 1
ATOM 3061 C CA . LEU B 1 158 ? -8.352 16.375 -10.547 1 97.75 158 LEU B CA 1
ATOM 3062 C C . LEU B 1 158 ? -8.945 17.281 -11.609 1 97.75 158 LEU B C 1
ATOM 3064 O O . LEU B 1 158 ? -8.727 17.078 -12.805 1 97.75 158 LEU B O 1
ATOM 3068 N N . GLU B 1 159 ? -9.664 18.312 -11.164 1 96.88 159 GLU B N 1
ATOM 3069 C CA . GLU B 1 159 ? -10.297 19.25 -12.086 1 96.88 159 GLU B CA 1
ATOM 3070 C C . GLU B 1 159 ? -9.258 20.062 -12.844 1 96.88 159 GLU B C 1
ATOM 3072 O O . GLU B 1 159 ? -9.484 20.469 -13.984 1 96.88 159 GLU B O 1
ATOM 3077 N N . GLN B 1 160 ? -8.188 20.266 -12.234 1 96.19 160 GLN B N 1
ATOM 3078 C CA . GLN B 1 160 ? -7.184 21.156 -12.797 1 96.19 160 GLN B CA 1
ATOM 3079 C C . GLN B 1 160 ? -6.066 20.375 -13.484 1 96.19 160 GLN B C 1
ATOM 3081 O O . GLN B 1 160 ? -5.188 20.953 -14.117 1 96.19 160 GLN B O 1
ATOM 3086 N N . ALA B 1 161 ? -6.09 19.047 -13.359 1 96.06 161 ALA B N 1
ATOM 3087 C CA . ALA B 1 161 ? -4.957 18.25 -13.828 1 96.06 161 ALA B CA 1
ATOM 3088 C C . ALA B 1 161 ? -5.18 17.766 -15.25 1 96.06 161 ALA B C 1
ATOM 3090 O O . ALA B 1 161 ? -6.301 17.422 -15.633 1 96.06 161 ALA B O 1
ATOM 3091 N N . ASP B 1 162 ? -4.098 17.719 -15.984 1 94.31 162 ASP B N 1
ATOM 3092 C CA . ASP B 1 162 ? -4.105 16.969 -17.234 1 94.31 162 ASP B CA 1
ATOM 3093 C C . ASP B 1 162 ? -3.994 15.469 -16.984 1 94.31 162 ASP B C 1
ATOM 3095 O O . ASP B 1 162 ? -3.561 15.039 -15.914 1 94.31 162 ASP B O 1
ATOM 3099 N N . SER B 1 163 ? -4.277 14.688 -17.984 1 91.12 163 SER B N 1
ATOM 3100 C CA . SER B 1 163 ? -4.41 13.234 -17.844 1 91.12 163 SER B CA 1
ATOM 3101 C C . SER B 1 163 ? -3.061 12.586 -17.562 1 91.12 163 SER B C 1
ATOM 3103 O O . SER B 1 163 ? -3 11.43 -17.125 1 91.12 163 SER B O 1
ATOM 3105 N N . SER B 1 164 ? -1.987 13.328 -17.734 1 94.62 164 SER B N 1
ATOM 3106 C CA . SER B 1 164 ? -0.684 12.695 -17.562 1 94.62 164 SER B CA 1
ATOM 3107 C C . SER B 1 164 ? 0.11 13.367 -16.453 1 94.62 164 SER B C 1
ATOM 3109 O O . SER B 1 164 ? 1.276 13.031 -16.219 1 94.62 164 SER B O 1
ATOM 3111 N N . HIS B 1 165 ? -0.526 14.281 -15.734 1 97.44 165 HIS B N 1
ATOM 3112 C CA . HIS B 1 165 ? 0.193 15.055 -14.727 1 97.44 165 HIS B CA 1
ATOM 3113 C C . HIS B 1 165 ? 0.67 14.164 -13.586 1 97.44 165 HIS B C 1
ATOM 3115 O O . HIS B 1 165 ? -0.041 13.242 -13.164 1 97.44 165 HIS B O 1
ATOM 3121 N N . LYS B 1 166 ? 1.846 14.484 -13.18 1 98.38 166 LYS B N 1
ATOM 3122 C CA . LYS B 1 166 ? 2.375 13.969 -11.922 1 98.38 166 LYS B CA 1
ATOM 3123 C C . LYS B 1 166 ? 2.34 15.031 -10.828 1 98.38 166 LYS B C 1
ATOM 3125 O O . LYS B 1 166 ? 2.992 16.078 -10.945 1 98.38 166 LYS B O 1
ATOM 3130 N N . ILE B 1 167 ? 1.629 14.734 -9.75 1 98.81 167 ILE B N 1
ATOM 3131 C CA . ILE B 1 167 ? 1.355 15.75 -8.734 1 98.81 167 ILE B CA 1
ATOM 3132 C C . ILE B 1 167 ? 1.809 15.242 -7.363 1 98.81 167 ILE B C 1
ATOM 3134 O O . ILE B 1 167 ? 1.478 14.125 -6.969 1 98.81 167 ILE B O 1
ATOM 3138 N N . ALA B 1 168 ? 2.604 16 -6.668 1 98.88 168 ALA B N 1
ATOM 3139 C CA . ALA B 1 168 ? 2.986 15.688 -5.293 1 98.88 168 ALA B CA 1
ATOM 3140 C C . ALA B 1 168 ? 2.102 16.438 -4.293 1 98.88 168 ALA B C 1
ATOM 3142 O O . ALA B 1 168 ? 1.812 17.625 -4.473 1 98.88 168 ALA B O 1
ATOM 3143 N N . VAL B 1 169 ? 1.642 15.742 -3.354 1 98.94 169 VAL B N 1
ATOM 3144 C CA . VAL B 1 169 ? 0.905 16.344 -2.252 1 98.94 169 VAL B CA 1
ATOM 3145 C C . VAL B 1 169 ? 1.588 16.016 -0.927 1 98.94 169 VAL B C 1
ATOM 3147 O O . VAL B 1 169 ? 1.523 14.875 -0.458 1 98.94 169 VAL B O 1
ATOM 3150 N N . PHE B 1 170 ? 2.285 16.984 -0.33 1 98.94 170 PHE B N 1
ATOM 3151 C CA . PHE B 1 170 ? 2.871 16.844 0.998 1 98.94 170 PHE B CA 1
ATOM 3152 C C . PHE B 1 170 ? 1.815 17.047 2.078 1 98.94 170 PHE B C 1
ATOM 3154 O O . PHE B 1 170 ? 1.198 18.109 2.158 1 98.94 170 PHE B O 1
ATOM 3161 N N . THR B 1 171 ? 1.604 16.078 2.857 1 98.75 171 THR B N 1
ATOM 3162 C CA . THR B 1 171 ? 0.459 16.062 3.762 1 98.75 171 THR B CA 1
ATOM 3163 C C . THR B 1 171 ? 0.755 15.219 4.996 1 98.75 171 THR B C 1
ATOM 3165 O O . THR B 1 171 ? 1.911 15.094 5.406 1 98.75 171 THR B O 1
ATOM 3168 N N . SER B 1 172 ? -0.274 14.719 5.73 1 98.19 172 SER B N 1
ATOM 3169 C CA . SER B 1 172 ? -0.135 13.992 6.984 1 98.19 172 SER B CA 1
ATOM 3170 C C . SER B 1 172 ? -0.836 12.641 6.922 1 98.19 172 SER B C 1
ATOM 3172 O O . SER B 1 172 ? -1.531 12.344 5.949 1 98.19 172 SER B O 1
ATOM 3174 N N . GLY B 1 173 ? -0.558 11.875 7.941 1 97.69 173 GLY B N 1
ATOM 3175 C CA . GLY B 1 173 ? -1.086 10.523 7.996 1 97.69 173 GLY B CA 1
ATOM 3176 C C . GLY B 1 173 ? -2.602 10.469 7.949 1 97.69 173 GLY B C 1
ATOM 3177 O O . GLY B 1 173 ? -3.178 9.609 7.285 1 97.69 173 GLY B O 1
ATOM 3178 N N . GLY B 1 174 ? -3.264 11.383 8.719 1 97.62 174 GLY B N 1
ATOM 3179 C CA . GLY B 1 174 ? -4.719 11.398 8.719 1 97.62 174 GLY B CA 1
ATOM 3180 C C . GLY B 1 174 ? -5.312 11.664 7.352 1 97.62 174 GLY B C 1
ATOM 3181 O O . GLY B 1 174 ? -6.309 11.039 6.969 1 97.62 174 GLY B O 1
ATOM 3182 N N . THR B 1 175 ? -4.77 12.57 6.629 1 98.5 175 THR B N 1
ATOM 3183 C CA . THR B 1 175 ? -5.246 12.914 5.293 1 98.5 175 THR B CA 1
ATOM 3184 C C . THR B 1 175 ? -5.074 11.734 4.344 1 98.5 175 THR B C 1
ATOM 3186 O O . THR B 1 175 ? -5.977 11.414 3.566 1 98.5 175 THR B O 1
ATOM 3189 N N . ILE B 1 176 ? -3.92 11.086 4.387 1 98.69 176 ILE B N 1
ATOM 3190 C CA . ILE B 1 176 ? -3.678 9.898 3.574 1 98.69 176 ILE B CA 1
ATOM 3191 C C . ILE B 1 176 ? -4.707 8.82 3.91 1 98.69 176 ILE B C 1
ATOM 3193 O O . ILE B 1 176 ? -5.273 8.195 3.014 1 98.69 176 ILE B O 1
ATOM 3197 N N . THR B 1 177 ? -5.004 8.672 5.191 1 97.94 177 THR B N 1
ATOM 3198 C CA . THR B 1 177 ? -5.98 7.707 5.672 1 97.94 177 THR B CA 1
ATOM 3199 C C . THR B 1 177 ? -7.363 8.008 5.102 1 97.94 177 THR B C 1
ATOM 3201 O O . THR B 1 177 ? -8.055 7.102 4.629 1 97.94 177 THR B O 1
ATOM 3204 N N . ALA B 1 178 ? -7.766 9.266 5.125 1 98.31 178 ALA B N 1
ATOM 3205 C CA . ALA B 1 178 ? -9.055 9.68 4.582 1 98.31 178 ALA B CA 1
ATOM 3206 C C . ALA B 1 178 ? -9.156 9.352 3.094 1 98.31 178 ALA B C 1
ATOM 3208 O O . ALA B 1 178 ? -10.195 8.883 2.623 1 98.31 178 ALA B O 1
ATOM 3209 N N . LEU B 1 179 ? -8.109 9.578 2.379 1 98.31 179 LEU B N 1
ATOM 3210 C CA . LEU B 1 179 ? -8.109 9.312 0.944 1 98.31 179 LEU B CA 1
ATOM 3211 C C . LEU B 1 179 ? -8.164 7.812 0.666 1 98.31 179 LEU B C 1
ATOM 3213 O O . LEU B 1 179 ? -8.836 7.379 -0.273 1 98.31 179 LEU B O 1
ATOM 3217 N N . LEU B 1 180 ? -7.41 7.02 1.478 1 97.19 180 LEU B N 1
ATOM 3218 C CA . LEU B 1 180 ? -7.492 5.57 1.345 1 97.19 180 LEU B CA 1
ATOM 3219 C C . LEU B 1 180 ? -8.922 5.086 1.572 1 97.19 180 LEU B C 1
ATOM 3221 O O . LEU B 1 180 ? -9.43 4.258 0.812 1 97.19 180 LEU B O 1
ATOM 3225 N N . HIS B 1 181 ? -9.523 5.633 2.635 1 97.56 181 HIS B N 1
ATOM 3226 C CA . HIS B 1 181 ? -10.914 5.32 2.938 1 97.56 181 HIS B CA 1
ATOM 3227 C C . HIS B 1 181 ? -11.82 5.652 1.757 1 97.56 181 HIS B C 1
ATOM 3229 O O . HIS B 1 181 ? -12.625 4.816 1.336 1 97.56 181 HIS B O 1
ATOM 3235 N N . LEU B 1 182 ? -11.641 6.777 1.146 1 96.88 182 LEU B N 1
ATOM 3236 C CA . LEU B 1 182 ? -12.469 7.27 0.054 1 96.88 182 LEU B CA 1
ATOM 3237 C C . LEU B 1 182 ? -12.281 6.422 -1.199 1 96.88 182 LEU B C 1
ATOM 3239 O O . LEU B 1 182 ? -13.258 6.031 -1.845 1 96.88 182 LEU B O 1
ATOM 3243 N N . ILE B 1 183 ? -11.078 6.09 -1.511 1 96.5 183 ILE B N 1
ATOM 3244 C CA . ILE B 1 183 ? -10.719 5.523 -2.807 1 96.5 183 ILE B CA 1
ATOM 3245 C C . ILE B 1 183 ? -10.938 4.012 -2.785 1 96.5 183 ILE B C 1
ATOM 3247 O O . ILE B 1 183 ? -11.422 3.432 -3.76 1 96.5 183 ILE B O 1
ATOM 3251 N N . THR B 1 184 ? -10.594 3.35 -1.681 1 96.56 184 THR B N 1
ATOM 3252 C CA . THR B 1 184 ? -10.633 1.893 -1.626 1 96.56 184 THR B CA 1
ATOM 3253 C C . THR B 1 184 ? -11.875 1.409 -0.89 1 96.56 184 THR B C 1
ATOM 3255 O O . THR B 1 184 ? -12.164 0.211 -0.869 1 96.56 184 THR B O 1
ATOM 3258 N N . ARG B 1 185 ? -12.586 2.279 -0.203 1 96.56 185 ARG B N 1
ATOM 3259 C CA . ARG B 1 185 ? -13.789 1.997 0.566 1 96.56 185 ARG B CA 1
ATOM 3260 C C . ARG B 1 185 ? -13.484 1.107 1.765 1 96.56 185 ARG B C 1
ATOM 3262 O O . ARG B 1 185 ? -14.352 0.367 2.236 1 96.56 185 ARG B O 1
ATOM 3269 N N . ILE B 1 186 ? -12.227 1.161 2.158 1 96.81 186 ILE B N 1
ATOM 3270 C CA . ILE B 1 186 ? -11.883 0.548 3.438 1 96.81 186 ILE B CA 1
ATOM 3271 C C . ILE B 1 186 ? -12.695 1.199 4.555 1 96.81 186 ILE B C 1
ATOM 3273 O O . ILE B 1 186 ? -12.82 2.426 4.605 1 96.81 186 ILE B O 1
ATOM 3277 N N . PRO B 1 187 ? -13.281 0.371 5.461 1 96.12 187 PRO B N 1
ATOM 3278 C CA . PRO B 1 187 ? -14.008 0.999 6.57 1 96.12 187 PRO B CA 1
ATOM 3279 C C . PRO B 1 187 ? -13.117 1.924 7.402 1 96.12 187 PRO B C 1
ATOM 3281 O O . PRO B 1 187 ? -11.922 1.668 7.551 1 96.12 187 PRO B O 1
ATOM 3284 N N . ALA B 1 188 ? -13.719 2.932 7.957 1 95.25 188 ALA B N 1
ATOM 3285 C CA . ALA B 1 188 ? -12.992 3.982 8.664 1 95.25 188 ALA B CA 1
ATOM 3286 C C . ALA B 1 188 ? -12.109 3.395 9.766 1 95.25 188 ALA B C 1
ATOM 3288 O O . ALA B 1 188 ? -10.953 3.795 9.922 1 95.25 188 ALA B O 1
ATOM 3289 N N . GLN B 1 189 ? -12.625 2.484 10.523 1 93.19 189 GLN B N 1
ATOM 3290 C CA . GLN B 1 189 ? -11.875 1.88 11.617 1 93.19 189 GLN B CA 1
ATOM 3291 C C . GLN B 1 189 ? -10.617 1.187 11.102 1 93.19 189 GLN B C 1
ATOM 3293 O O . GLN B 1 189 ? -9.531 1.364 11.664 1 93.19 189 GLN B O 1
ATOM 3298 N N . GLN B 1 190 ? -10.727 0.387 10.008 1 94.31 190 GLN B N 1
ATOM 3299 C CA . GLN B 1 190 ? -9.586 -0.309 9.422 1 94.31 190 GLN B CA 1
ATOM 3300 C C . GLN B 1 190 ? -8.609 0.676 8.789 1 94.31 190 GLN B C 1
ATOM 3302 O O . GLN B 1 190 ? -7.395 0.456 8.805 1 94.31 190 GLN B O 1
ATOM 3307 N N . ALA B 1 191 ? -9.188 1.729 8.219 1 94.69 191 ALA B N 1
ATOM 3308 C CA . ALA B 1 191 ? -8.328 2.762 7.645 1 94.69 191 ALA B CA 1
ATOM 3309 C C . ALA B 1 191 ? -7.41 3.363 8.703 1 94.69 191 ALA B C 1
ATOM 3311 O O . ALA B 1 191 ? -6.23 3.617 8.445 1 94.69 191 ALA B O 1
ATOM 3312 N N . PHE B 1 192 ? -7.922 3.58 9.844 1 92.12 192 PHE B N 1
ATOM 3313 C CA . PHE B 1 192 ? -7.105 4.164 10.906 1 92.12 192 PHE B CA 1
ATOM 3314 C C . PHE B 1 192 ? -6.113 3.141 11.453 1 92.12 192 PHE B C 1
ATOM 3316 O O . PHE B 1 192 ? -5.051 3.508 11.953 1 92.12 192 PHE B O 1
ATOM 3323 N N . GLU B 1 193 ? -6.438 1.847 11.375 1 89.5 193 GLU B N 1
ATOM 3324 C CA . GLU B 1 193 ? -5.438 0.831 11.695 1 89.5 193 GLU B CA 1
ATOM 3325 C C . GLU B 1 193 ? -4.25 0.907 10.742 1 89.5 193 GLU B C 1
ATOM 3327 O O . GLU B 1 193 ? -3.1 0.75 11.164 1 89.5 193 GLU B O 1
ATOM 3332 N N . LEU B 1 194 ? -4.547 1.203 9.445 1 93.5 194 LEU B N 1
ATOM 3333 C CA . LEU B 1 194 ? -3.492 1.401 8.453 1 93.5 194 LEU B CA 1
ATOM 3334 C C . LEU B 1 194 ? -2.674 2.648 8.773 1 93.5 194 LEU B C 1
ATOM 3336 O O . LEU B 1 194 ? -1.465 2.682 8.531 1 93.5 194 LEU B O 1
ATOM 3340 N N . ASN B 1 195 ? -3.35 3.613 9.344 1 94.38 195 ASN B N 1
ATOM 3341 C CA . ASN B 1 195 ? -2.699 4.879 9.656 1 94.38 195 ASN B CA 1
ATOM 3342 C C . ASN B 1 195 ? -1.475 4.676 10.547 1 94.38 195 ASN B C 1
ATOM 3344 O O . ASN B 1 195 ? -0.443 5.32 10.352 1 94.38 195 ASN B O 1
ATOM 3348 N N . TRP B 1 196 ? -1.553 3.729 11.422 1 90.88 196 TRP B N 1
ATOM 3349 C CA . TRP B 1 196 ? -0.477 3.463 12.375 1 90.88 196 TRP B CA 1
ATOM 3350 C C . TRP B 1 196 ? 0.76 2.928 11.664 1 90.88 196 TRP B C 1
ATOM 3352 O O . TRP B 1 196 ? 1.848 2.885 12.242 1 90.88 196 TRP B O 1
ATOM 3362 N N . GLN B 1 197 ? 0.561 2.539 10.406 1 94.94 197 GLN B N 1
ATOM 3363 C CA . GLN B 1 197 ? 1.658 1.933 9.664 1 94.94 197 GLN B CA 1
ATOM 3364 C C . GLN B 1 197 ? 2.332 2.953 8.75 1 94.94 197 GLN B C 1
ATOM 3366 O O . GLN B 1 197 ? 3.408 2.693 8.203 1 94.94 197 GLN B O 1
ATOM 3371 N N . ILE B 1 198 ? 1.723 4.117 8.562 1 97.81 198 ILE B N 1
ATOM 3372 C CA . ILE B 1 198 ? 2.215 5.059 7.559 1 97.81 198 ILE B CA 1
ATOM 3373 C C . ILE B 1 198 ? 3.496 5.719 8.062 1 97.81 198 ILE B C 1
ATOM 3375 O O . ILE B 1 198 ? 3.475 6.48 9.031 1 97.81 198 ILE B O 1
ATOM 3379 N N . VAL B 1 199 ? 4.594 5.504 7.391 1 98.19 199 VAL B N 1
ATOM 3380 C CA . VAL B 1 199 ? 5.93 5.969 7.758 1 98.19 199 VAL B CA 1
ATOM 3381 C C . VAL B 1 199 ? 6.094 7.434 7.367 1 98.19 199 VAL B C 1
ATOM 3383 O O . VAL B 1 199 ? 5.578 7.871 6.336 1 98.19 199 VAL B O 1
ATOM 3386 N N . ASN B 1 200 ? 6.805 8.203 8.219 1 98.12 200 ASN B N 1
ATOM 3387 C CA . ASN B 1 200 ? 7.152 9.562 7.812 1 98.12 200 ASN B CA 1
ATOM 3388 C C . ASN B 1 200 ? 7.926 9.57 6.496 1 98.12 200 ASN B C 1
ATOM 3390 O O . ASN B 1 200 ? 8.859 8.789 6.312 1 98.12 200 ASN B O 1
ATOM 3394 N N . THR B 1 201 ? 7.469 10.406 5.559 1 98.69 201 THR B N 1
ATOM 3395 C CA . THR B 1 201 ? 8 10.656 4.219 1 98.69 201 THR B CA 1
ATOM 3396 C C . THR B 1 201 ? 7.672 9.492 3.289 1 98.69 201 THR B C 1
ATOM 3398 O O . THR B 1 201 ? 8.219 9.398 2.188 1 98.69 201 THR B O 1
ATOM 3401 N N . SER B 1 202 ? 6.809 8.555 3.754 1 98.69 202 SER B N 1
ATOM 3402 C CA . SER B 1 202 ? 6.391 7.473 2.875 1 98.69 202 SER B CA 1
ATOM 3403 C C . SER B 1 202 ? 5.672 8 1.641 1 98.69 202 SER B C 1
ATOM 3405 O O . SER B 1 202 ? 5.098 9.094 1.671 1 98.69 202 SER B O 1
ATOM 3407 N N . LEU B 1 203 ? 5.766 7.27 0.567 1 98.69 203 LEU B N 1
ATOM 3408 C CA . LEU B 1 203 ? 5.102 7.574 -0.694 1 98.69 203 LEU B CA 1
ATOM 3409 C C . LEU B 1 203 ? 3.84 6.73 -0.86 1 98.69 203 LEU B C 1
ATOM 3411 O O . LEU B 1 203 ? 3.891 5.504 -0.745 1 98.69 203 LEU B O 1
ATOM 3415 N N . ASN B 1 204 ? 2.74 7.367 -1.026 1 98.75 204 ASN B N 1
ATOM 3416 C CA . ASN B 1 204 ? 1.463 6.762 -1.386 1 98.75 204 ASN B CA 1
ATOM 3417 C C . ASN B 1 204 ? 0.987 7.23 -2.758 1 98.75 204 ASN B C 1
ATOM 3419 O O . ASN B 1 204 ? 0.779 8.43 -2.971 1 98.75 204 ASN B O 1
ATOM 3423 N N . HIS B 1 205 ? 0.851 6.27 -3.65 1 98.5 205 HIS B N 1
ATOM 3424 C CA . HIS B 1 205 ? 0.702 6.605 -5.062 1 98.5 205 HIS B CA 1
ATOM 3425 C C . HIS B 1 205 ? -0.721 6.34 -5.543 1 98.5 205 HIS B C 1
ATOM 3427 O O . HIS B 1 205 ? -1.217 5.219 -5.441 1 98.5 205 HIS B O 1
ATOM 3433 N N . LEU B 1 206 ? -1.349 7.379 -6.008 1 98.25 206 LEU B N 1
ATOM 3434 C CA . LEU B 1 206 ? -2.645 7.289 -6.672 1 98.25 206 LEU B CA 1
ATOM 3435 C C . LEU B 1 206 ? -2.502 7.504 -8.172 1 98.25 206 LEU B C 1
ATOM 3437 O O . LEU B 1 206 ? -1.737 8.367 -8.609 1 98.25 206 LEU B O 1
ATOM 3441 N N . LYS B 1 207 ? -3.213 6.758 -8.945 1 97.44 207 LYS B N 1
ATOM 3442 C CA . LYS B 1 207 ? -3.365 6.996 -10.375 1 97.44 207 LYS B CA 1
ATOM 3443 C C . LYS B 1 207 ? -4.762 7.516 -10.703 1 97.44 207 LYS B C 1
ATOM 3445 O O . LYS B 1 207 ? -5.734 7.16 -10.031 1 97.44 207 LYS B O 1
ATOM 3450 N N . PHE B 1 208 ? -4.809 8.359 -11.688 1 97.25 208 PHE B N 1
ATOM 3451 C CA . PHE B 1 208 ? -6.133 8.875 -12.008 1 97.25 208 PHE B CA 1
ATOM 3452 C C . PHE B 1 208 ? -6.316 9 -13.516 1 97.25 208 PHE B C 1
ATOM 3454 O O . PHE B 1 208 ? -5.344 9.172 -14.25 1 97.25 208 PHE B O 1
ATOM 3461 N N . ARG B 1 209 ? -7.422 8.82 -14.031 1 94.25 209 ARG B N 1
ATOM 3462 C CA . ARG B 1 209 ? -7.945 9.109 -15.367 1 94.25 209 ARG B CA 1
ATOM 3463 C C . ARG B 1 209 ? -9.266 9.867 -15.281 1 94.25 209 ARG B C 1
ATOM 3465 O O . ARG B 1 209 ? -10.297 9.297 -14.938 1 94.25 209 ARG B O 1
ATOM 3472 N N . GLY B 1 210 ? -9.156 11.133 -15.625 1 92.06 210 GLY B N 1
ATOM 3473 C CA . GLY B 1 210 ? -10.305 11.977 -15.336 1 92.06 210 GLY B CA 1
ATOM 3474 C C . GLY B 1 210 ? -10.594 12.094 -13.852 1 92.06 210 GLY B C 1
ATOM 3475 O O . GLY B 1 210 ? -9.727 12.484 -13.07 1 92.06 210 GLY B O 1
ATOM 3476 N N . ARG B 1 211 ? -11.805 11.664 -13.469 1 91.69 211 ARG B N 1
ATOM 3477 C CA . ARG B 1 211 ? -12.195 11.773 -12.07 1 91.69 211 ARG B CA 1
ATOM 3478 C C . ARG B 1 211 ? -12.062 10.43 -11.352 1 91.69 211 ARG B C 1
ATOM 3480 O O . ARG B 1 211 ? -12.281 10.344 -10.141 1 91.69 211 ARG B O 1
ATOM 3487 N N . ASP B 1 212 ? -11.656 9.422 -12.133 1 93.56 212 ASP B N 1
ATOM 3488 C CA . ASP B 1 212 ? -11.461 8.102 -11.531 1 93.56 212 ASP B CA 1
ATOM 3489 C C . ASP B 1 212 ? -10.07 7.992 -10.898 1 93.56 212 ASP B C 1
ATOM 3491 O O . ASP B 1 212 ? -9.07 8.344 -11.523 1 93.56 212 ASP B O 1
ATOM 3495 N N . VAL B 1 213 ? -10.086 7.625 -9.672 1 96.75 213 VAL B N 1
ATOM 3496 C CA . VAL B 1 213 ? -8.828 7.52 -8.938 1 96.75 213 VAL B CA 1
ATOM 3497 C C . VAL B 1 213 ? -8.672 6.105 -8.375 1 96.75 213 VAL B C 1
ATOM 3499 O O . VAL B 1 213 ? -9.633 5.523 -7.867 1 96.75 213 VAL B O 1
ATOM 3502 N N . ALA B 1 214 ? -7.492 5.535 -8.523 1 96.19 214 ALA B N 1
ATOM 3503 C CA . ALA B 1 214 ? -7.172 4.215 -7.98 1 96.19 214 ALA B CA 1
ATOM 3504 C C . ALA B 1 214 ? -5.895 4.258 -7.148 1 96.19 214 ALA B C 1
ATOM 3506 O O . ALA B 1 214 ? -4.992 5.055 -7.426 1 96.19 214 ALA B O 1
ATOM 3507 N N . LEU B 1 215 ? -5.859 3.463 -6.129 1 97.88 215 LEU B N 1
ATOM 3508 C CA . LEU B 1 215 ? -4.633 3.32 -5.355 1 97.88 215 LEU B CA 1
ATOM 3509 C C . LEU B 1 215 ? -3.627 2.436 -6.086 1 97.88 215 LEU B C 1
ATOM 3511 O O . LEU B 1 215 ? -3.922 1.279 -6.398 1 97.88 215 LEU B O 1
ATOM 3515 N N . ALA B 1 216 ? -2.418 2.912 -6.344 1 97.75 216 ALA B N 1
ATOM 3516 C CA . ALA B 1 216 ? -1.387 2.168 -7.062 1 97.75 216 ALA B CA 1
ATOM 3517 C C . ALA B 1 216 ? -0.395 1.529 -6.094 1 97.75 216 ALA B C 1
ATOM 3519 O O . ALA B 1 216 ? 0.068 0.409 -6.32 1 97.75 216 ALA B O 1
ATOM 3520 N N . SER B 1 217 ? -0.015 2.182 -5.117 1 98.31 217 SER B N 1
ATOM 3521 C CA . SER B 1 217 ? 0.857 1.667 -4.066 1 98.31 217 SER B CA 1
ATOM 3522 C C . SER B 1 217 ? 0.648 2.42 -2.756 1 98.31 217 SER B C 1
ATOM 3524 O O . SER B 1 217 ? 0.167 3.555 -2.756 1 98.31 217 SER B O 1
ATOM 3526 N N . PHE B 1 218 ? 0.892 1.759 -1.667 1 98.56 218 PHE B N 1
ATOM 3527 C CA . PHE B 1 218 ? 0.665 2.314 -0.338 1 98.56 218 PHE B CA 1
ATOM 3528 C C . PHE B 1 218 ? 1.907 2.166 0.531 1 98.56 218 PHE B C 1
ATOM 3530 O O . PHE B 1 218 ? 2.479 1.078 0.626 1 98.56 218 PHE B O 1
ATOM 3537 N N . ASN B 1 219 ? 2.408 3.32 1.14 1 98.69 219 ASN B N 1
ATOM 3538 C CA . ASN B 1 219 ? 3.375 3.396 2.229 1 98.69 219 ASN B CA 1
ATOM 3539 C C . ASN B 1 219 ? 4.75 2.891 1.796 1 98.69 219 ASN B C 1
ATOM 3541 O O . ASN B 1 219 ? 5.43 2.203 2.559 1 98.69 219 ASN B O 1
ATOM 3545 N N . SER B 1 220 ? 5.082 3.197 0.534 1 98.44 220 SER B N 1
ATOM 3546 C CA . SER B 1 220 ? 6.43 2.883 0.071 1 98.44 220 SER B CA 1
ATOM 3547 C C . SER B 1 220 ? 7.469 3.746 0.775 1 98.44 220 SER B C 1
ATOM 3549 O O . SER B 1 220 ? 7.297 4.961 0.893 1 98.44 220 SER B O 1
ATOM 3551 N N . HIS B 1 221 ? 8.523 3.137 1.302 1 98.44 221 HIS B N 1
ATOM 3552 C CA . HIS B 1 221 ? 9.562 3.895 1.986 1 98.44 221 HIS B CA 1
ATOM 3553 C C . HIS B 1 221 ? 10.93 3.236 1.806 1 98.44 221 HIS B C 1
ATOM 3555 O O . HIS B 1 221 ? 11.734 3.209 2.738 1 98.44 221 HIS B O 1
ATOM 3561 N N . ALA B 1 222 ? 11.133 2.689 0.598 1 97.12 222 ALA B N 1
ATOM 3562 C CA . ALA B 1 222 ? 12.398 2.049 0.24 1 97.12 222 ALA B CA 1
ATOM 3563 C C . ALA B 1 222 ? 13.57 3.006 0.429 1 97.12 222 ALA B C 1
ATOM 3565 O O . ALA B 1 222 ? 14.672 2.584 0.792 1 97.12 222 ALA B O 1
ATOM 3566 N N . HIS B 1 223 ? 13.32 4.305 0.198 1 97.81 223 HIS B N 1
ATOM 3567 C CA . HIS B 1 223 ? 14.383 5.297 0.32 1 97.81 223 HIS B CA 1
ATOM 3568 C C . HIS B 1 223 ? 14.953 5.324 1.733 1 97.81 223 HIS B C 1
ATOM 3570 O O . HIS B 1 223 ? 16.141 5.586 1.923 1 97.81 223 HIS B O 1
ATOM 3576 N N . LEU B 1 224 ? 14.125 5.094 2.705 1 98.12 224 LEU B N 1
ATOM 3577 C CA . LEU B 1 224 ? 14.594 5.039 4.086 1 98.12 224 LEU B CA 1
ATOM 3578 C C . LEU B 1 224 ? 15.203 3.678 4.398 1 98.12 224 LEU B C 1
ATOM 3580 O O . LEU B 1 224 ? 16.234 3.596 5.059 1 98.12 224 LEU B O 1
ATOM 3584 N N . GLN B 1 225 ? 14.609 2.605 3.891 1 96.5 225 GLN B N 1
ATOM 3585 C CA . GLN B 1 225 ? 15.055 1.244 4.168 1 96.5 225 GLN B CA 1
ATOM 3586 C C . GLN B 1 225 ? 16.453 1 3.604 1 96.5 225 GLN B C 1
ATOM 3588 O O . GLN B 1 225 ? 17.266 0.296 4.215 1 96.5 225 GLN B O 1
ATOM 3593 N N . LEU B 1 226 ? 16.75 1.578 2.492 1 95.5 226 LEU B N 1
ATOM 3594 C CA . LEU B 1 226 ? 18 1.353 1.785 1 95.5 226 LEU B CA 1
ATOM 3595 C C . LEU B 1 226 ? 19.172 1.987 2.533 1 95.5 226 LEU B C 1
ATOM 3597 O O . LEU B 1 226 ? 20.328 1.666 2.27 1 95.5 226 LEU B O 1
ATOM 3601 N N . LEU B 1 227 ? 18.859 2.912 3.436 1 94.38 227 LEU B N 1
ATOM 3602 C CA . LEU B 1 227 ? 19.906 3.541 4.238 1 94.38 227 LEU B CA 1
ATOM 3603 C C . LEU B 1 227 ? 20.359 2.613 5.359 1 94.38 227 LEU B C 1
ATOM 3605 O O . LEU B 1 227 ? 21.422 2.834 5.961 1 94.38 227 LEU B O 1
ATOM 3609 N N . LYS B 1 228 ? 19.641 1.612 5.656 1 91.5 228 LYS B N 1
ATOM 3610 C CA . LYS B 1 228 ? 19.953 0.638 6.699 1 91.5 228 LYS B CA 1
ATOM 3611 C C . LYS B 1 228 ? 20.203 1.328 8.039 1 91.5 228 LYS B C 1
ATOM 3613 O O . LYS B 1 228 ? 21.172 1.009 8.727 1 91.5 228 LYS B O 1
ATOM 3618 N N . THR B 1 229 ? 19.422 2.393 8.273 1 89.81 229 THR B N 1
ATOM 3619 C CA . THR B 1 229 ? 19.391 3.129 9.531 1 89.81 229 THR B CA 1
ATOM 3620 C C . THR B 1 229 ? 17.969 3.137 10.109 1 89.81 229 THR B C 1
ATOM 3622 O O . THR B 1 229 ? 17.188 4.047 9.836 1 89.81 229 THR B O 1
ATOM 3625 N N . PRO B 1 230 ? 17.672 2.143 10.906 1 89.69 230 PRO B N 1
ATOM 3626 C CA . PRO B 1 230 ? 16.297 1.917 11.359 1 89.69 230 PRO B CA 1
ATOM 3627 C C . PRO B 1 230 ? 15.719 3.111 12.117 1 89.69 230 PRO B C 1
ATOM 3629 O O . PRO B 1 230 ? 14.5 3.338 12.094 1 89.69 230 PRO B O 1
ATOM 3632 N N . ASP B 1 231 ? 16.594 3.957 12.633 1 92.5 231 ASP B N 1
ATOM 3633 C CA . ASP B 1 231 ? 16.141 5.098 13.422 1 92.5 231 ASP B CA 1
ATOM 3634 C C . ASP B 1 231 ? 15.461 6.141 12.539 1 92.5 231 ASP B C 1
ATOM 3636 O O . ASP B 1 231 ? 14.742 7.008 13.031 1 92.5 231 ASP B O 1
ATOM 3640 N N . LEU B 1 232 ? 15.68 6.051 11.266 1 94.88 232 LEU B N 1
ATOM 3641 C CA . LEU B 1 232 ? 15.094 7.012 10.336 1 94.88 232 LEU B CA 1
ATOM 3642 C C . LEU B 1 232 ? 13.664 6.621 9.984 1 94.88 232 LEU B C 1
ATOM 3644 O O . LEU B 1 232 ? 12.914 7.43 9.422 1 94.88 232 LEU B O 1
ATOM 3648 N N . ILE B 1 233 ? 13.352 5.398 10.258 1 96.12 233 ILE B N 1
ATOM 3649 C CA . ILE B 1 233 ? 11.977 4.961 10.016 1 96.12 233 ILE B CA 1
ATOM 3650 C C . ILE B 1 233 ? 11.117 5.273 11.234 1 96.12 233 ILE B C 1
ATOM 3652 O O . ILE B 1 233 ? 11.242 4.625 12.281 1 96.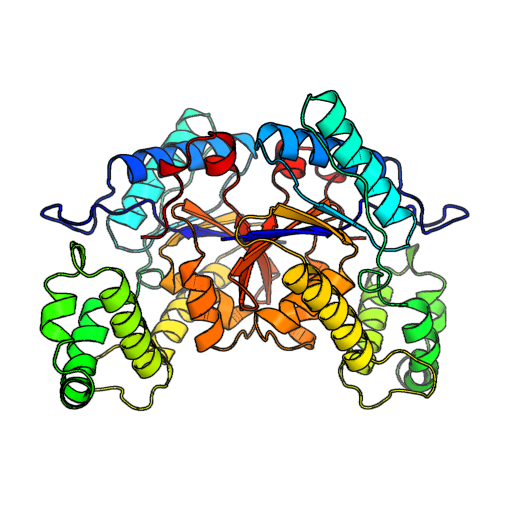12 233 ILE B O 1
ATOM 3656 N N . THR B 1 234 ? 10.281 6.297 11.141 1 94.56 234 THR B N 1
ATOM 3657 C CA . THR B 1 234 ? 9.469 6.766 12.258 1 94.56 234 THR B CA 1
ATOM 3658 C C . THR B 1 234 ? 7.996 6.836 11.859 1 94.56 234 THR B C 1
ATOM 3660 O O . THR B 1 234 ? 7.672 6.867 10.672 1 94.56 234 THR B O 1
ATOM 3663 N N . PHE B 1 235 ? 7.062 6.852 12.828 1 89 235 PHE B N 1
ATOM 3664 C CA . PHE B 1 235 ? 5.625 6.75 12.609 1 89 235 PHE B CA 1
ATOM 3665 C C . PHE B 1 235 ? 4.895 7.914 13.273 1 89 235 PHE B C 1
ATOM 3667 O O . PHE B 1 235 ? 3.662 7.969 13.25 1 89 235 PHE B O 1
ATOM 3674 N N . ARG B 1 236 ? 5.582 8.773 14.023 1 80.31 236 ARG B N 1
ATOM 3675 C CA . ARG B 1 236 ? 5.016 9.906 14.742 1 80.31 236 ARG B CA 1
ATOM 3676 C C . ARG B 1 236 ? 5.957 11.109 14.703 1 80.31 236 ARG B C 1
ATOM 3678 O O . ARG B 1 236 ? 7.172 10.945 14.562 1 80.31 236 ARG B O 1
#

Sequence (472 aa):
MGSIYLIRHGQASFGADNYDVLSPNGIRQAEVLGNHLAELGVVFDRCLSGDLRRQQDTASGALGQMSAAGIPVPEVETDAAFNEFDADAVIRALLPDMLPQEPEALYILRNAAQNRAEFQRIFALVIERWLSGQYDPPGLESWQGFVERVQAGLQRILEQADSSHKIAVFTSGGTITALLHLITRIPAQQAFELNWQIVNTSLNHLKFRGRDVALASFNSHAHLQLLKTPDLITFRMGSIYLIRHGQASFGADNYDVLSPNGIRQAEVLGNHLAELGVVFDRCLSGDLRRQQDTASGALGQMSAAGIPVPEVETDAAFNEFDADAVIRALLPDMLPQEPEALYILRNAAQNRAEFQRIFALVIERWLSGQYDPPGLESWQGFVERVQAGLQRILEQADSSHKIAVFTSGGTITALLHLITRIPAQQAFELNWQIVNTSLNHLKFRGRDVALASFNSHAHLQLLKTPDLITFR

Organism: NCBI:txid47879

Radius of gyration: 22.96 Å; Cα contacts (8 Å, |Δi|>4): 899; chains: 2; bounding box: 53×54×66 Å

Secondary structure (DSSP, 8-state):
-EEEEEEEPPPB-SSSSSTTSB-HHHHHHHHHHHHHHHHHT---SEEEE-SSHHHHHHHHHHHHHHHHTT---PPEEE-GGGSPP-HHHHHHHHSGGGTTT-TTHHHHHHTGGG-HHHHHHHHHHHHHHHHH-TT--TTS--HHHHHHHHHHHHHHHHHH--TT-EEEEEE-HHHHHHHHHHHH---HHHHHHHHTTPPTT-EEEEEEETTEEEEEEEEE-HHHHTTT-GGG----/-EEEEEEEPPPB-SSSSSTTSB-HHHHHHHHHHHHHHHHHT---SEEEE-SSHHHHHHHHHHHHHHHHTT---PPEEE-GGGSPP-HHHHHHHHSGGGTTT-TTHHHHHHTGGG-HHHHHHHHHHHHHHHHHSTT--TTS--HHHHHHHHHHHHHHHHHH--TT-EEEEEE-HHHHHHHHHHHH---HHHHHHHHTTPPTT-EEEEEEETTEEEEEEEEE-HHHHTTT-GGG----